Protein AF-A0A950DNA5-F1 (afdb_monomer)

Mean predicted aligned error: 12.54 Å

Radius of gyration: 26.72 Å; Cα contacts (8 Å, |Δi|>4): 784; chains: 1; bounding box: 105×65×78 Å

pLDDT: mean 75.2, std 22.22, range [20.36, 97.62]

Structure (mmCIF, N/CA/C/O backbone):
data_AF-A0A950DNA5-F1
#
_entry.id   AF-A0A950DNA5-F1
#
loop_
_atom_site.group_PDB
_atom_site.id
_atom_site.type_symbol
_atom_site.label_atom_id
_atom_site.label_alt_id
_atom_site.label_comp_id
_atom_site.label_asym_id
_atom_site.label_entity_id
_atom_site.label_seq_id
_atom_site.pdbx_PDB_ins_code
_atom_site.Cartn_x
_atom_site.Cartn_y
_atom_site.Cartn_z
_atom_site.occupancy
_atom_site.B_iso_or_equiv
_atom_site.auth_seq_id
_atom_site.auth_comp_id
_atom_site.auth_asym_id
_atom_site.auth_atom_id
_atom_site.pdbx_PDB_model_num
ATOM 1 N N . MET A 1 1 ? -5.640 42.296 13.142 1.00 26.36 1 MET A N 1
ATOM 2 C CA . MET A 1 1 ? -6.941 42.371 13.836 1.00 26.36 1 MET A CA 1
ATOM 3 C C . MET A 1 1 ? -7.347 40.931 14.078 1.00 26.36 1 MET A C 1
ATOM 5 O O . MET A 1 1 ? -7.706 40.236 13.141 1.00 26.36 1 MET A O 1
ATOM 9 N N . SER A 1 2 ? -7.050 40.455 15.284 1.00 27.67 2 SER A N 1
ATOM 10 C CA . SER A 1 2 ? -6.927 39.041 15.643 1.00 27.67 2 SER A CA 1
ATOM 11 C C . SER A 1 2 ? -7.955 38.700 16.716 1.00 27.67 2 SER A C 1
ATOM 13 O O . SER A 1 2 ? -8.048 39.431 17.695 1.00 27.67 2 SER A O 1
ATOM 15 N N . MET A 1 3 ? -8.668 37.587 16.561 1.00 20.88 3 MET A N 1
ATOM 16 C CA . MET A 1 3 ? -9.516 36.937 17.575 1.00 20.88 3 MET A CA 1
ATOM 17 C C . MET A 1 3 ? -9.639 35.473 17.117 1.00 20.88 3 MET A C 1
ATOM 19 O O . MET A 1 3 ? -10.084 35.244 16.002 1.00 20.88 3 MET A O 1
ATOM 23 N N . ARG A 1 4 ? -9.052 34.452 17.765 1.00 27.20 4 ARG A N 1
ATOM 24 C CA . ARG A 1 4 ? -9.346 33.884 19.101 1.00 27.20 4 ARG A CA 1
ATOM 25 C C . ARG A 1 4 ? -10.845 33.798 19.382 1.00 27.20 4 ARG A C 1
ATOM 27 O O . ARG A 1 4 ? -11.418 34.820 19.730 1.00 27.20 4 ARG A O 1
ATOM 34 N N . LEU A 1 5 ? -11.399 32.581 19.313 1.00 24.42 5 LEU A N 1
ATOM 35 C CA . LEU A 1 5 ? -12.353 31.963 20.256 1.00 24.42 5 LEU A CA 1
ATOM 36 C C . LEU A 1 5 ? -13.000 30.725 19.611 1.00 24.42 5 LEU A C 1
ATOM 38 O O . LEU A 1 5 ? -13.545 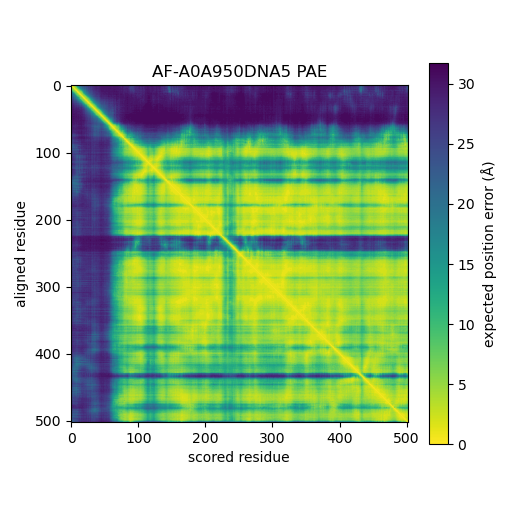30.842 18.522 1.00 24.42 5 LEU A O 1
ATOM 42 N N . VAL A 1 6 ? -12.945 29.572 20.291 1.00 25.03 6 VAL A N 1
ATOM 43 C CA . VAL A 1 6 ? -14.100 28.743 20.722 1.00 25.03 6 VAL A CA 1
ATOM 44 C C . VAL A 1 6 ? -13.580 27.507 21.507 1.00 25.03 6 VAL A C 1
ATOM 46 O O . VAL A 1 6 ? -12.448 27.085 21.270 1.00 25.03 6 VAL A O 1
ATOM 49 N N . PRO A 1 7 ? -14.316 27.014 22.532 1.00 31.70 7 PRO A N 1
ATOM 50 C CA . PRO A 1 7 ? -13.748 26.573 23.812 1.00 31.70 7 PRO A CA 1
ATOM 51 C C . PRO A 1 7 ? -14.106 25.133 24.265 1.00 31.70 7 PRO A C 1
ATOM 53 O O . PRO A 1 7 ? -14.952 24.467 23.685 1.00 31.70 7 PRO A O 1
ATOM 56 N N . ARG A 1 8 ? -13.449 24.716 25.366 1.00 24.64 8 ARG A N 1
ATOM 57 C CA . ARG A 1 8 ? -13.895 23.845 26.486 1.00 24.64 8 ARG A CA 1
ATOM 58 C C . ARG A 1 8 ? -15.251 23.140 26.318 1.00 24.64 8 ARG A C 1
ATOM 60 O O . ARG A 1 8 ? -16.223 23.865 26.293 1.00 24.64 8 ARG A O 1
ATOM 67 N N . TYR A 1 9 ? -15.315 21.803 26.426 1.00 23.88 9 TYR A N 1
ATOM 68 C CA . TYR A 1 9 ? -16.326 21.037 27.199 1.00 23.88 9 TYR A CA 1
ATOM 69 C C . TYR A 1 9 ? -15.983 19.530 27.208 1.00 23.88 9 TYR A C 1
ATOM 71 O O . TYR A 1 9 ? -16.256 18.834 26.241 1.00 23.88 9 TYR A O 1
ATOM 79 N N . LEU A 1 10 ? -15.386 19.033 28.302 1.00 23.20 10 LEU A N 1
ATOM 80 C CA . LEU A 1 10 ? -15.410 17.616 28.732 1.00 23.20 10 LEU A CA 1
ATOM 81 C C . LEU A 1 10 ? -14.848 17.487 30.163 1.00 23.20 10 LEU A C 1
ATOM 83 O O . LEU A 1 10 ? -13.958 16.699 30.462 1.00 23.20 10 LEU A O 1
ATOM 87 N N . LEU A 1 11 ? -15.338 18.336 31.068 1.00 25.09 11 LEU A N 1
ATOM 88 C CA . LEU A 1 11 ? -14.985 18.286 32.484 1.00 25.09 11 LEU A CA 1
ATOM 89 C C . LEU A 1 11 ? -16.252 18.555 33.287 1.00 25.09 11 LEU A C 1
ATOM 91 O O . LEU A 1 11 ? -16.557 19.712 33.543 1.00 25.09 11 LEU A O 1
ATOM 95 N N . LEU A 1 12 ? -17.023 17.502 33.570 1.00 23.22 12 LEU A N 1
ATOM 96 C CA . LEU A 1 12 ? -18.012 17.397 34.656 1.00 23.22 12 LEU A CA 1
ATOM 97 C C . LEU A 1 12 ? -18.848 16.128 34.454 1.00 23.22 12 LEU A C 1
ATOM 99 O O . LEU A 1 12 ? -19.915 16.177 33.858 1.00 23.22 12 LEU A O 1
ATOM 103 N N . CYS A 1 13 ? -18.343 14.996 34.948 1.00 20.36 13 CYS A N 1
ATOM 104 C CA . CYS A 1 13 ? -19.151 13.949 35.578 1.00 20.36 13 CYS A CA 1
ATOM 105 C C . CYS A 1 13 ? -18.229 12.905 36.234 1.00 20.36 13 CYS A C 1
ATOM 107 O O . CYS A 1 13 ? -17.343 12.366 35.583 1.00 20.36 13 CYS A O 1
ATOM 109 N N . ALA A 1 14 ? -18.498 12.628 37.515 1.00 21.12 14 ALA A N 1
ATOM 110 C CA . ALA A 1 14 ? -17.965 11.544 38.352 1.00 21.12 14 ALA A CA 1
ATOM 111 C C . ALA A 1 14 ? -16.607 11.751 39.062 1.00 21.12 14 ALA A C 1
ATOM 113 O O . ALA A 1 14 ? -15.662 10.984 38.907 1.00 21.12 14 ALA A O 1
ATOM 114 N N . LEU A 1 15 ? -16.580 12.725 39.978 1.00 22.02 15 LEU A N 1
ATOM 115 C CA . LEU A 1 15 ? -15.912 12.569 41.276 1.00 22.02 15 LEU A CA 1
ATOM 116 C C . LEU A 1 15 ? -16.943 12.019 42.275 1.00 22.02 15 LEU A C 1
ATOM 118 O O . LEU A 1 15 ? -17.826 12.768 42.679 1.00 22.02 15 LEU A O 1
ATOM 122 N N . ALA A 1 16 ? -16.838 10.742 42.661 1.00 21.36 16 ALA A N 1
ATOM 123 C CA . ALA A 1 16 ? -17.305 10.222 43.954 1.00 21.36 16 ALA A CA 1
ATOM 124 C C . ALA A 1 16 ? -16.876 8.754 44.156 1.00 21.36 16 ALA A C 1
ATOM 126 O O . ALA A 1 16 ? -17.432 7.853 43.540 1.00 21.36 16 ALA A O 1
ATOM 127 N N . GLY A 1 17 ? -15.939 8.539 45.086 1.00 20.61 17 GLY A N 1
ATOM 128 C CA . GLY A 1 17 ? -15.823 7.313 45.884 1.00 20.61 17 GLY A CA 1
ATOM 129 C C . GLY A 1 17 ? -15.076 6.127 45.265 1.00 20.61 17 GLY A C 1
ATOM 130 O O . GLY A 1 17 ? -15.681 5.286 44.621 1.00 20.61 17 GLY A O 1
ATOM 131 N N . GLN A 1 18 ? -13.799 5.951 45.606 1.00 23.84 18 GLN A N 1
ATOM 132 C CA . GLN A 1 18 ? -13.401 5.085 46.727 1.00 23.84 18 GLN A CA 1
ATOM 133 C C . GLN A 1 18 ? -11.873 5.087 46.894 1.00 23.84 18 GLN A C 1
ATOM 135 O O . GLN A 1 18 ? -11.102 4.893 45.961 1.00 23.84 18 GLN A O 1
ATOM 140 N N . VAL A 1 19 ? -11.477 5.362 48.133 1.00 21.73 19 VAL A N 1
ATOM 141 C CA . VAL A 1 19 ? -10.141 5.209 48.716 1.00 21.73 19 VAL A CA 1
ATOM 142 C C . VAL A 1 19 ? -9.771 3.727 48.697 1.00 21.73 19 VAL A C 1
ATOM 144 O O . VAL A 1 19 ? -10.653 2.939 49.016 1.00 21.73 19 VAL A O 1
ATOM 147 N N . LEU A 1 20 ? -8.514 3.364 48.398 1.00 23.20 20 LEU A N 1
ATOM 148 C CA . LEU A 1 20 ? -7.773 2.260 49.043 1.00 23.20 20 LEU A CA 1
ATOM 149 C C . LEU A 1 20 ? -6.298 2.203 48.563 1.00 23.20 20 LEU A C 1
ATOM 151 O O . LEU A 1 20 ? -6.009 2.077 47.380 1.00 23.20 20 LEU A O 1
ATOM 155 N N . PHE A 1 21 ? -5.421 2.348 49.561 1.00 22.95 21 PHE A N 1
ATOM 156 C CA . PHE A 1 21 ? -3.981 2.089 49.735 1.00 22.95 21 PHE A CA 1
ATOM 157 C C . PHE A 1 21 ? -2.972 2.171 48.572 1.00 22.95 21 PHE A C 1
ATOM 159 O O . PHE A 1 21 ? -2.900 1.321 47.690 1.00 22.95 21 PHE A O 1
ATOM 166 N N . ALA A 1 22 ? -2.075 3.151 48.724 1.00 21.88 22 ALA A N 1
ATOM 167 C CA . ALA A 1 22 ? -0.749 3.212 48.127 1.00 21.88 22 ALA A CA 1
ATOM 168 C C . ALA A 1 22 ? 0.160 2.082 48.648 1.00 21.88 22 ALA A C 1
ATOM 170 O O . ALA A 1 22 ? 0.147 1.771 49.840 1.00 21.88 22 ALA A O 1
ATOM 171 N N . GLN A 1 23 ? 0.985 1.527 47.762 1.00 23.64 23 GLN A N 1
ATOM 172 C CA . GLN A 1 23 ? 2.218 0.833 48.126 1.00 23.64 23 GLN A CA 1
ATOM 173 C C . GLN A 1 23 ? 3.384 1.494 47.392 1.00 23.64 23 GLN A C 1
ATOM 175 O O . GLN A 1 23 ? 3.277 1.845 46.218 1.00 23.64 23 GLN A O 1
ATOM 180 N N . ASP A 1 24 ? 4.456 1.705 48.148 1.00 24.45 24 ASP A N 1
ATOM 181 C CA . ASP A 1 24 ? 5.595 2.555 47.832 1.00 24.45 24 ASP A CA 1
ATOM 182 C C . ASP A 1 24 ? 6.411 2.095 46.613 1.00 24.45 24 ASP A C 1
ATOM 184 O O . ASP A 1 24 ? 6.723 0.916 46.435 1.00 24.45 24 ASP A O 1
ATOM 188 N N . SER A 1 25 ? 6.813 3.074 45.804 1.00 24.47 25 SER A N 1
ATOM 189 C CA . SER A 1 25 ? 7.797 2.946 44.727 1.00 24.47 25 SER A CA 1
ATOM 190 C C . SER A 1 25 ? 9.224 2.801 45.280 1.00 24.47 25 SER A C 1
ATOM 192 O O . SER A 1 25 ? 9.582 3.539 46.199 1.00 24.47 25 SER A O 1
ATOM 194 N N . PRO A 1 26 ? 10.111 1.995 44.665 1.00 27.00 26 PRO A N 1
ATOM 195 C CA . PRO A 1 26 ? 11.551 2.144 44.846 1.00 27.00 26 PRO A CA 1
ATOM 196 C C . PRO A 1 26 ? 12.128 3.167 43.851 1.00 27.00 26 PRO A C 1
ATOM 198 O O . PRO A 1 26 ? 11.905 3.090 42.643 1.00 27.00 26 PRO A O 1
ATOM 201 N N . THR A 1 27 ? 12.887 4.126 44.377 1.00 28.80 27 THR A N 1
ATOM 202 C CA . THR A 1 27 ? 13.676 5.153 43.671 1.00 28.80 27 THR A CA 1
ATOM 203 C C . THR A 1 27 ? 14.836 4.525 42.859 1.00 28.80 27 THR A C 1
ATOM 205 O O . THR A 1 27 ? 15.295 3.432 43.194 1.00 28.80 27 THR A O 1
ATOM 208 N N . PRO A 1 28 ? 15.336 5.188 41.794 1.00 31.47 28 PRO A N 1
ATOM 209 C CA . PRO A 1 28 ? 16.152 4.583 40.744 1.00 31.47 28 PRO A CA 1
ATOM 210 C C . PRO A 1 28 ? 17.655 4.613 41.054 1.00 31.47 28 PRO A C 1
ATOM 212 O O . PRO A 1 28 ? 18.175 5.598 41.579 1.00 31.47 28 PRO A O 1
ATOM 215 N N . GLY A 1 29 ? 18.380 3.564 40.654 1.00 25.73 29 GLY A N 1
ATOM 216 C CA . GLY A 1 29 ? 19.833 3.520 40.778 1.00 25.73 29 GLY A CA 1
ATOM 217 C C . GLY A 1 29 ? 20.499 2.460 39.900 1.00 25.73 29 GLY A C 1
ATOM 218 O O . GLY A 1 29 ? 20.301 1.271 40.115 1.00 25.73 29 GLY A O 1
ATOM 219 N N . ALA A 1 30 ? 21.351 2.955 38.995 1.00 25.67 30 ALA A N 1
ATOM 220 C CA . ALA A 1 30 ? 22.483 2.321 38.303 1.00 25.67 30 ALA A CA 1
ATOM 221 C C . ALA A 1 30 ? 22.304 2.023 36.789 1.00 25.67 30 ALA A C 1
ATOM 223 O O . ALA A 1 30 ? 21.397 1.290 36.398 1.00 25.67 30 ALA A O 1
ATOM 224 N N . PRO A 1 31 ? 23.185 2.580 35.927 1.00 28.33 31 PRO A N 1
ATOM 225 C CA . PRO A 1 31 ? 23.160 2.384 34.479 1.00 28.33 31 PRO A CA 1
ATOM 226 C C . PRO A 1 31 ? 23.704 1.006 34.078 1.00 28.33 31 PRO A C 1
ATOM 228 O O . PRO A 1 31 ? 24.750 0.571 34.563 1.00 28.33 31 PRO A O 1
ATOM 231 N N . TYR A 1 32 ? 23.025 0.353 33.134 1.00 25.45 32 TYR A N 1
ATOM 232 C CA . TYR A 1 32 ? 23.563 -0.803 32.416 1.00 25.45 32 TYR A CA 1
ATOM 233 C C . TYR A 1 32 ? 24.713 -0.360 31.490 1.00 25.45 32 TYR A C 1
ATOM 235 O O . TYR A 1 32 ? 24.597 0.677 30.830 1.00 25.45 32 TYR A O 1
ATOM 243 N N . PRO A 1 33 ? 25.829 -1.108 31.420 1.00 28.41 33 PRO A N 1
ATOM 244 C CA . PRO A 1 33 ? 26.982 -0.714 30.625 1.00 28.41 33 PRO A CA 1
ATOM 245 C C . PRO A 1 33 ? 26.691 -0.886 29.131 1.00 28.41 33 PRO A C 1
ATOM 247 O O . PRO A 1 33 ? 26.498 -1.996 28.637 1.00 28.41 33 PRO A O 1
ATOM 250 N N . GLY A 1 34 ? 26.677 0.241 28.418 1.00 27.20 34 GLY A N 1
ATOM 251 C CA . GLY A 1 34 ? 26.651 0.286 26.963 1.00 27.20 34 GLY A CA 1
ATOM 252 C C . GLY A 1 34 ? 27.907 -0.344 26.361 1.00 27.20 34 GLY A C 1
ATOM 253 O O . GLY A 1 34 ? 29.020 -0.174 26.869 1.00 27.20 34 GLY A O 1
ATOM 254 N N . ALA A 1 35 ? 27.708 -1.061 25.257 1.00 27.03 35 ALA A N 1
ATOM 255 C CA . ALA A 1 35 ? 28.754 -1.592 24.399 1.00 27.03 35 ALA A CA 1
ATOM 256 C C . ALA A 1 35 ? 29.525 -0.435 23.740 1.00 27.03 35 ALA A C 1
ATOM 258 O O . ALA A 1 35 ? 29.243 -0.019 22.620 1.00 27.03 35 ALA A O 1
ATOM 259 N N . ASN A 1 36 ? 30.491 0.119 24.472 1.00 28.55 36 ASN A N 1
ATOM 260 C CA . ASN A 1 36 ? 31.465 1.048 23.927 1.00 28.55 36 ASN A CA 1
ATOM 261 C C . ASN A 1 36 ? 32.464 0.288 23.056 1.00 28.55 36 ASN A C 1
ATOM 263 O O . ASN A 1 36 ? 33.089 -0.679 23.496 1.00 28.55 36 ASN A O 1
ATOM 267 N N . GLY A 1 37 ? 32.626 0.780 21.827 1.00 32.03 37 GLY A N 1
ATOM 268 C CA . GLY A 1 37 ? 33.622 0.328 20.871 1.00 32.03 37 GLY A CA 1
ATOM 269 C C . GLY A 1 37 ? 35.015 0.253 21.493 1.00 32.03 37 GLY A C 1
ATOM 270 O O . GLY A 1 37 ? 35.574 1.248 21.965 1.00 32.03 37 GLY A O 1
ATOM 271 N N . GLY A 1 38 ? 35.584 -0.949 21.464 1.00 23.83 38 GLY A N 1
ATOM 272 C CA . GLY A 1 38 ? 36.981 -1.175 21.789 1.00 23.83 38 GLY A CA 1
ATOM 273 C C . GLY A 1 38 ? 37.867 -0.544 20.722 1.00 23.83 38 GLY A C 1
ATOM 274 O O . GLY A 1 38 ? 38.024 -1.086 19.632 1.00 23.83 38 GLY A O 1
ATOM 275 N N . LYS A 1 39 ? 38.475 0.597 21.053 1.00 28.08 39 LYS A N 1
ATOM 276 C CA . LYS A 1 39 ? 39.663 1.107 20.364 1.00 28.08 39 LYS A CA 1
ATOM 277 C C . LYS A 1 39 ? 40.779 0.075 20.513 1.00 28.08 39 LYS A C 1
ATOM 279 O O . LYS A 1 39 ? 41.321 -0.080 21.604 1.00 28.08 39 LYS A O 1
ATOM 284 N N . THR A 1 40 ? 41.143 -0.613 19.436 1.00 26.30 40 THR A N 1
ATOM 285 C CA . THR A 1 40 ? 42.392 -1.379 19.397 1.00 26.30 40 THR A CA 1
ATOM 286 C C . THR A 1 40 ? 43.513 -0.442 18.967 1.00 26.30 40 THR A C 1
ATOM 288 O O . THR A 1 40 ? 43.542 0.077 17.853 1.00 26.30 40 THR A O 1
ATOM 291 N N . THR A 1 41 ? 44.416 -0.178 19.899 1.00 26.31 41 THR A N 1
ATOM 292 C CA . THR A 1 41 ? 45.671 0.543 19.707 1.00 26.31 41 THR A CA 1
ATOM 293 C C . THR A 1 41 ? 46.557 -0.238 18.735 1.00 26.31 41 THR A C 1
ATOM 295 O O . THR A 1 41 ? 46.964 -1.360 19.027 1.00 26.31 41 THR A O 1
ATOM 298 N N . VAL A 1 42 ? 46.878 0.354 17.584 1.00 29.78 42 VAL A N 1
ATOM 299 C CA . VAL A 1 42 ? 47.910 -0.161 16.674 1.00 29.78 42 VAL A CA 1
ATOM 300 C C . VAL A 1 42 ? 49.272 0.103 17.319 1.00 29.78 42 VAL A C 1
ATOM 302 O O . VAL A 1 42 ? 49.718 1.247 17.382 1.00 29.78 42 VAL A O 1
ATOM 305 N N . GLN A 1 43 ? 49.928 -0.945 17.820 1.00 26.28 43 GLN A N 1
ATOM 306 C CA . GLN A 1 43 ? 51.359 -0.903 18.116 1.00 26.28 43 GLN A CA 1
ATOM 307 C C . GLN A 1 43 ? 52.149 -1.185 16.834 1.00 26.28 43 GLN A C 1
ATOM 309 O O . GLN A 1 43 ? 52.033 -2.242 16.220 1.00 26.28 43 GLN A O 1
ATOM 314 N N . THR A 1 44 ? 52.959 -0.212 16.437 1.00 32.47 44 THR A N 1
ATOM 315 C CA . THR A 1 44 ? 53.962 -0.296 15.373 1.00 32.47 44 THR A CA 1
ATOM 316 C C . THR A 1 44 ? 55.238 -0.975 15.887 1.00 32.47 44 THR A C 1
ATOM 318 O O . THR A 1 44 ? 55.816 -0.476 16.853 1.00 32.47 44 THR A O 1
ATOM 321 N N . GLY A 1 45 ? 55.729 -2.037 15.223 1.00 26.02 45 GLY A N 1
ATOM 322 C CA . GLY A 1 45 ? 57.089 -2.553 15.472 1.00 26.02 45 GLY A CA 1
ATOM 323 C C . GLY A 1 45 ? 57.462 -3.962 14.958 1.00 26.02 45 GLY A C 1
ATOM 324 O O . GLY A 1 45 ? 57.696 -4.823 15.788 1.00 26.02 45 GLY A O 1
ATOM 325 N N . GLY A 1 46 ? 57.586 -4.146 13.627 1.00 22.97 46 GLY A N 1
ATOM 326 C CA . GLY A 1 46 ? 58.472 -5.085 12.869 1.00 22.97 46 GLY A CA 1
ATOM 327 C C . GLY A 1 46 ? 58.486 -6.619 13.122 1.00 22.97 46 GLY A C 1
ATOM 328 O O . GLY A 1 46 ? 57.922 -7.091 14.100 1.00 22.97 46 GLY A O 1
ATOM 329 N N . PRO A 1 47 ? 59.208 -7.432 12.305 1.00 29.58 47 PRO A N 1
ATOM 330 C CA . PRO A 1 47 ? 59.580 -7.298 10.892 1.00 29.58 47 PRO A CA 1
ATOM 331 C C . PRO A 1 47 ? 58.861 -8.320 9.971 1.00 29.58 47 PRO A C 1
ATOM 333 O O . PRO A 1 47 ? 58.277 -9.312 10.396 1.00 29.58 47 PRO A O 1
ATOM 336 N N . THR A 1 48 ? 58.942 -8.050 8.671 1.00 41.50 48 THR A N 1
ATOM 337 C CA . THR A 1 48 ? 58.414 -8.809 7.527 1.00 41.50 48 THR A CA 1
ATOM 338 C C . THR A 1 48 ? 58.726 -10.312 7.546 1.00 41.50 48 THR A C 1
ATOM 340 O O . THR A 1 48 ? 59.889 -10.706 7.459 1.00 41.50 48 THR A O 1
ATOM 343 N N . GLY A 1 49 ? 57.677 -11.139 7.540 1.00 26.83 49 GLY A N 1
ATOM 344 C CA . GLY A 1 49 ? 57.740 -12.573 7.265 1.00 26.83 49 GLY A CA 1
ATOM 345 C C . GLY A 1 49 ? 56.758 -12.944 6.155 1.00 26.83 49 GLY A C 1
ATOM 346 O O . GLY A 1 49 ? 55.548 -12.919 6.360 1.00 26.83 49 GLY A O 1
ATOM 347 N N . ASN A 1 50 ? 57.290 -13.271 4.976 1.00 33.84 50 ASN A N 1
ATOM 348 C CA . ASN A 1 50 ? 56.545 -13.874 3.874 1.00 33.84 50 ASN A CA 1
ATOM 349 C C . ASN A 1 50 ? 55.984 -15.231 4.317 1.00 33.84 50 ASN A C 1
ATOM 351 O O . ASN A 1 50 ? 56.751 -16.172 4.514 1.00 33.84 50 ASN A O 1
ATOM 355 N N . ILE A 1 51 ? 54.661 -15.353 4.397 1.00 29.14 51 ILE A N 1
ATOM 356 C CA . ILE A 1 51 ? 53.989 -16.652 4.355 1.00 29.14 51 ILE A CA 1
ATOM 357 C C . ILE A 1 51 ? 53.192 -16.697 3.057 1.00 29.14 51 ILE A C 1
ATOM 359 O O . ILE A 1 51 ? 52.092 -16.161 2.947 1.00 29.14 51 ILE A O 1
ATOM 363 N N . ALA A 1 52 ? 53.803 -17.324 2.054 1.00 35.25 52 ALA A N 1
ATOM 364 C CA . ALA A 1 52 ? 53.094 -17.848 0.903 1.00 35.25 52 ALA A CA 1
ATOM 365 C C . ALA A 1 52 ? 52.182 -18.983 1.394 1.00 35.25 52 ALA A C 1
ATOM 367 O O . ALA A 1 52 ? 52.663 -19.968 1.950 1.00 35.25 52 ALA A O 1
ATOM 368 N N . GLY A 1 53 ? 50.872 -18.819 1.217 1.00 28.81 53 GLY A N 1
ATOM 369 C CA . GLY A 1 53 ? 49.855 -19.793 1.600 1.00 28.81 53 GLY A CA 1
ATOM 370 C C . GLY A 1 53 ? 48.761 -19.871 0.542 1.00 28.81 53 GLY A C 1
ATOM 371 O O . GLY A 1 53 ? 47.823 -19.086 0.569 1.00 28.81 53 GLY A O 1
ATOM 372 N N . ASP A 1 54 ? 48.967 -20.788 -0.402 1.00 27.62 54 ASP A N 1
ATOM 373 C CA . ASP A 1 54 ? 47.985 -21.567 -1.171 1.00 27.62 54 ASP A CA 1
ATOM 374 C C . ASP A 1 54 ? 46.632 -20.905 -1.533 1.00 27.62 54 ASP A C 1
ATOM 376 O O . ASP A 1 54 ? 45.677 -20.856 -0.752 1.00 27.62 54 ASP A O 1
ATOM 380 N N . GLN A 1 55 ? 46.541 -20.451 -2.787 1.00 36.16 55 GLN A N 1
ATOM 381 C CA . GLN A 1 55 ? 45.324 -19.957 -3.429 1.00 36.16 55 GLN A CA 1
ATOM 382 C C . GLN A 1 55 ? 44.442 -21.094 -3.965 1.00 36.16 55 GLN A C 1
ATOM 384 O O . GLN A 1 55 ? 44.307 -21.253 -5.176 1.00 36.16 55 GLN A O 1
ATOM 389 N N . THR A 1 56 ? 43.800 -21.872 -3.091 1.00 35.22 56 THR A N 1
ATOM 390 C CA . THR A 1 56 ? 42.820 -22.891 -3.529 1.00 35.22 56 THR A CA 1
ATOM 391 C C . THR A 1 56 ? 41.610 -23.069 -2.597 1.00 35.22 56 THR A C 1
ATOM 393 O O . THR A 1 56 ? 41.048 -24.156 -2.475 1.00 35.22 56 THR A O 1
ATOM 396 N N . LYS A 1 57 ? 41.113 -21.988 -1.981 1.00 34.12 57 LYS A N 1
ATOM 397 C CA . LYS A 1 57 ? 39.757 -21.961 -1.395 1.00 34.12 57 LYS A CA 1
ATOM 398 C C . LYS A 1 57 ? 38.891 -20.951 -2.150 1.00 34.12 57 LYS A C 1
ATOM 400 O O . LYS A 1 57 ? 39.358 -19.827 -2.334 1.00 34.12 57 LYS A O 1
ATOM 405 N N . PRO A 1 58 ? 37.644 -21.278 -2.548 1.00 37.25 58 PRO A N 1
ATOM 406 C CA . PRO A 1 58 ? 36.709 -20.285 -3.061 1.00 37.25 58 PRO A CA 1
ATOM 407 C C . PRO A 1 58 ? 36.223 -19.443 -1.876 1.00 37.25 58 PRO A C 1
ATOM 409 O O . PRO A 1 58 ? 35.128 -19.625 -1.352 1.00 37.25 58 PRO A O 1
ATOM 412 N N . GLY A 1 59 ? 37.087 -18.558 -1.383 1.00 29.83 59 GLY A N 1
ATOM 413 C CA . GLY A 1 59 ? 36.656 -17.455 -0.545 1.00 29.83 59 GLY A CA 1
ATOM 414 C C . GLY A 1 59 ? 35.773 -16.565 -1.405 1.00 29.83 59 GLY A C 1
ATOM 415 O O . GLY A 1 59 ? 36.175 -16.203 -2.510 1.00 29.83 59 GLY A O 1
ATOM 416 N N . TYR A 1 60 ? 34.570 -16.253 -0.924 1.00 30.03 60 TYR A N 1
ATOM 417 C CA . TYR A 1 60 ? 33.725 -15.216 -1.504 1.00 30.03 60 TYR A CA 1
ATOM 418 C C . TYR A 1 60 ? 34.576 -13.955 -1.688 1.00 30.03 60 TYR A C 1
ATOM 420 O O . TYR A 1 60 ? 34.883 -13.256 -0.722 1.00 30.03 60 TYR A O 1
ATOM 428 N N . GLN A 1 61 ? 35.010 -13.682 -2.919 1.00 30.55 61 GLN A N 1
ATOM 429 C CA . GLN A 1 61 ? 35.598 -12.397 -3.249 1.00 30.55 61 GLN A CA 1
ATOM 430 C C . GLN A 1 61 ? 34.452 -11.394 -3.216 1.00 30.55 61 GLN A C 1
ATOM 432 O O . GLN A 1 61 ? 33.612 -11.363 -4.115 1.00 30.55 61 GLN A O 1
ATOM 437 N N . TYR A 1 62 ? 34.393 -10.608 -2.143 1.00 36.38 62 TYR A N 1
ATOM 438 C CA . TYR A 1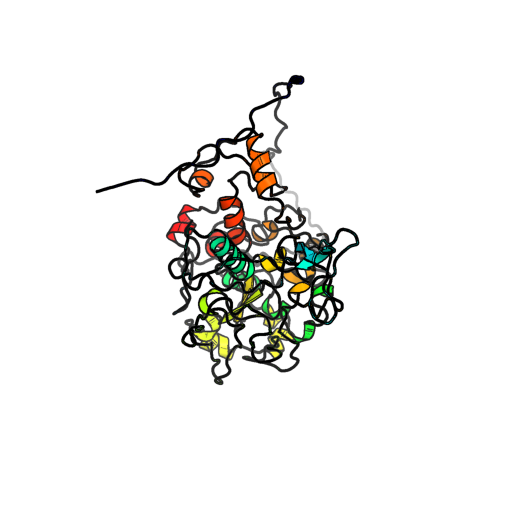 62 ? 33.565 -9.416 -2.103 1.00 36.38 62 TYR A CA 1
ATOM 439 C C . TYR A 1 62 ? 34.097 -8.460 -3.172 1.00 36.38 62 TYR A C 1
ATOM 441 O O . TYR A 1 62 ? 35.111 -7.789 -2.987 1.00 36.38 62 TYR A O 1
ATOM 449 N N . VAL A 1 63 ? 33.452 -8.464 -4.334 1.00 45.66 63 VAL A N 1
ATOM 450 C CA . VAL A 1 63 ? 33.632 -7.410 -5.325 1.00 45.66 63 VAL A CA 1
ATOM 451 C C . VAL A 1 63 ? 32.712 -6.287 -4.884 1.00 45.66 63 VAL A C 1
ATOM 453 O O . VAL A 1 63 ? 31.492 -6.441 -4.934 1.00 45.66 63 VAL A O 1
ATOM 456 N N . ASP A 1 64 ? 33.294 -5.179 -4.434 1.00 42.75 64 ASP A N 1
ATOM 457 C CA . ASP A 1 64 ? 32.545 -3.966 -4.132 1.00 42.75 64 ASP A CA 1
ATOM 458 C C . ASP A 1 64 ? 31.962 -3.394 -5.432 1.00 42.75 64 ASP A C 1
ATOM 460 O O . ASP A 1 64 ? 32.592 -2.621 -6.151 1.00 42.75 64 ASP A O 1
ATOM 464 N N . LYS A 1 65 ? 30.757 -3.854 -5.771 1.00 43.03 65 LYS A N 1
ATOM 465 C CA . LYS A 1 65 ? 29.957 -3.345 -6.887 1.00 43.03 65 LYS A CA 1
ATOM 466 C C . LYS A 1 65 ? 29.042 -2.198 -6.448 1.00 43.03 65 LYS A C 1
ATOM 468 O O . LYS A 1 65 ? 28.191 -1.798 -7.235 1.00 43.03 65 LYS A O 1
ATOM 473 N N . PHE A 1 66 ? 29.171 -1.715 -5.210 1.00 44.38 66 PHE A N 1
ATOM 474 C CA . PHE A 1 66 ? 28.202 -0.823 -4.567 1.00 44.38 66 PHE A CA 1
ATOM 475 C C . PHE A 1 66 ? 28.750 0.587 -4.316 1.00 44.38 66 PHE A C 1
ATOM 477 O O . PHE A 1 66 ? 27.969 1.511 -4.128 1.00 44.38 66 PHE A O 1
ATOM 484 N N . SER A 1 67 ? 30.071 0.782 -4.363 1.00 45.09 67 SER A N 1
ATOM 485 C CA . SER A 1 67 ? 30.726 2.085 -4.159 1.00 45.09 67 SER A CA 1
ATOM 486 C C . SER A 1 67 ? 30.917 2.939 -5.422 1.00 45.09 67 SER A C 1
ATOM 488 O O . SER A 1 67 ? 31.551 3.995 -5.364 1.00 45.09 67 SER A O 1
ATOM 490 N N . GLY A 1 68 ? 30.405 2.511 -6.580 1.00 51.56 68 GLY A N 1
ATOM 491 C CA . GLY A 1 68 ? 30.579 3.248 -7.835 1.00 51.56 68 GLY A CA 1
ATOM 492 C C . GLY A 1 68 ? 29.687 4.505 -7.970 1.00 51.56 68 GLY A C 1
ATOM 493 O O . GLY A 1 68 ? 28.854 4.792 -7.113 1.00 51.56 68 GLY A O 1
ATOM 494 N N . PRO A 1 69 ? 29.773 5.235 -9.102 1.00 48.22 69 PRO A N 1
ATOM 495 C CA . PRO A 1 69 ? 28.968 6.440 -9.370 1.00 48.22 69 PRO A CA 1
ATOM 496 C C . PRO A 1 69 ? 27.510 6.206 -9.826 1.00 48.22 69 PRO A C 1
ATOM 498 O O . PRO A 1 69 ? 26.674 7.071 -9.610 1.00 48.22 69 PRO A O 1
ATOM 501 N N . ALA A 1 70 ? 27.148 5.053 -10.403 1.00 46.97 70 ALA A N 1
ATOM 502 C CA . ALA A 1 70 ? 25.755 4.686 -10.747 1.00 46.97 70 ALA A CA 1
ATOM 503 C C . ALA A 1 70 ? 24.794 4.475 -9.542 1.00 46.97 70 ALA A C 1
ATOM 505 O O . ALA A 1 70 ? 23.621 4.140 -9.741 1.00 46.97 70 ALA A O 1
ATOM 506 N N . TRP A 1 71 ? 25.306 4.651 -8.320 1.00 48.94 71 TRP A N 1
ATOM 507 C CA . TRP A 1 71 ? 24.670 4.436 -7.016 1.00 48.94 71 TRP A CA 1
ATOM 508 C C . TRP A 1 71 ? 24.749 5.710 -6.160 1.00 48.94 71 TRP A C 1
ATOM 510 O O . TRP A 1 71 ? 24.150 5.774 -5.092 1.00 48.94 71 TRP A O 1
ATOM 520 N N . ALA A 1 72 ? 25.482 6.732 -6.621 1.00 52.16 72 ALA A N 1
ATOM 521 C CA . ALA A 1 72 ? 25.467 8.042 -6.000 1.00 52.16 72 ALA A CA 1
ATOM 522 C C . ALA A 1 72 ? 24.116 8.700 -6.306 1.00 52.16 72 ALA A C 1
ATOM 524 O O . ALA A 1 72 ? 23.774 8.907 -7.471 1.00 52.16 72 ALA A O 1
ATOM 525 N N . VAL A 1 73 ? 23.351 9.023 -5.263 1.00 51.41 73 VAL A N 1
ATOM 526 C CA . VAL A 1 73 ? 22.188 9.903 -5.400 1.00 51.41 73 VAL A CA 1
ATOM 527 C C . VAL A 1 73 ? 22.715 11.262 -5.838 1.00 51.41 73 VAL A C 1
ATOM 529 O O . VAL A 1 73 ? 23.547 11.848 -5.142 1.00 51.41 73 VAL A O 1
ATOM 532 N N . ASP A 1 74 ? 22.273 11.751 -6.997 1.00 55.38 74 ASP A N 1
ATOM 533 C CA . ASP A 1 74 ? 22.628 13.098 -7.430 1.00 55.38 74 ASP A CA 1
ATOM 534 C C . ASP A 1 74 ? 22.055 14.090 -6.401 1.00 55.38 74 ASP A C 1
ATOM 536 O O . ASP A 1 74 ? 20.832 14.185 -6.258 1.00 55.38 74 ASP A O 1
ATOM 540 N N . PRO A 1 75 ? 22.892 14.852 -5.671 1.00 54.62 75 PRO A N 1
ATOM 541 C CA . PRO A 1 75 ? 22.401 15.847 -4.721 1.00 54.62 75 PRO A CA 1
ATOM 542 C C . PRO A 1 75 ? 21.592 16.963 -5.404 1.00 54.62 75 PRO A C 1
ATOM 544 O O . PRO A 1 75 ? 20.937 17.747 -4.719 1.00 54.62 75 PRO A O 1
ATOM 547 N N . LYS A 1 76 ? 21.631 17.050 -6.741 1.00 52.78 76 LYS A N 1
ATOM 548 C CA . LYS A 1 76 ? 20.821 17.954 -7.563 1.00 52.78 76 LYS A CA 1
ATOM 549 C C . LYS A 1 76 ? 19.558 17.303 -8.130 1.00 52.78 76 LYS A C 1
ATOM 551 O O . LYS A 1 76 ? 18.796 18.010 -8.789 1.00 52.78 76 LYS A O 1
ATOM 556 N N . HIS A 1 77 ? 19.316 16.009 -7.893 1.00 54.38 77 HIS A N 1
ATOM 557 C CA . HIS A 1 77 ? 18.045 15.390 -8.263 1.00 54.38 77 HIS A CA 1
ATOM 558 C C . HIS A 1 77 ? 16.918 16.150 -7.541 1.00 54.38 77 HIS A C 1
ATOM 560 O O . HIS A 1 77 ? 17.029 16.349 -6.322 1.00 54.38 77 HIS A O 1
ATOM 566 N N . PRO A 1 78 ? 15.883 16.645 -8.255 1.00 56.53 78 PRO A N 1
ATOM 567 C CA . PRO A 1 78 ? 14.682 17.162 -7.603 1.00 56.53 78 PRO A CA 1
ATOM 568 C C . PRO A 1 78 ? 14.181 16.146 -6.577 1.00 56.53 78 PRO A C 1
ATOM 570 O O . PRO A 1 78 ? 14.072 14.974 -6.905 1.00 56.53 78 PRO A O 1
ATOM 573 N N . VAL A 1 79 ? 13.946 16.616 -5.349 1.00 58.91 79 VAL A N 1
ATOM 574 C CA . VAL A 1 79 ? 13.651 15.776 -4.168 1.00 58.91 79 VAL A CA 1
ATOM 575 C C . VAL A 1 79 ? 12.211 15.255 -4.152 1.00 58.91 79 VAL A C 1
ATOM 577 O O . VAL A 1 79 ? 11.851 14.501 -3.267 1.00 58.91 79 VAL A O 1
ATOM 580 N N . ASP A 1 80 ? 11.395 15.737 -5.087 1.00 65.94 80 ASP A N 1
ATOM 581 C CA . ASP A 1 80 ? 10.105 15.182 -5.473 1.00 65.94 80 ASP A CA 1
ATOM 582 C C . ASP A 1 80 ? 9.852 15.637 -6.922 1.00 65.94 80 ASP A C 1
ATOM 584 O O . ASP A 1 80 ? 10.059 16.810 -7.271 1.00 65.94 80 ASP A O 1
ATOM 588 N N . PHE A 1 81 ? 9.431 14.720 -7.793 1.00 63.81 81 PHE A N 1
ATOM 589 C CA . PHE A 1 81 ? 9.037 15.051 -9.161 1.00 63.81 81 PHE A CA 1
ATOM 590 C C . PHE A 1 81 ? 7.541 15.384 -9.217 1.00 63.81 81 PHE A C 1
ATOM 592 O O . PHE A 1 81 ? 6.686 14.568 -8.875 1.00 63.81 81 PHE A O 1
ATOM 599 N N . GLU A 1 82 ? 7.201 16.577 -9.707 1.00 63.91 82 GLU A N 1
ATOM 600 C CA . GLU A 1 82 ? 5.807 16.959 -9.927 1.00 63.91 82 GLU A CA 1
ATOM 601 C C . GLU A 1 82 ? 5.325 16.434 -11.287 1.00 63.91 82 GLU A C 1
ATOM 603 O O . GLU A 1 82 ? 5.633 16.990 -12.345 1.00 63.91 82 GLU A O 1
ATOM 608 N N . TRP A 1 83 ? 4.545 15.351 -11.274 1.00 67.06 83 TRP A N 1
ATOM 609 C CA . TRP A 1 83 ? 3.810 14.929 -12.464 1.00 67.06 83 TRP A CA 1
ATOM 610 C C . TRP A 1 83 ? 2.676 15.933 -12.742 1.00 67.06 83 TRP A C 1
ATOM 612 O O . TRP A 1 83 ? 1.835 16.151 -11.863 1.00 67.06 83 TRP A O 1
ATOM 622 N N . PRO A 1 84 ? 2.587 16.520 -13.952 1.00 64.56 84 PRO A N 1
ATOM 623 C CA . PRO A 1 84 ? 1.556 17.498 -14.275 1.00 64.56 84 PRO A CA 1
ATOM 624 C C . PRO A 1 84 ? 0.143 16.985 -13.973 1.00 64.56 84 PRO A C 1
ATOM 626 O O . PRO A 1 84 ? -0.296 15.965 -14.504 1.00 64.56 84 PRO A O 1
ATOM 629 N N . GLY A 1 85 ? -0.579 17.715 -13.122 1.00 61.50 85 GLY A N 1
ATOM 630 C CA . GLY A 1 85 ? -1.946 17.378 -12.719 1.00 61.50 85 GLY A CA 1
ATOM 631 C C . GLY A 1 85 ? -2.056 16.401 -11.546 1.00 61.50 85 GLY A C 1
ATOM 632 O O . GLY A 1 85 ? -3.173 16.104 -11.130 1.00 61.50 85 GLY A O 1
ATOM 633 N N . ARG A 1 86 ? -0.944 15.914 -10.981 1.00 69.38 86 ARG A N 1
ATOM 634 C CA . ARG A 1 86 ? -0.974 15.167 -9.720 1.00 69.38 86 ARG A CA 1
ATOM 635 C C . ARG A 1 86 ? -1.159 16.131 -8.549 1.00 69.38 86 ARG A C 1
ATOM 637 O O . ARG A 1 86 ? -0.550 17.195 -8.516 1.00 69.38 86 ARG A O 1
ATOM 644 N N . SER A 1 87 ? -2.008 15.770 -7.592 1.00 63.19 87 SER A N 1
ATOM 645 C CA . SER A 1 87 ? -2.260 16.625 -6.431 1.00 63.19 87 SER A CA 1
ATOM 646 C C . SER A 1 87 ? -1.086 16.578 -5.454 1.00 63.19 87 SER A C 1
ATOM 648 O O . SER A 1 87 ? -0.751 15.511 -4.941 1.00 63.19 87 SER A O 1
ATOM 650 N N . SER A 1 88 ? -0.514 17.744 -5.144 1.00 72.94 88 SER A N 1
ATOM 651 C CA . SER A 1 88 ? 0.320 17.924 -3.952 1.00 72.94 88 SER A CA 1
ATOM 652 C C . SER A 1 88 ? -0.532 17.804 -2.682 1.00 72.94 88 SER A C 1
ATOM 654 O O . SER A 1 88 ? -1.764 17.838 -2.748 1.00 72.94 88 SER A O 1
ATOM 656 N N . ILE A 1 89 ? 0.086 17.761 -1.499 1.00 72.44 89 ILE A N 1
ATOM 657 C CA . ILE A 1 89 ? -0.658 17.802 -0.229 1.00 72.44 89 ILE A CA 1
ATOM 658 C C . ILE A 1 89 ? -1.536 19.062 -0.087 1.00 72.44 89 ILE A C 1
ATOM 660 O O . ILE A 1 89 ? -2.545 19.038 0.611 1.00 72.44 89 ILE A O 1
ATOM 664 N N . ASN A 1 90 ? -1.207 20.160 -0.781 1.00 70.12 90 ASN A N 1
ATOM 665 C CA . ASN A 1 90 ? -2.005 21.398 -0.760 1.00 70.12 90 ASN A CA 1
ATOM 666 C C . ASN A 1 90 ? -3.279 21.302 -1.599 1.00 70.12 90 ASN A C 1
ATOM 668 O O . ASN A 1 90 ? -4.300 21.927 -1.296 1.00 70.12 90 ASN A O 1
ATOM 672 N N . ASP A 1 91 ? -3.209 20.494 -2.648 1.00 69.69 91 ASP A N 1
ATOM 673 C CA . ASP A 1 91 ? -4.303 20.238 -3.574 1.00 69.69 91 ASP A CA 1
ATOM 674 C C . ASP A 1 91 ? -5.006 18.925 -3.244 1.00 69.69 91 ASP A C 1
ATOM 676 O O . ASP A 1 91 ? -5.943 18.536 -3.941 1.00 69.69 91 ASP A O 1
ATOM 680 N N . PHE A 1 92 ? -4.578 18.252 -2.171 1.00 77.00 92 PHE A N 1
ATOM 681 C CA . PHE A 1 92 ? -5.193 17.035 -1.687 1.00 77.00 92 PHE A CA 1
ATOM 682 C C . PHE A 1 92 ? -6.660 17.318 -1.372 1.00 77.00 92 PHE A C 1
ATOM 684 O O . PHE A 1 92 ? -7.020 18.230 -0.616 1.00 77.00 92 PHE A O 1
ATOM 691 N N . ARG A 1 93 ? -7.528 16.545 -2.016 1.00 75.62 93 ARG A N 1
ATOM 692 C CA . ARG A 1 93 ? -8.963 16.544 -1.771 1.00 75.62 93 ARG A CA 1
ATOM 693 C C . ARG A 1 93 ? -9.310 15.146 -1.281 1.00 75.62 93 ARG A C 1
ATOM 695 O O . ARG A 1 93 ? -9.258 14.222 -2.095 1.00 75.62 93 ARG A O 1
ATOM 702 N N . PRO A 1 94 ? -9.596 14.975 0.023 1.00 76.00 94 PRO A N 1
ATOM 703 C CA . PRO A 1 94 ? -9.982 13.674 0.530 1.00 76.00 94 PRO A CA 1
ATOM 704 C C . PRO A 1 94 ? -11.256 13.211 -0.174 1.00 76.00 94 PRO A C 1
ATOM 706 O O . PRO A 1 94 ? -12.138 14.018 -0.467 1.00 76.00 94 PRO A O 1
ATOM 709 N N . GLU A 1 95 ? -11.346 11.915 -0.444 1.00 81.62 95 GLU A N 1
ATOM 710 C CA . GLU A 1 95 ? -12.553 11.283 -0.959 1.00 81.62 95 GLU A CA 1
ATOM 711 C C . GLU A 1 95 ? -13.690 11.455 0.061 1.00 81.62 95 GLU A C 1
ATOM 713 O O . GLU A 1 95 ? -13.557 10.956 1.184 1.00 81.62 95 GLU A O 1
ATOM 718 N N . PRO A 1 96 ? -14.789 12.151 -0.291 1.00 77.69 96 PRO A N 1
ATOM 719 C CA . PRO A 1 96 ? -15.825 12.458 0.682 1.00 77.69 96 PRO A CA 1
ATOM 720 C C . PRO A 1 96 ? -16.772 11.291 0.985 1.00 77.69 96 PRO A C 1
ATOM 722 O O . PRO A 1 96 ? -17.350 11.246 2.068 1.00 77.69 96 PRO A O 1
ATOM 725 N N . ARG A 1 97 ? -16.954 10.345 0.055 1.00 81.19 97 ARG A N 1
ATOM 726 C CA . ARG A 1 97 ? -17.893 9.223 0.226 1.00 81.19 97 ARG A CA 1
ATOM 727 C C . ARG A 1 97 ? -17.354 8.200 1.215 1.00 81.19 97 ARG A C 1
ATOM 729 O O . ARG A 1 97 ? -16.162 7.927 1.210 1.00 81.19 97 ARG A O 1
ATOM 736 N N . ASP A 1 98 ? -18.215 7.532 1.981 1.00 81.94 98 ASP A N 1
ATOM 737 C CA . ASP A 1 98 ? -17.792 6.332 2.717 1.00 81.94 98 ASP A CA 1
ATOM 738 C C . ASP A 1 98 ? -17.644 5.151 1.759 1.00 81.94 98 ASP A C 1
ATOM 740 O O . ASP A 1 98 ? -18.543 4.328 1.554 1.00 81.94 98 ASP A O 1
ATOM 744 N N . VAL A 1 99 ? -16.489 5.098 1.108 1.00 81.38 99 VAL A N 1
ATOM 745 C CA . VAL A 1 99 ? -16.204 4.073 0.121 1.00 81.38 99 VAL A CA 1
ATOM 746 C C . VAL A 1 99 ? -16.210 2.704 0.844 1.00 81.38 99 VAL A C 1
ATOM 748 O O . VAL A 1 99 ? -16.946 1.795 0.456 1.00 81.38 99 VAL A O 1
ATOM 751 N N . PHE A 1 100 ? -15.596 2.586 2.019 1.00 86.88 100 PHE A N 1
ATOM 752 C CA . PHE A 1 100 ? -15.479 1.323 2.760 1.00 86.88 100 PHE A CA 1
ATOM 753 C C . PHE A 1 100 ? -16.663 0.982 3.688 1.00 86.88 100 PHE A C 1
ATOM 755 O O . PHE A 1 100 ? -16.503 0.169 4.596 1.00 86.88 100 PHE A O 1
ATOM 762 N N . HIS A 1 101 ? -17.856 1.544 3.480 1.00 85.25 101 HIS A N 1
ATOM 763 C CA . HIS A 1 101 ? -19.030 1.362 4.356 1.00 85.25 101 HIS A CA 1
ATOM 764 C C . HIS A 1 101 ? -19.362 -0.091 4.739 1.00 85.25 101 HIS A C 1
ATOM 766 O O . HIS A 1 101 ? -19.816 -0.346 5.849 1.00 85.25 101 HIS A O 1
ATOM 772 N N . MET A 1 102 ? -19.121 -1.067 3.858 1.00 87.06 102 MET A N 1
ATOM 773 C CA . MET A 1 102 ? -19.399 -2.478 4.158 1.00 87.06 102 MET A CA 1
ATOM 774 C C . MET A 1 102 ? -18.321 -3.165 5.005 1.00 87.06 102 MET A C 1
ATOM 776 O O . MET A 1 102 ? -18.610 -4.223 5.557 1.00 87.06 102 MET A O 1
ATOM 780 N N . MET A 1 103 ? -17.116 -2.598 5.111 1.00 90.38 103 MET A N 1
ATOM 781 C CA . MET A 1 103 ? -16.038 -3.103 5.970 1.00 90.38 103 MET A CA 1
ATOM 782 C C . MET A 1 103 ? -16.251 -2.708 7.436 1.00 90.38 103 MET A C 1
ATOM 784 O O . MET A 1 103 ? -16.969 -1.752 7.725 1.00 90.38 103 MET A O 1
ATOM 788 N N . ASP A 1 104 ? -15.540 -3.381 8.347 1.00 90.94 104 ASP A N 1
ATOM 789 C CA . ASP A 1 104 ? -15.532 -3.073 9.790 1.00 90.94 104 ASP A CA 1
ATOM 790 C C . ASP A 1 104 ? -16.922 -3.184 10.437 1.00 90.94 104 ASP A C 1
ATOM 792 O O . ASP A 1 104 ? -17.327 -2.359 11.255 1.00 90.94 104 ASP A O 1
ATOM 796 N N . GLN A 1 105 ? -17.678 -4.215 10.048 1.00 90.31 105 GLN A N 1
ATOM 797 C CA . GLN A 1 105 ? -18.998 -4.471 10.614 1.00 90.31 105 GLN A CA 1
ATOM 798 C C . GLN A 1 105 ? -18.912 -4.736 12.118 1.00 90.31 105 GLN A C 1
ATOM 800 O O . GLN A 1 105 ? -18.075 -5.495 12.599 1.00 90.31 105 GLN A O 1
ATOM 805 N N . VAL A 1 106 ? -19.840 -4.155 12.867 1.00 88.88 106 VAL A N 1
ATOM 806 C CA . VAL A 1 106 ? -19.934 -4.327 14.317 1.00 88.88 106 VAL A CA 1
ATOM 807 C C . VAL A 1 106 ? -21.162 -5.147 14.674 1.00 88.88 106 VAL A C 1
ATOM 809 O O . VAL A 1 106 ? -22.149 -5.177 13.941 1.00 88.88 106 VAL A O 1
ATOM 812 N N . VAL A 1 107 ? -21.101 -5.852 15.803 1.00 90.25 107 VAL A N 1
ATOM 813 C CA . VAL A 1 107 ? -22.261 -6.589 16.309 1.00 90.25 107 VAL A CA 1
ATOM 814 C C . VAL A 1 107 ? -23.230 -5.601 16.948 1.00 90.25 107 VAL A C 1
ATOM 816 O O . VAL A 1 107 ? -22.933 -5.035 17.999 1.00 90.25 107 VAL A O 1
ATOM 819 N N . THR A 1 108 ? -24.409 -5.463 16.355 1.00 88.69 108 THR A N 1
ATOM 820 C CA . THR A 1 108 ? -25.476 -4.571 16.812 1.00 88.69 108 THR A CA 1
ATOM 821 C C . THR A 1 108 ? -26.724 -5.375 17.158 1.00 88.69 108 THR A C 1
ATOM 823 O O . THR A 1 108 ? -27.029 -6.389 16.526 1.00 88.69 108 THR A O 1
ATOM 826 N N . GLU A 1 109 ? -27.445 -4.941 18.191 1.00 90.62 109 GLU A N 1
ATOM 827 C CA . GLU A 1 109 ? -28.768 -5.478 18.507 1.00 90.62 109 GLU A CA 1
ATOM 828 C C . GLU A 1 109 ? -29.818 -4.826 17.608 1.00 90.62 109 GLU A C 1
ATOM 830 O O . GLU A 1 109 ? -30.027 -3.615 17.645 1.00 90.62 109 GLU A O 1
ATOM 835 N N . VAL A 1 110 ? -30.485 -5.641 16.798 1.00 89.44 110 VAL A N 1
ATOM 836 C CA . VAL A 1 110 ? -31.548 -5.222 15.882 1.00 89.44 110 VAL A CA 1
ATOM 837 C C . VAL A 1 110 ? -32.838 -5.966 16.205 1.00 89.44 110 VAL A C 1
ATOM 839 O O . VAL A 1 110 ? -32.811 -7.071 16.745 1.00 89.44 110 VAL A O 1
ATOM 842 N N . ALA A 1 111 ? -33.987 -5.362 15.906 1.00 90.62 111 ALA A N 1
ATOM 843 C CA . ALA A 1 111 ? -35.266 -6.036 16.093 1.00 90.62 111 ALA A CA 1
ATOM 844 C C . ALA A 1 111 ? -35.391 -7.207 15.106 1.00 90.62 111 ALA A C 1
ATOM 846 O O . ALA A 1 111 ? -35.173 -7.039 13.906 1.00 90.62 111 ALA A O 1
ATOM 847 N N . LYS A 1 112 ? -35.799 -8.377 15.602 1.00 91.81 112 LYS A N 1
ATOM 848 C CA . LYS A 1 112 ? -36.205 -9.502 14.762 1.00 91.81 112 LYS A CA 1
ATOM 849 C C . LYS A 1 112 ? -37.426 -9.097 13.959 1.00 91.81 112 LYS A C 1
ATOM 851 O O . LYS A 1 112 ? -38.387 -8.566 14.517 1.00 91.81 112 LYS A O 1
ATOM 856 N N . VAL A 1 113 ? -37.412 -9.400 12.670 1.00 91.44 113 VAL A N 1
ATOM 857 C CA . VAL A 1 113 ? -38.522 -9.098 11.765 1.00 91.44 113 VAL A CA 1
ATOM 858 C C . VAL A 1 113 ? -39.122 -10.370 11.175 1.00 91.44 113 VAL A C 1
ATOM 860 O O . VAL A 1 113 ? -38.439 -11.377 10.999 1.00 91.44 113 VAL A O 1
ATOM 863 N N . SER A 1 114 ? -40.424 -10.337 10.894 1.00 87.38 114 SER A N 1
ATOM 864 C CA . SER A 1 114 ? -41.118 -11.383 10.146 1.00 87.38 114 SER A CA 1
ATOM 865 C C . SER A 1 114 ? -40.744 -11.342 8.659 1.00 87.38 114 SER A C 1
ATOM 867 O O . SER A 1 114 ? -40.096 -10.409 8.186 1.00 87.38 114 SER A O 1
ATOM 869 N N . THR A 1 115 ? -41.234 -12.311 7.882 1.00 87.19 115 THR A N 1
ATOM 870 C CA . THR A 1 115 ? -41.128 -12.315 6.411 1.00 87.19 115 THR A CA 1
ATOM 871 C C . THR A 1 115 ? -41.773 -11.094 5.741 1.00 87.19 115 THR A C 1
ATOM 873 O O . THR A 1 115 ? -41.469 -10.800 4.592 1.00 87.19 115 THR A O 1
ATOM 876 N N . GLU A 1 116 ? -42.638 -10.364 6.451 1.00 89.56 116 GLU A N 1
ATOM 877 C CA . GLU A 1 116 ? -43.257 -9.105 6.004 1.00 89.56 116 GLU A CA 1
ATOM 878 C C . GLU A 1 116 ? -42.500 -7.860 6.501 1.00 89.56 116 GLU A C 1
ATOM 880 O O . GLU A 1 116 ? -43.024 -6.749 6.438 1.00 89.56 116 GLU A O 1
ATOM 885 N N . ASN A 1 117 ? -41.289 -8.033 7.040 1.00 85.31 117 ASN A N 1
ATOM 886 C CA . ASN A 1 117 ? -40.453 -6.965 7.588 1.00 85.31 117 ASN A CA 1
ATOM 887 C C . ASN A 1 117 ? -41.074 -6.227 8.798 1.00 85.31 117 ASN A C 1
ATOM 889 O O . ASN A 1 117 ? -40.748 -5.071 9.071 1.00 85.31 117 ASN A O 1
ATOM 893 N N . LYS A 1 118 ? -41.979 -6.885 9.538 1.00 88.88 118 LYS A N 1
ATOM 894 C CA . LYS A 1 118 ? -42.599 -6.344 10.763 1.00 88.88 118 LYS A CA 1
ATOM 895 C C . LYS A 1 118 ? -41.877 -6.849 12.014 1.00 88.88 118 LYS A C 1
ATOM 897 O O . LYS A 1 118 ? -41.555 -8.036 12.043 1.00 88.88 118 LYS A O 1
ATOM 902 N N . PRO A 1 119 ? -41.679 -6.025 13.062 1.00 89.81 119 PRO A N 1
ATOM 903 C CA . PRO A 1 119 ? -41.055 -6.474 14.304 1.00 89.81 119 PRO A CA 1
ATOM 904 C C . PRO A 1 119 ? -41.810 -7.649 14.937 1.00 89.81 119 PRO A C 1
ATOM 906 O O . PRO A 1 119 ? -43.023 -7.581 15.139 1.00 89.81 119 PRO A O 1
ATOM 909 N N . LEU A 1 120 ? -41.092 -8.718 15.269 1.00 92.44 120 LEU A N 1
ATOM 910 C CA . LEU A 1 120 ? -41.619 -9.826 16.059 1.00 92.44 120 LEU A CA 1
ATOM 911 C C . LEU A 1 120 ? -41.646 -9.410 17.527 1.00 92.44 120 LEU A C 1
ATOM 913 O O . LEU A 1 120 ? -40.635 -8.951 18.056 1.00 92.44 120 LEU A O 1
ATOM 917 N N . LEU A 1 121 ? -42.795 -9.565 18.182 1.00 93.38 121 LEU A N 1
ATOM 918 C CA . LEU A 1 121 ? -42.979 -9.177 19.578 1.00 93.38 121 LEU A CA 1
ATOM 919 C C . LEU A 1 121 ? -42.869 -10.394 20.503 1.00 93.38 121 LEU A C 1
ATOM 921 O O . LEU A 1 121 ? -43.370 -11.473 20.186 1.00 93.38 121 LEU A O 1
ATOM 925 N N . GLY A 1 122 ? -42.213 -10.210 21.646 1.00 90.00 122 GLY A N 1
ATOM 926 C CA . GLY A 1 122 ? -42.150 -11.187 22.723 1.00 90.00 122 GLY A CA 1
ATOM 927 C C . GLY A 1 122 ? -43.456 -11.261 23.515 1.00 90.00 122 GLY A C 1
ATOM 928 O O . GLY A 1 122 ? -44.395 -10.496 23.294 1.00 90.00 122 GLY A O 1
ATOM 929 N N . ALA A 1 123 ? -43.504 -12.172 24.489 1.00 90.88 123 ALA A N 1
ATOM 930 C CA . ALA A 1 123 ? -44.656 -12.325 25.384 1.00 90.88 123 ALA A CA 1
ATOM 931 C C . ALA A 1 123 ? -44.948 -11.066 26.228 1.00 90.88 123 ALA A C 1
ATOM 933 O O . ALA A 1 123 ? -46.061 -10.890 26.711 1.00 90.88 123 ALA A O 1
ATOM 934 N N . ASP A 1 124 ? -43.960 -10.184 26.386 1.00 92.62 124 ASP A N 1
ATOM 935 C CA . ASP A 1 124 ? -44.063 -8.883 27.050 1.00 92.62 124 ASP A CA 1
ATOM 936 C C . ASP A 1 124 ? -44.507 -7.747 26.106 1.00 92.62 124 ASP A C 1
ATOM 938 O O . ASP A 1 124 ? -44.547 -6.583 26.508 1.00 92.62 124 ASP A O 1
ATOM 942 N N . GLY A 1 125 ? -44.823 -8.068 24.847 1.00 91.00 125 GLY A N 1
ATOM 943 C CA . GLY A 1 125 ? -45.223 -7.111 23.820 1.00 91.00 125 GLY A CA 1
ATOM 944 C C . GLY A 1 125 ? -44.082 -6.251 23.271 1.00 91.00 125 GLY A C 1
ATOM 945 O O . GLY A 1 125 ? -44.345 -5.363 22.460 1.00 91.00 125 GLY A O 1
ATOM 946 N N . LYS A 1 126 ? -42.825 -6.482 23.676 1.00 91.19 126 LYS A N 1
ATOM 947 C CA . LYS A 1 126 ? -41.663 -5.734 23.173 1.00 91.19 126 LYS A CA 1
ATOM 948 C C . LYS A 1 126 ? -41.043 -6.415 21.953 1.00 91.19 126 LYS A C 1
ATOM 950 O O . LYS A 1 126 ? -41.138 -7.636 21.838 1.00 91.19 126 LYS A O 1
ATOM 955 N N . PRO A 1 127 ? -40.375 -5.668 21.054 1.00 92.06 127 PRO A N 1
ATOM 956 C CA . PRO A 1 127 ? -39.618 -6.266 19.963 1.00 92.06 127 PRO A CA 1
ATOM 957 C C . PRO A 1 127 ? -38.589 -7.263 20.490 1.00 92.06 127 PRO A C 1
ATOM 959 O O . PRO A 1 127 ? -37.773 -6.944 21.355 1.00 92.06 127 PRO A O 1
ATOM 962 N N . MET A 1 128 ? -38.626 -8.476 19.956 1.00 93.44 128 MET A N 1
ATOM 963 C CA . MET A 1 128 ? -37.573 -9.450 20.179 1.00 93.44 128 MET A CA 1
ATOM 964 C C . MET A 1 128 ? -36.315 -8.955 19.475 1.00 93.44 128 MET A C 1
ATOM 966 O O . MET A 1 128 ? -36.365 -8.640 18.290 1.00 93.44 128 MET A O 1
ATOM 970 N N . MET A 1 129 ? -35.191 -8.916 20.183 1.00 93.12 129 MET A N 1
ATOM 971 C CA . MET A 1 129 ? -33.917 -8.465 19.623 1.00 93.12 129 MET A CA 1
ATOM 972 C C . MET A 1 129 ? -33.073 -9.653 19.144 1.00 93.12 129 MET A C 1
ATOM 974 O O . MET A 1 129 ? -33.182 -10.773 19.655 1.00 93.12 129 MET A O 1
ATOM 978 N N . GLU A 1 130 ? -32.215 -9.413 18.161 1.00 93.19 130 GLU A N 1
ATOM 979 C CA . GLU A 1 130 ? -31.148 -10.314 17.741 1.00 93.19 130 GLU A CA 1
ATOM 980 C C . GLU A 1 130 ? -29.841 -9.560 17.530 1.00 93.19 130 GLU A C 1
ATOM 982 O O . GLU A 1 130 ? -29.833 -8.382 17.186 1.00 93.19 130 GLU A O 1
ATOM 987 N N . ARG A 1 131 ? -28.721 -10.253 17.738 1.00 92.44 131 ARG A N 1
ATOM 988 C CA . ARG A 1 131 ? -27.387 -9.711 17.488 1.00 92.44 131 ARG A CA 1
ATOM 989 C C . ARG A 1 131 ? -26.994 -10.022 16.052 1.00 92.44 131 ARG A C 1
ATOM 991 O O . ARG A 1 131 ? -26.922 -11.193 15.684 1.00 92.44 131 ARG A O 1
ATOM 998 N N . LYS A 1 132 ? -26.717 -8.989 15.263 1.00 90.94 132 LYS A N 1
ATOM 999 C CA . LYS A 1 132 ? -26.338 -9.107 13.853 1.00 90.94 132 LYS A CA 1
ATOM 1000 C C . LYS A 1 132 ? -25.106 -8.258 13.570 1.00 90.94 132 LYS A C 1
ATOM 1002 O O . LYS A 1 132 ? -24.936 -7.204 14.172 1.00 90.94 132 LYS A O 1
ATOM 1007 N N . LEU A 1 133 ? -24.249 -8.714 12.661 1.00 90.62 133 LEU A N 1
ATOM 1008 C CA . LEU A 1 133 ? -23.197 -7.863 12.112 1.00 90.62 133 LEU A CA 1
ATOM 1009 C C . LEU A 1 133 ? -23.818 -6.827 11.181 1.00 90.62 133 LEU A C 1
ATOM 1011 O O . LEU A 1 133 ? -24.545 -7.175 10.247 1.00 90.62 133 LEU A O 1
ATOM 1015 N N . THR A 1 134 ? -23.540 -5.560 11.452 1.00 89.50 134 THR A N 1
ATOM 1016 C CA . THR A 1 134 ? -24.035 -4.437 10.663 1.00 89.50 134 THR A CA 1
ATOM 1017 C C . THR A 1 134 ? -22.901 -3.464 10.349 1.00 89.50 134 THR A C 1
ATOM 1019 O O . THR A 1 134 ? -22.032 -3.261 11.200 1.00 89.50 134 THR A O 1
ATOM 1022 N N . PRO A 1 135 ? -22.904 -2.845 9.156 1.00 86.38 135 PRO A N 1
ATOM 1023 C CA . PRO A 1 135 ? -22.031 -1.719 8.832 1.00 86.38 135 PRO A CA 1
ATOM 1024 C C . PRO A 1 135 ? -22.020 -0.630 9.908 1.00 86.38 135 PRO A C 1
ATOM 1026 O O . PRO A 1 135 ? -23.060 -0.346 10.510 1.00 86.38 135 PRO A O 1
ATOM 1029 N N . LEU A 1 136 ? -20.868 0.016 10.096 1.00 84.06 136 LEU A N 1
ATOM 1030 C CA . LEU A 1 136 ? -20.813 1.290 10.810 1.00 84.06 136 LEU A CA 1
ATOM 1031 C C . LEU A 1 136 ? -21.630 2.327 10.033 1.00 84.06 136 LEU A C 1
ATOM 1033 O O . LEU A 1 136 ? -21.503 2.444 8.815 1.00 84.06 136 LEU A O 1
ATOM 1037 N N . GLN A 1 137 ? -22.493 3.055 10.736 1.00 81.75 137 GLN A N 1
ATOM 1038 C CA . GLN A 1 137 ? -23.305 4.107 10.138 1.00 81.75 137 GLN A CA 1
ATOM 1039 C C . GLN A 1 137 ? -22.693 5.463 10.463 1.00 81.75 137 GLN A C 1
ATOM 1041 O O . GLN A 1 137 ? -22.556 5.811 11.632 1.00 81.75 137 GLN A O 1
ATOM 1046 N N . PHE A 1 138 ? -22.364 6.217 9.419 1.00 83.56 138 PHE A N 1
ATOM 1047 C CA . PHE A 1 138 ? -21.872 7.584 9.522 1.00 83.56 138 PHE A CA 1
ATOM 1048 C C . PHE A 1 138 ? -22.947 8.551 9.038 1.00 83.56 138 PHE A C 1
ATOM 1050 O O . PHE A 1 138 ? -23.513 8.376 7.957 1.00 83.56 138 PHE A O 1
ATOM 1057 N N . ASN A 1 139 ? -23.220 9.587 9.825 1.00 82.75 139 ASN A N 1
ATOM 1058 C CA . ASN A 1 139 ? -24.116 10.663 9.439 1.00 82.75 139 ASN A CA 1
ATOM 1059 C C . ASN A 1 139 ? -23.360 11.703 8.602 1.00 82.75 139 ASN A C 1
ATOM 1061 O O . ASN A 1 139 ? -22.869 12.721 9.101 1.00 82.75 139 ASN A O 1
ATOM 1065 N N . ILE A 1 140 ? -23.240 11.413 7.310 1.00 76.88 140 ILE A N 1
ATOM 1066 C CA . ILE A 1 140 ? -22.570 12.271 6.333 1.00 76.88 140 ILE A CA 1
ATOM 1067 C C . ILE A 1 140 ? -23.589 13.075 5.522 1.00 76.88 140 ILE A C 1
ATOM 1069 O O . ILE A 1 140 ? -24.640 12.572 5.135 1.00 76.88 140 ILE A O 1
ATOM 1073 N N . THR A 1 141 ? -23.280 14.351 5.293 1.00 68.44 141 THR A N 1
ATOM 1074 C CA . THR A 1 141 ? -24.058 15.277 4.454 1.00 68.44 141 THR A CA 1
ATOM 1075 C C . THR A 1 141 ? -23.305 15.577 3.161 1.00 68.44 141 THR A C 1
ATOM 1077 O O . THR A 1 141 ? -22.091 15.412 3.133 1.00 68.44 141 THR A O 1
ATOM 1080 N N . ASP A 1 142 ? -23.986 16.085 2.127 1.00 61.41 142 ASP A N 1
ATOM 1081 C CA . ASP A 1 142 ? -23.379 16.382 0.814 1.00 61.41 142 ASP A CA 1
ATOM 1082 C C . ASP A 1 142 ? -22.308 17.497 0.831 1.00 61.41 142 ASP A C 1
ATOM 1084 O O . ASP A 1 142 ? -21.551 17.661 -0.129 1.00 61.41 142 ASP A O 1
ATOM 1088 N N . THR A 1 143 ? -22.219 18.268 1.916 1.00 65.38 143 THR A N 1
ATOM 1089 C CA . THR A 1 143 ? -21.255 19.362 2.090 1.00 65.38 143 THR A CA 1
ATOM 1090 C C . THR A 1 143 ? -20.208 18.973 3.125 1.00 65.38 143 THR A C 1
ATOM 1092 O O . THR A 1 143 ? -20.557 18.520 4.212 1.00 65.38 143 THR A O 1
ATOM 1095 N N . TYR A 1 144 ? -18.925 19.198 2.826 1.00 70.06 144 TYR A N 1
ATOM 1096 C CA . TYR A 1 144 ? -17.877 19.000 3.826 1.00 70.06 144 TYR A CA 1
ATOM 1097 C C . TYR A 1 144 ? -18.052 19.968 5.002 1.00 70.06 144 TYR A C 1
ATOM 1099 O O . TYR A 1 144 ? -17.980 21.186 4.834 1.00 70.06 144 TYR A O 1
ATOM 1107 N N . ASP A 1 145 ? -18.237 19.400 6.186 1.00 75.00 145 ASP A N 1
ATOM 1108 C CA . ASP A 1 145 ? -18.268 20.064 7.476 1.00 75.00 145 ASP A CA 1
ATOM 1109 C C . ASP A 1 145 ? -17.098 19.538 8.330 1.00 75.00 145 ASP A C 1
ATOM 1111 O O . ASP A 1 145 ? -17.180 18.455 8.916 1.00 75.00 145 ASP A O 1
ATOM 1115 N N . PRO A 1 146 ? -15.997 20.302 8.455 1.00 73.62 146 PRO A N 1
ATOM 1116 C CA . PRO A 1 146 ? -14.856 19.910 9.274 1.00 73.62 146 PRO A CA 1
ATOM 1117 C C . PRO A 1 146 ? -15.180 19.838 10.771 1.00 73.62 146 PRO A C 1
ATOM 1119 O O . PRO A 1 146 ? -14.305 19.452 11.535 1.00 73.62 146 PRO A O 1
ATOM 1122 N N . SER A 1 147 ? -16.373 20.230 11.226 1.00 82.81 147 SER A N 1
ATOM 1123 C CA . SER A 1 147 ? -16.815 20.041 12.611 1.00 82.81 147 SER A CA 1
ATOM 1124 C C . SER A 1 147 ? -17.580 18.732 12.831 1.00 82.81 147 SER A C 1
ATOM 1126 O O . SER A 1 147 ? -17.738 18.316 13.980 1.00 82.81 147 SER A O 1
ATOM 1128 N N . ASN A 1 148 ? -18.006 18.054 11.758 1.00 86.00 148 ASN A N 1
ATOM 1129 C CA . ASN A 1 148 ? -18.721 16.787 11.838 1.00 86.00 148 ASN A CA 1
ATOM 1130 C C . ASN A 1 148 ? -17.731 15.619 12.057 1.00 86.00 148 ASN A C 1
ATOM 1132 O O . ASN A 1 148 ? -16.944 15.304 11.156 1.00 86.00 148 ASN A O 1
ATOM 1136 N N . PRO A 1 149 ? -17.768 14.937 13.219 1.00 86.12 149 PRO A N 1
ATOM 1137 C CA . PRO A 1 149 ? -16.848 13.842 13.518 1.00 86.12 149 PRO A CA 1
ATOM 1138 C C . PRO A 1 149 ? -17.028 12.627 12.596 1.00 86.12 149 PRO A C 1
ATOM 1140 O O . PRO A 1 149 ? -16.045 11.950 12.302 1.00 86.12 149 PRO A O 1
ATOM 1143 N N . ASP A 1 150 ? -18.237 12.372 12.091 1.00 86.94 150 ASP A N 1
ATOM 1144 C CA . ASP A 1 150 ? -18.501 11.249 11.186 1.00 86.94 150 ASP A CA 1
ATOM 1145 C C . ASP A 1 150 ? -17.860 11.489 9.814 1.00 86.94 150 ASP A C 1
ATOM 1147 O O . ASP A 1 150 ? -17.244 10.590 9.242 1.00 86.94 150 ASP A O 1
ATOM 1151 N N . GLN A 1 151 ? -17.914 12.726 9.311 1.00 84.75 151 GLN A N 1
ATOM 1152 C CA . GLN A 1 151 ? -17.206 13.095 8.082 1.00 84.75 151 GLN A CA 1
ATOM 1153 C C . GLN A 1 151 ? -15.686 13.064 8.272 1.00 84.75 151 GLN A C 1
ATOM 1155 O O . GLN A 1 151 ? -14.982 12.539 7.411 1.00 84.75 151 GLN A O 1
ATOM 1160 N N . GLN A 1 152 ? -15.162 13.547 9.406 1.00 85.88 152 GLN A N 1
ATOM 1161 C CA . GLN A 1 152 ? -13.732 13.414 9.717 1.00 85.88 152 GLN A CA 1
ATOM 1162 C C . GLN A 1 152 ? -13.291 11.944 9.749 1.00 85.88 152 GLN A C 1
ATOM 1164 O O . GLN A 1 152 ? -12.230 11.611 9.216 1.00 85.88 152 GLN A O 1
ATOM 1169 N N . ALA A 1 153 ? -14.103 11.063 10.343 1.00 86.50 153 ALA A N 1
ATOM 1170 C CA . ALA A 1 153 ? -13.825 9.633 10.406 1.00 86.50 153 ALA A CA 1
ATOM 1171 C C . ALA A 1 153 ? -13.778 9.005 9.007 1.00 86.50 153 ALA A C 1
ATOM 1173 O O . ALA A 1 153 ? -12.816 8.306 8.691 1.00 86.50 153 ALA A O 1
ATOM 1174 N N . VAL A 1 154 ? -14.756 9.306 8.145 1.00 86.19 154 VAL A N 1
ATOM 1175 C CA . VAL A 1 154 ? -14.774 8.835 6.750 1.00 86.19 154 VAL A CA 1
ATOM 1176 C C . VAL A 1 154 ? -13.550 9.338 5.980 1.00 86.19 154 VAL A C 1
ATOM 1178 O O . VAL A 1 154 ? -12.871 8.558 5.315 1.00 86.19 154 VAL A O 1
ATOM 1181 N N . PHE A 1 155 ? -13.202 10.617 6.111 1.00 86.19 155 PHE A N 1
ATOM 1182 C CA . PHE A 1 155 ? -12.091 11.215 5.366 1.00 86.19 155 PHE A CA 1
ATOM 1183 C C . PHE A 1 155 ? -10.748 10.643 5.818 1.00 86.19 155 PHE A C 1
ATOM 1185 O O . PHE A 1 155 ? -9.892 10.308 4.992 1.00 86.19 155 PHE A O 1
ATOM 1192 N N . GLY A 1 156 ? -10.577 10.495 7.134 1.00 86.75 156 GLY A N 1
ATOM 1193 C CA . GLY A 1 156 ? -9.415 9.854 7.732 1.00 86.75 156 GLY A CA 1
ATOM 1194 C C . GLY A 1 156 ? -9.288 8.398 7.293 1.00 86.75 156 GLY A C 1
ATOM 1195 O O . GLY A 1 156 ? -8.214 7.997 6.849 1.00 86.75 156 GLY A O 1
ATOM 1196 N N . ARG A 1 157 ? -10.385 7.628 7.327 1.00 89.00 157 ARG A N 1
ATOM 1197 C CA . ARG A 1 157 ? -10.423 6.226 6.880 1.00 89.00 157 ARG A CA 1
ATOM 1198 C C . ARG A 1 157 ? -10.066 6.097 5.405 1.00 89.00 157 ARG A C 1
ATOM 1200 O O . ARG A 1 157 ? -9.216 5.285 5.062 1.00 89.00 157 ARG A O 1
ATOM 1207 N N . ASN A 1 158 ? -10.656 6.910 4.535 1.00 89.44 158 ASN A N 1
ATOM 1208 C CA . ASN A 1 158 ? -10.358 6.872 3.105 1.00 89.44 158 ASN A CA 1
ATOM 1209 C C . ASN A 1 158 ? -8.898 7.213 2.823 1.00 89.44 158 ASN A C 1
ATOM 1211 O O . ASN A 1 158 ? -8.248 6.528 2.039 1.00 89.44 158 ASN A O 1
ATOM 1215 N N . THR A 1 159 ? -8.369 8.236 3.496 1.00 88.75 159 THR A N 1
ATOM 1216 C CA . THR A 1 159 ? -6.957 8.614 3.382 1.00 88.75 159 THR A CA 1
ATOM 1217 C C . THR A 1 159 ? -6.058 7.469 3.838 1.00 88.75 159 THR A C 1
ATOM 1219 O O . THR A 1 159 ? -5.217 7.026 3.067 1.00 88.75 159 THR A O 1
ATOM 1222 N N . TRP A 1 160 ? -6.304 6.911 5.025 1.00 90.06 160 TRP A N 1
ATOM 1223 C CA . TRP A 1 160 ? -5.562 5.770 5.569 1.00 90.06 160 TRP A CA 1
ATOM 1224 C C . TRP A 1 160 ? -5.567 4.550 4.640 1.00 90.06 160 TRP A C 1
ATOM 1226 O O . TRP A 1 160 ? -4.568 3.848 4.497 1.00 90.06 160 TRP A O 1
ATOM 1236 N N . MET A 1 161 ? -6.700 4.295 3.989 1.00 92.00 161 ME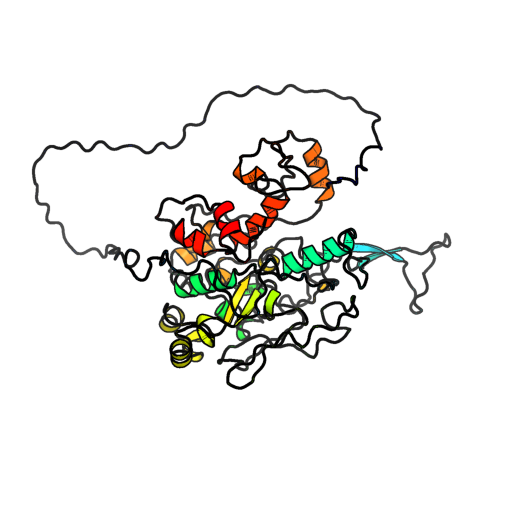T A N 1
ATOM 1237 C CA . MET A 1 161 ? -6.902 3.083 3.206 1.00 92.00 161 MET A CA 1
ATOM 1238 C C . MET A 1 161 ? -6.455 3.201 1.747 1.00 92.00 161 MET A C 1
ATOM 1240 O O . MET A 1 161 ? -6.161 2.181 1.124 1.00 92.00 161 MET A O 1
ATOM 1244 N N . LEU A 1 162 ? -6.408 4.408 1.178 1.00 92.06 162 LEU A N 1
ATOM 1245 C CA . LEU A 1 162 ? -6.164 4.611 -0.256 1.00 92.06 162 LEU A CA 1
ATOM 1246 C C . LEU A 1 162 ? -4.932 5.455 -0.567 1.00 92.06 162 LEU A C 1
ATOM 1248 O O . LEU A 1 162 ? -4.387 5.322 -1.659 1.00 92.06 162 LEU A O 1
ATOM 1252 N N . TRP A 1 163 ? -4.531 6.367 0.318 1.00 92.50 163 TRP A N 1
ATOM 1253 C CA . TRP A 1 163 ? -3.467 7.312 -0.001 1.00 92.50 163 TRP A CA 1
ATOM 1254 C C . TRP A 1 163 ? -2.094 6.664 0.172 1.00 92.50 163 TRP A C 1
ATOM 1256 O O . TRP A 1 163 ? -1.787 6.113 1.225 1.00 92.50 163 TRP A O 1
ATOM 1266 N N . CYS A 1 164 ? -1.279 6.756 -0.877 1.00 92.25 164 CYS A N 1
ATOM 1267 C CA . CYS A 1 164 ? 0.076 6.203 -0.928 1.00 92.25 164 CYS A CA 1
ATOM 1268 C C . CYS A 1 164 ? 1.156 7.236 -0.564 1.00 92.25 164 CYS A C 1
ATOM 1270 O O . CYS A 1 164 ? 2.316 6.897 -0.394 1.00 92.25 164 CYS A O 1
ATOM 1272 N N . GLY A 1 165 ? 0.807 8.523 -0.449 1.00 88.38 165 GLY A N 1
ATOM 1273 C CA . GLY A 1 165 ? 1.770 9.541 -0.014 1.00 88.38 165 GLY A CA 1
ATOM 1274 C C . GLY A 1 165 ? 2.983 9.736 -0.931 1.00 88.38 165 GLY A C 1
ATOM 1275 O O . GLY A 1 165 ? 4.001 10.227 -0.457 1.00 88.38 165 GLY A O 1
ATOM 1276 N N . GLY A 1 166 ? 2.888 9.362 -2.211 1.00 88.12 166 GLY A N 1
ATOM 1277 C CA . GLY A 1 166 ? 4.010 9.436 -3.151 1.00 88.12 166 GLY A CA 1
ATOM 1278 C C . GLY A 1 166 ? 5.009 8.280 -3.030 1.00 88.12 166 GLY A C 1
ATOM 1279 O O . GLY A 1 166 ? 6.069 8.320 -3.646 1.00 88.12 166 GLY A O 1
ATOM 1280 N N . ASP A 1 167 ? 4.716 7.258 -2.221 1.00 91.94 167 ASP A N 1
ATOM 1281 C CA . ASP A 1 167 ? 5.648 6.158 -1.971 1.00 91.94 167 ASP A CA 1
ATOM 1282 C C . ASP A 1 167 ? 5.822 5.207 -3.170 1.00 91.94 167 ASP A C 1
ATOM 1284 O O . ASP A 1 167 ? 6.743 4.396 -3.189 1.00 91.94 167 ASP A O 1
ATOM 1288 N N . GLU A 1 168 ? 4.995 5.306 -4.212 1.00 92.62 168 GLU A N 1
ATOM 1289 C CA . GLU A 1 168 ? 5.177 4.514 -5.431 1.00 92.62 168 GLU A CA 1
ATOM 1290 C C . GLU A 1 168 ? 6.524 4.778 -6.118 1.00 92.62 168 GLU A C 1
ATOM 1292 O O . GLU A 1 168 ? 7.067 3.868 -6.748 1.00 92.62 168 GLU A O 1
ATOM 1297 N N . ASP A 1 169 ? 7.078 5.984 -5.961 1.00 88.62 169 ASP A N 1
ATOM 1298 C CA . ASP A 1 169 ? 8.413 6.329 -6.453 1.00 88.62 169 ASP A CA 1
ATOM 1299 C C . ASP A 1 169 ? 9.497 5.603 -5.637 1.00 88.62 169 ASP A C 1
ATOM 1301 O O . ASP A 1 169 ? 10.456 5.075 -6.206 1.00 88.62 169 ASP A O 1
ATOM 1305 N N . PHE A 1 170 ? 9.296 5.445 -4.323 1.00 89.31 170 PHE A N 1
ATOM 1306 C CA . PHE A 1 170 ? 10.181 4.650 -3.466 1.00 89.31 170 PHE A CA 1
ATOM 1307 C C . PHE A 1 170 ? 10.177 3.178 -3.863 1.00 89.31 170 PHE A C 1
ATOM 1309 O O . PHE A 1 170 ? 11.235 2.555 -3.993 1.00 89.31 170 PHE A O 1
ATOM 1316 N N . TRP A 1 171 ? 8.990 2.607 -4.066 1.00 91.44 171 TRP A N 1
ATOM 1317 C CA . TRP A 1 171 ? 8.856 1.203 -4.431 1.00 91.44 171 TRP A CA 1
ATOM 1318 C C . TRP A 1 171 ? 9.380 0.916 -5.846 1.00 91.44 171 TRP A C 1
ATOM 1320 O O . TRP A 1 171 ? 9.985 -0.138 -6.055 1.00 91.44 171 TRP A O 1
ATOM 1330 N N . ASP A 1 172 ? 9.234 1.846 -6.800 1.00 90.94 172 ASP A N 1
ATOM 1331 C CA . ASP A 1 172 ? 9.880 1.757 -8.122 1.00 90.94 172 ASP A CA 1
ATOM 1332 C C . ASP A 1 172 ? 11.406 1.891 -8.013 1.00 90.94 172 ASP A C 1
ATOM 1334 O O . ASP A 1 172 ? 12.146 1.109 -8.618 1.00 90.94 172 ASP A O 1
ATOM 1338 N N . TRP A 1 173 ? 11.897 2.814 -7.178 1.00 88.06 173 TRP A N 1
ATOM 1339 C CA . TRP A 1 173 ? 13.324 2.946 -6.894 1.00 88.06 173 TRP A CA 1
ATOM 1340 C C . TRP A 1 173 ? 13.896 1.651 -6.306 1.00 88.06 173 TRP A C 1
ATOM 1342 O O . TRP A 1 173 ? 14.921 1.166 -6.788 1.00 88.06 173 TRP A O 1
ATOM 1352 N N . LEU A 1 174 ? 13.217 1.023 -5.340 1.00 86.62 174 LEU A N 1
ATOM 1353 C CA . LEU A 1 174 ? 13.609 -0.283 -4.801 1.00 86.62 174 LEU A CA 1
ATOM 1354 C C . LEU A 1 174 ? 13.588 -1.377 -5.877 1.00 86.62 174 LEU A C 1
ATOM 1356 O O . LEU A 1 174 ? 14.528 -2.165 -5.963 1.00 86.62 174 LEU A O 1
ATOM 1360 N N . ALA A 1 175 ? 12.595 -1.386 -6.764 1.00 88.38 175 ALA A N 1
ATOM 1361 C CA . ALA A 1 175 ? 12.537 -2.359 -7.853 1.00 88.38 175 ALA A CA 1
ATOM 1362 C C . ALA A 1 175 ? 13.687 -2.202 -8.873 1.00 88.38 175 ALA A C 1
ATOM 1364 O O . ALA A 1 175 ? 14.054 -3.161 -9.563 1.00 88.38 175 ALA A O 1
ATOM 1365 N N . GLN A 1 176 ? 14.265 -1.003 -8.990 1.00 85.44 176 GLN A N 1
ATOM 1366 C CA . GLN A 1 176 ? 15.384 -0.698 -9.890 1.00 85.44 176 GLN A CA 1
ATOM 1367 C C . GLN A 1 176 ? 16.758 -0.788 -9.213 1.00 85.44 176 GLN A C 1
ATOM 1369 O O . GLN A 1 176 ? 17.746 -1.113 -9.872 1.00 85.44 176 GLN A O 1
ATOM 1374 N N . LYS A 1 177 ? 16.847 -0.451 -7.924 1.00 82.62 177 LYS A N 1
ATOM 1375 C CA . LYS A 1 177 ? 18.107 -0.219 -7.195 1.00 82.62 177 LYS A CA 1
ATOM 1376 C C . LYS A 1 177 ? 18.239 -1.048 -5.917 1.00 82.62 177 LYS A C 1
ATOM 1378 O O . LYS A 1 177 ? 19.350 -1.218 -5.428 1.00 82.62 177 LYS A O 1
ATOM 1383 N N . GLY A 1 178 ? 17.155 -1.637 -5.425 1.00 76.31 178 GLY A N 1
ATOM 1384 C CA . GLY A 1 178 ? 17.091 -2.493 -4.238 1.00 76.31 178 GLY A CA 1
ATOM 1385 C C . GLY A 1 178 ? 17.532 -3.933 -4.498 1.00 76.31 178 GLY A C 1
ATOM 1386 O O . GLY A 1 178 ? 16.889 -4.869 -4.039 1.00 76.31 178 GLY A O 1
ATOM 1387 N N . TYR A 1 179 ? 18.619 -4.132 -5.249 1.00 76.44 179 TYR A N 1
ATOM 1388 C CA . TYR A 1 179 ? 19.291 -5.435 -5.400 1.00 76.44 179 TYR A CA 1
ATOM 1389 C C . TYR A 1 179 ? 18.421 -6.564 -5.982 1.00 76.44 179 TYR A C 1
ATOM 1391 O O . TYR A 1 179 ? 18.696 -7.741 -5.753 1.00 76.44 179 TYR A O 1
ATOM 1399 N N . GLY A 1 180 ? 17.371 -6.214 -6.732 1.00 78.81 180 GLY A N 1
ATOM 1400 C CA . GLY A 1 180 ? 16.436 -7.185 -7.301 1.00 78.81 180 GLY A CA 1
ATOM 1401 C C . GLY A 1 180 ? 15.598 -7.918 -6.251 1.00 78.81 180 GLY A C 1
ATOM 1402 O O . GLY A 1 180 ? 15.150 -9.028 -6.519 1.00 78.81 180 GLY A O 1
ATOM 1403 N N . VAL A 1 181 ? 15.417 -7.323 -5.065 1.00 81.62 181 VAL A N 1
ATOM 1404 C CA . VAL A 1 181 ? 14.688 -7.911 -3.930 1.00 81.62 181 VAL A CA 1
ATOM 1405 C C . VAL A 1 181 ? 13.182 -7.974 -4.194 1.00 81.62 181 VAL A C 1
ATOM 1407 O O . VAL A 1 181 ? 12.565 -9.023 -3.996 1.00 81.62 181 VAL A O 1
ATOM 1410 N N . ASN A 1 182 ? 12.608 -6.883 -4.705 1.00 88.38 182 ASN A N 1
ATOM 1411 C CA . ASN A 1 182 ? 11.176 -6.737 -4.944 1.00 88.38 182 ASN A CA 1
ATOM 1412 C C . ASN A 1 182 ? 10.863 -6.156 -6.327 1.00 88.38 182 ASN A C 1
ATOM 1414 O O . ASN A 1 182 ? 11.688 -5.513 -6.968 1.00 88.38 182 ASN A O 1
ATOM 1418 N N . ASP A 1 183 ? 9.634 -6.382 -6.783 1.00 93.12 183 ASP A N 1
ATOM 1419 C CA . ASP A 1 183 ? 8.974 -5.552 -7.790 1.00 93.12 183 ASP A CA 1
ATOM 1420 C C . ASP A 1 183 ? 7.464 -5.671 -7.585 1.00 93.12 183 ASP A C 1
ATOM 1422 O O . ASP A 1 183 ? 6.856 -6.697 -7.900 1.00 93.12 183 ASP A O 1
ATOM 1426 N N . LEU A 1 184 ? 6.853 -4.629 -7.021 1.00 95.12 184 LEU A N 1
ATOM 1427 C CA . LEU A 1 184 ? 5.431 -4.659 -6.691 1.00 95.12 184 LEU A CA 1
ATOM 1428 C C . LEU A 1 184 ? 4.542 -4.792 -7.938 1.00 95.12 184 LEU A C 1
ATOM 1430 O O . LEU A 1 184 ? 3.451 -5.348 -7.837 1.00 95.12 184 LEU A O 1
ATOM 1434 N N . LEU A 1 185 ? 5.008 -4.376 -9.124 1.00 95.94 185 LEU A N 1
ATOM 1435 C CA . LEU A 1 185 ? 4.262 -4.555 -10.373 1.00 95.94 185 LEU A CA 1
ATOM 1436 C C . LEU A 1 185 ? 4.195 -6.035 -10.789 1.00 95.94 185 LEU A C 1
ATOM 1438 O O . LEU A 1 185 ? 3.215 -6.458 -11.400 1.00 95.94 185 LEU A O 1
ATOM 1442 N N . GLN A 1 186 ? 5.202 -6.840 -10.432 1.00 94.25 186 GLN A N 1
ATOM 1443 C CA . GLN A 1 186 ? 5.143 -8.300 -10.581 1.00 94.25 186 GLN A CA 1
ATOM 1444 C C . GLN A 1 186 ? 4.283 -8.958 -9.495 1.00 94.25 186 GLN A C 1
ATOM 1446 O O . GLN A 1 186 ? 3.608 -9.948 -9.769 1.00 94.25 186 GLN A O 1
ATOM 1451 N N . VAL A 1 187 ? 4.282 -8.420 -8.270 1.00 94.50 187 VAL A N 1
ATOM 1452 C CA . VAL A 1 187 ? 3.457 -8.940 -7.161 1.00 94.50 187 VAL A CA 1
ATOM 1453 C C . VAL A 1 187 ? 1.965 -8.860 -7.495 1.00 94.50 187 VAL A C 1
ATOM 1455 O O . VAL A 1 187 ? 1.221 -9.810 -7.248 1.00 94.50 187 VAL A O 1
ATOM 1458 N N . ILE A 1 188 ? 1.530 -7.765 -8.123 1.00 95.88 188 ILE A N 1
ATOM 1459 C CA . ILE A 1 188 ? 0.134 -7.574 -8.545 1.00 95.88 188 ILE A CA 1
ATOM 1460 C C . ILE A 1 188 ? -0.215 -8.273 -9.868 1.00 95.88 188 ILE A C 1
ATOM 1462 O O . ILE A 1 188 ? -1.289 -8.029 -10.414 1.00 95.88 188 ILE A O 1
ATOM 1466 N N . ASP A 1 189 ? 0.636 -9.162 -10.393 1.00 95.88 189 ASP A N 1
ATOM 1467 C CA . ASP A 1 189 ? 0.324 -9.949 -11.590 1.00 95.88 189 ASP A CA 1
ATOM 1468 C C . ASP A 1 189 ? -1.014 -10.680 -11.419 1.00 95.88 189 ASP A C 1
ATOM 1470 O O . ASP A 1 189 ? -1.211 -11.484 -10.502 1.00 95.88 189 ASP A O 1
ATOM 1474 N N . SER A 1 190 ? -1.958 -10.375 -12.306 1.00 96.94 190 SER A N 1
ATOM 1475 C CA . SER A 1 190 ? -3.321 -10.897 -12.252 1.00 96.94 190 SER A CA 1
ATOM 1476 C C . SER A 1 190 ? -3.395 -12.414 -12.374 1.00 96.94 190 SER A C 1
ATOM 1478 O O . SER A 1 190 ? -4.287 -13.045 -11.811 1.00 96.94 190 SER A O 1
ATOM 1480 N N . ARG A 1 191 ? -2.417 -13.042 -13.029 1.00 96.25 191 ARG A N 1
ATOM 1481 C CA . ARG A 1 191 ? -2.362 -14.503 -13.179 1.00 96.25 191 ARG A CA 1
ATOM 1482 C C . ARG A 1 191 ? -2.114 -15.219 -11.851 1.00 96.25 191 ARG A C 1
ATOM 1484 O O . ARG A 1 191 ? -2.399 -16.408 -11.744 1.00 96.25 191 ARG A O 1
ATOM 1491 N N . ARG A 1 192 ? -1.598 -14.500 -10.845 1.00 94.62 192 ARG A N 1
ATOM 1492 C CA . ARG A 1 192 ? -1.373 -14.992 -9.478 1.00 94.62 192 ARG A CA 1
ATOM 1493 C C . ARG A 1 192 ? -2.517 -14.667 -8.523 1.00 94.62 192 ARG A C 1
ATOM 1495 O O . ARG A 1 192 ? -2.427 -15.025 -7.356 1.00 94.62 192 ARG A O 1
ATOM 1502 N N . ARG A 1 193 ? -3.574 -13.993 -8.997 1.00 96.12 193 ARG A N 1
ATOM 1503 C CA . ARG A 1 193 ? -4.689 -13.528 -8.160 1.00 96.12 193 ARG A CA 1
ATOM 1504 C C . ARG A 1 193 ? -5.258 -14.637 -7.271 1.00 96.12 193 ARG A C 1
ATOM 1506 O O . ARG A 1 193 ? -5.493 -14.392 -6.099 1.00 96.12 193 ARG A O 1
ATOM 1513 N N . ASP A 1 194 ? -5.414 -15.840 -7.814 1.00 96.06 194 ASP A N 1
ATOM 1514 C CA . ASP A 1 194 ? -6.063 -16.973 -7.137 1.00 96.06 194 ASP A CA 1
ATOM 1515 C C . ASP A 1 194 ? -5.182 -17.656 -6.070 1.00 96.06 194 ASP A C 1
ATOM 1517 O O . ASP A 1 194 ? -5.567 -18.689 -5.527 1.00 96.06 194 ASP A O 1
ATOM 1521 N N . SER A 1 195 ? -3.987 -17.126 -5.797 1.00 95.12 195 SER A N 1
ATOM 1522 C CA . SER A 1 195 ? -3.095 -17.609 -4.739 1.00 95.12 195 SER A CA 1
ATOM 1523 C C . SER A 1 195 ? -2.439 -16.478 -3.946 1.00 95.12 195 SER A C 1
ATOM 1525 O O . SER A 1 195 ? -1.470 -16.729 -3.227 1.00 95.12 195 SER A O 1
ATOM 1527 N N . ARG A 1 196 ? -2.901 -15.223 -4.077 1.00 94.12 196 ARG A N 1
ATOM 1528 C CA . ARG A 1 196 ? -2.201 -14.073 -3.481 1.00 94.12 196 ARG A CA 1
ATOM 1529 C C . ARG A 1 196 ? -2.232 -14.100 -1.961 1.00 94.12 196 ARG A C 1
ATOM 1531 O O . ARG A 1 196 ? -1.219 -13.767 -1.340 1.00 94.12 196 ARG A O 1
ATOM 1538 N N . LEU A 1 197 ? -3.341 -14.513 -1.355 1.00 94.31 197 LEU A N 1
ATOM 1539 C CA . LEU A 1 197 ? -3.395 -14.632 0.096 1.00 94.31 197 LEU A CA 1
ATOM 1540 C C . LEU A 1 197 ? -2.453 -15.736 0.573 1.00 94.31 197 LEU A C 1
ATOM 1542 O O . LEU A 1 197 ? -1.697 -15.527 1.517 1.00 94.31 197 LEU A O 1
ATOM 1546 N N . HIS A 1 198 ? -2.462 -16.886 -0.099 1.00 92.31 198 HIS A N 1
ATOM 1547 C CA . HIS A 1 198 ? -1.596 -18.008 0.258 1.00 92.31 198 HIS A CA 1
ATOM 1548 C C . HIS A 1 198 ? -0.099 -17.692 0.077 1.00 92.31 198 HIS A C 1
ATOM 1550 O O . HIS A 1 198 ? 0.700 -17.947 0.975 1.00 92.31 198 HIS A O 1
ATOM 1556 N N . ASP A 1 199 ? 0.289 -17.146 -1.077 1.00 90.94 199 ASP A N 1
ATOM 1557 C CA . ASP A 1 199 ? 1.696 -16.975 -1.457 1.00 90.94 199 ASP A CA 1
ATOM 1558 C C . ASP A 1 199 ? 2.328 -15.712 -0.863 1.00 90.94 199 ASP A C 1
ATOM 1560 O O . ASP A 1 199 ? 3.545 -15.654 -0.669 1.00 90.94 199 ASP A O 1
ATOM 1564 N N . PHE A 1 200 ? 1.518 -14.680 -0.623 1.00 92.75 200 PHE A N 1
ATOM 1565 C CA . PHE A 1 200 ? 1.999 -13.343 -0.282 1.00 92.75 200 PHE A CA 1
ATOM 1566 C C . PHE A 1 200 ? 1.348 -12.745 0.966 1.00 92.75 200 PHE A C 1
ATOM 1568 O O . PHE A 1 200 ? 1.828 -11.730 1.477 1.00 92.75 200 PHE A O 1
ATOM 1575 N N . GLY A 1 201 ? 0.267 -13.344 1.468 1.00 93.75 201 GLY A N 1
ATOM 1576 C CA . GLY A 1 201 ? -0.519 -12.747 2.542 1.00 93.75 201 GLY A CA 1
ATOM 1577 C C . GLY A 1 201 ? -1.305 -11.511 2.105 1.00 93.75 201 GLY A C 1
ATOM 1578 O O . GLY A 1 201 ? -1.636 -10.672 2.940 1.00 93.75 201 GLY A O 1
ATOM 1579 N N . LEU A 1 202 ? -1.551 -11.363 0.799 1.00 95.88 202 LEU A N 1
ATOM 1580 C CA . LEU A 1 202 ? -2.196 -10.195 0.204 1.00 95.88 202 LEU A CA 1
ATOM 1581 C C . LEU A 1 202 ? -3.689 -10.435 -0.008 1.00 95.88 202 LEU A C 1
ATOM 1583 O O . LEU A 1 202 ? -4.105 -11.515 -0.415 1.00 95.88 202 LEU A O 1
ATOM 1587 N N . ILE A 1 203 ? -4.494 -9.400 0.220 1.00 96.50 203 ILE A N 1
ATOM 1588 C CA . ILE A 1 203 ? -5.948 -9.464 0.059 1.00 96.50 203 ILE A CA 1
ATOM 1589 C C . ILE A 1 203 ? -6.337 -8.901 -1.309 1.00 96.50 203 ILE A C 1
ATOM 1591 O O . ILE A 1 203 ? -6.047 -7.742 -1.617 1.00 96.50 203 ILE A O 1
ATOM 1595 N N . ASN A 1 204 ? -7.033 -9.702 -2.118 1.00 96.19 204 ASN A N 1
ATOM 1596 C CA . ASN A 1 204 ? -7.605 -9.236 -3.380 1.00 96.19 204 ASN A CA 1
ATOM 1597 C C . ASN A 1 204 ? -8.682 -8.173 -3.127 1.00 96.19 204 ASN A C 1
ATOM 1599 O O . ASN A 1 204 ? -9.507 -8.307 -2.223 1.00 96.19 204 ASN A O 1
ATOM 1603 N N . GLN A 1 205 ? -8.688 -7.115 -3.934 1.00 93.06 205 GLN A N 1
ATOM 1604 C CA . GLN A 1 205 ? -9.665 -6.035 -3.836 1.00 93.06 205 GLN A CA 1
ATOM 1605 C C . GLN A 1 205 ? -11.043 -6.506 -4.346 1.00 93.06 205 GLN A C 1
ATOM 1607 O O . GLN A 1 205 ? -11.163 -6.866 -5.523 1.00 93.06 205 GLN A O 1
ATOM 1612 N N . PRO A 1 206 ? -12.103 -6.457 -3.514 1.00 90.94 206 PRO A N 1
ATOM 1613 C CA . PRO A 1 206 ? -13.452 -6.806 -3.943 1.00 90.94 206 PRO A CA 1
ATOM 1614 C C . PRO A 1 206 ? -13.927 -5.963 -5.138 1.00 90.94 206 PRO A C 1
ATOM 1616 O O . PRO A 1 206 ? -13.771 -4.741 -5.167 1.00 90.94 206 PRO A O 1
ATOM 1619 N N . GLY A 1 207 ? -14.575 -6.604 -6.117 1.00 83.50 207 GLY A N 1
ATOM 1620 C CA . GLY A 1 207 ? -15.080 -5.963 -7.347 1.00 83.50 207 GLY A CA 1
ATOM 1621 C C . GLY A 1 207 ? -14.109 -5.983 -8.532 1.00 83.50 207 GLY A C 1
ATOM 1622 O O . GLY A 1 207 ? -14.457 -5.532 -9.632 1.00 83.50 207 GLY A O 1
ATOM 1623 N N . LEU A 1 208 ? -12.910 -6.532 -8.330 1.00 88.25 208 LEU A N 1
ATOM 1624 C CA . LEU A 1 208 ? -11.964 -6.865 -9.385 1.00 88.25 208 LEU A CA 1
ATOM 1625 C C . LEU A 1 208 ? -11.841 -8.380 -9.544 1.00 88.25 208 LEU A C 1
ATOM 1627 O O . LEU A 1 208 ? -11.940 -9.132 -8.578 1.00 88.25 208 LEU A O 1
ATOM 1631 N N . LYS A 1 209 ? -11.571 -8.811 -10.775 1.00 89.94 209 LYS A N 1
ATOM 1632 C CA . LYS A 1 209 ? -11.382 -10.211 -11.153 1.00 89.94 209 LYS A CA 1
ATOM 1633 C C . LYS A 1 209 ? -10.057 -10.424 -11.868 1.00 89.94 209 LYS A C 1
ATOM 1635 O O . LYS A 1 209 ? -9.522 -9.511 -12.508 1.00 89.94 209 LYS A O 1
ATOM 1640 N N . ARG A 1 210 ? -9.599 -11.673 -11.829 1.00 94.31 210 ARG A N 1
ATOM 1641 C CA . ARG A 1 210 ? -8.447 -12.162 -12.586 1.00 94.31 210 ARG A CA 1
ATOM 1642 C C . ARG A 1 210 ? -8.576 -11.846 -14.082 1.00 94.31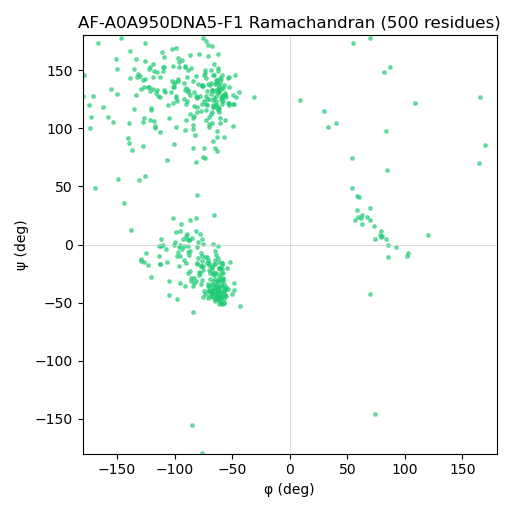 210 ARG A C 1
ATOM 1644 O O . ARG A 1 210 ? -9.665 -11.899 -14.659 1.00 94.31 210 ARG A O 1
ATOM 1651 N N . SER A 1 211 ? -7.445 -11.545 -14.711 1.00 91.88 211 SER A N 1
ATOM 1652 C CA . SER A 1 211 ? -7.291 -11.384 -16.152 1.00 91.88 211 SER A CA 1
ATOM 1653 C C . SER A 1 211 ? -6.034 -12.095 -16.640 1.00 91.88 211 SER A C 1
ATOM 1655 O O . SER A 1 211 ? -4.916 -11.681 -16.350 1.00 91.88 211 SER A O 1
ATOM 1657 N N . ASP A 1 212 ? -6.220 -13.109 -17.482 1.00 93.06 212 ASP A N 1
ATOM 1658 C CA . ASP A 1 212 ? -5.128 -13.743 -18.231 1.00 93.06 212 ASP A CA 1
ATOM 1659 C C . ASP A 1 212 ? -4.887 -13.063 -19.590 1.00 93.06 212 ASP A C 1
ATOM 1661 O O . ASP A 1 212 ? -4.155 -13.571 -20.435 1.00 93.06 212 ASP A O 1
ATOM 1665 N N . THR A 1 213 ? -5.531 -11.919 -19.839 1.00 90.56 213 THR A N 1
ATOM 1666 C CA . THR A 1 213 ? -5.316 -11.124 -21.052 1.00 90.56 213 THR A CA 1
ATOM 1667 C C . THR A 1 213 ? -4.354 -9.975 -20.751 1.00 90.56 213 THR A C 1
ATOM 1669 O O . THR A 1 213 ? -4.628 -9.205 -19.823 1.00 90.56 213 THR A O 1
ATOM 1672 N N . PRO A 1 214 ? -3.273 -9.808 -21.539 1.00 90.56 214 PRO A N 1
ATOM 1673 C CA . PRO A 1 214 ? -2.380 -8.668 -21.400 1.00 90.56 214 PRO A CA 1
ATOM 1674 C C . PRO A 1 214 ? -3.129 -7.346 -21.612 1.00 90.56 214 PRO A C 1
ATOM 1676 O O . PRO A 1 214 ? -3.761 -7.114 -22.645 1.00 90.56 214 PRO A O 1
ATOM 1679 N N . GLY A 1 215 ? -3.044 -6.469 -20.622 1.00 87.12 215 GLY A N 1
ATOM 1680 C CA . GLY A 1 215 ? -3.578 -5.117 -20.638 1.00 87.12 215 GLY A CA 1
ATOM 1681 C C . GLY A 1 215 ? -2.622 -4.102 -21.278 1.00 87.12 215 GLY A C 1
ATOM 1682 O O . GLY A 1 215 ? -1.791 -4.451 -22.133 1.00 87.12 215 GLY A O 1
ATOM 1683 N N . PRO A 1 216 ? -2.745 -2.813 -20.904 1.00 88.56 216 PRO A N 1
ATOM 1684 C CA . PRO A 1 216 ? -1.797 -1.767 -21.271 1.00 88.56 216 PRO A CA 1
ATOM 1685 C C . PRO A 1 216 ? -0.348 -2.221 -21.106 1.00 88.56 216 PRO A C 1
ATOM 1687 O O . PRO A 1 216 ? 0.016 -2.810 -20.091 1.00 88.56 216 PRO A O 1
ATOM 1690 N N . TRP A 1 217 ? 0.462 -1.982 -22.137 1.00 92.75 217 TRP A N 1
ATOM 1691 C CA . TRP A 1 217 ? 1.882 -2.351 -22.163 1.00 92.75 217 TRP A CA 1
ATOM 1692 C C . TRP A 1 217 ? 2.194 -3.839 -21.934 1.00 92.75 217 TRP A C 1
ATOM 1694 O O . TRP A 1 217 ? 3.321 -4.176 -21.599 1.00 92.75 217 TRP A O 1
ATOM 1704 N N . GLY A 1 218 ? 1.236 -4.745 -22.151 1.00 93.50 218 GLY A N 1
ATOM 1705 C CA . GLY A 1 218 ? 1.458 -6.188 -22.006 1.00 93.50 218 GLY A CA 1
ATOM 1706 C C . GLY A 1 218 ? 1.433 -6.687 -20.557 1.00 93.50 218 GLY A C 1
ATOM 1707 O O . GLY A 1 218 ? 1.818 -7.824 -20.305 1.00 93.50 218 GLY A O 1
ATOM 1708 N N . LEU A 1 219 ? 0.984 -5.852 -19.617 1.00 94.56 219 LEU A N 1
ATOM 1709 C CA . LEU A 1 219 ? 0.886 -6.184 -18.195 1.00 94.56 219 LEU A CA 1
ATOM 1710 C C . LEU A 1 219 ? -0.410 -6.934 -17.880 1.00 94.56 219 LEU A C 1
ATOM 1712 O O . LEU A 1 219 ? -1.474 -6.578 -18.383 1.00 94.56 219 LEU A O 1
ATOM 1716 N N . TYR A 1 220 ? -0.344 -7.931 -17.006 1.00 95.50 220 TYR A N 1
ATOM 1717 C CA . TYR A 1 220 ? -1.516 -8.662 -16.522 1.00 95.50 220 TYR A CA 1
ATOM 1718 C C . TYR A 1 220 ? -2.050 -7.986 -15.262 1.00 95.50 220 TYR A C 1
ATOM 1720 O O . TYR A 1 220 ? -1.522 -8.192 -14.172 1.00 95.50 220 TYR A O 1
ATOM 1728 N N . LEU A 1 221 ? -3.085 -7.164 -15.421 1.00 93.19 221 LEU A N 1
ATOM 1729 C CA . LEU A 1 221 ? -3.717 -6.410 -14.337 1.00 93.19 221 LEU A CA 1
ATOM 1730 C C . LEU A 1 221 ? -5.134 -6.923 -14.098 1.00 93.19 221 LEU A C 1
ATOM 1732 O O . LEU A 1 221 ? -5.837 -7.263 -15.056 1.00 93.19 221 LEU A O 1
ATOM 1736 N N . ASP A 1 222 ? -5.564 -6.941 -12.838 1.00 92.94 222 ASP A N 1
ATOM 1737 C CA . ASP A 1 222 ? -6.938 -7.299 -12.502 1.00 92.94 222 ASP A CA 1
ATOM 1738 C C . ASP A 1 222 ? -7.918 -6.346 -13.203 1.00 92.94 222 ASP A C 1
ATOM 1740 O O . ASP A 1 222 ? -7.657 -5.157 -13.409 1.00 92.94 222 ASP A O 1
ATOM 1744 N N . THR A 1 223 ? -9.076 -6.867 -13.599 1.00 85.56 223 THR A N 1
ATOM 1745 C CA . THR A 1 223 ? -10.076 -6.090 -14.338 1.00 85.56 223 THR A CA 1
ATOM 1746 C C . THR A 1 223 ? -11.350 -5.933 -13.531 1.00 85.56 223 THR A C 1
ATOM 1748 O O . THR A 1 223 ? -11.738 -6.827 -12.791 1.00 85.56 223 THR A O 1
ATOM 1751 N N . LEU A 1 224 ? -12.055 -4.813 -13.712 1.00 78.31 224 LEU A N 1
ATOM 1752 C CA . LEU A 1 224 ? -13.386 -4.655 -13.119 1.00 78.31 224 LEU A CA 1
ATOM 1753 C C . LEU A 1 224 ? -14.346 -5.738 -13.627 1.00 78.31 224 LEU A C 1
ATOM 1755 O O . LEU A 1 224 ? -14.440 -5.968 -14.842 1.00 78.31 224 LEU A O 1
ATOM 1759 N N . GLU A 1 225 ? -15.092 -6.339 -12.703 1.00 66.12 225 GLU A N 1
ATOM 1760 C CA . GLU A 1 225 ? -16.038 -7.423 -12.974 1.00 66.12 225 GLU A CA 1
ATOM 1761 C C . GLU A 1 225 ? -17.298 -6.942 -13.731 1.00 66.12 225 GLU A C 1
ATOM 1763 O O . GLU A 1 225 ? -17.771 -7.630 -14.642 1.00 66.12 225 GLU A O 1
ATOM 1768 N N . ARG A 1 226 ? -17.775 -5.711 -13.473 1.00 52.97 226 ARG A N 1
ATOM 1769 C CA . ARG A 1 226 ? -18.765 -4.949 -14.273 1.00 52.97 226 ARG A CA 1
ATOM 1770 C C . ARG A 1 226 ? -18.795 -3.479 -13.825 1.00 52.97 226 ARG A C 1
ATOM 1772 O O . ARG A 1 226 ? -18.105 -3.133 -12.875 1.00 52.97 226 ARG A O 1
ATOM 1779 N N . LYS A 1 227 ? -19.543 -2.605 -14.530 1.00 47.12 227 LYS A N 1
ATOM 1780 C CA . LYS A 1 227 ? -19.721 -1.184 -14.149 1.00 47.12 227 LYS A CA 1
ATOM 1781 C C . LYS A 1 227 ? -20.036 -1.102 -12.655 1.00 47.12 227 LYS A C 1
ATOM 1783 O O . LYS A 1 227 ? -20.976 -1.758 -12.221 1.00 47.12 227 LYS A O 1
ATOM 1788 N N . ILE A 1 228 ? -19.266 -0.291 -11.936 1.00 46.88 228 ILE A N 1
ATOM 1789 C CA . ILE A 1 228 ? -19.500 0.104 -10.545 1.00 46.88 228 ILE A CA 1
ATOM 1790 C C . ILE A 1 228 ? -20.887 0.750 -10.515 1.00 46.88 228 ILE A C 1
ATOM 1792 O O . ILE A 1 228 ? -21.069 1.896 -10.920 1.00 46.88 228 ILE A O 1
ATOM 1796 N N . GLY A 1 229 ? -21.893 -0.070 -10.235 1.00 39.38 229 GLY A N 1
ATOM 1797 C CA . GLY A 1 229 ? -23.287 0.318 -10.099 1.00 39.38 229 GLY A CA 1
ATOM 1798 C C . GLY A 1 229 ? -23.621 0.471 -8.625 1.00 39.38 229 GLY A C 1
ATOM 1799 O O . GLY A 1 229 ? -22.853 0.050 -7.770 1.00 39.38 229 GLY A O 1
ATOM 1800 N N . VAL A 1 230 ? -24.789 1.045 -8.351 1.00 39.62 230 VAL A N 1
ATOM 1801 C CA . VAL A 1 230 ? -25.308 1.444 -7.027 1.00 39.62 230 VAL A CA 1
ATOM 1802 C C . VAL A 1 230 ? -25.270 0.331 -5.957 1.00 39.62 230 VAL A C 1
ATOM 1804 O O . VAL A 1 230 ? -25.366 0.618 -4.772 1.00 39.62 230 VAL A O 1
ATOM 1807 N N . GLU A 1 231 ? -25.077 -0.928 -6.354 1.00 37.38 231 GLU A N 1
ATOM 1808 C CA . GLU A 1 231 ? -25.017 -2.102 -5.471 1.00 37.38 231 GLU A CA 1
ATOM 1809 C C . GLU A 1 231 ? -23.618 -2.751 -5.389 1.00 37.38 231 GLU A C 1
ATOM 1811 O O . GLU A 1 231 ? -23.427 -3.720 -4.663 1.00 37.38 231 GLU A O 1
ATOM 1816 N N . GLY A 1 232 ? -22.624 -2.225 -6.112 1.00 39.44 232 GLY A N 1
ATOM 1817 C CA . GLY A 1 232 ? -21.285 -2.798 -6.235 1.00 39.44 232 GLY A CA 1
ATOM 1818 C C . GLY A 1 232 ? -20.180 -1.798 -5.910 1.00 39.44 232 GLY A C 1
ATOM 1819 O O . GLY A 1 232 ? -19.566 -1.235 -6.812 1.00 39.44 232 GLY A O 1
ATOM 1820 N N . ASN A 1 233 ? -19.885 -1.691 -4.615 1.00 48.09 233 ASN A N 1
ATOM 1821 C CA . ASN A 1 233 ? -18.539 -1.574 -4.041 1.00 48.09 233 ASN A CA 1
ATOM 1822 C C . ASN A 1 233 ? -17.961 -0.251 -3.543 1.00 48.09 233 ASN A C 1
ATOM 1824 O O . ASN A 1 233 ? -16.970 -0.360 -2.839 1.00 48.09 233 ASN A O 1
ATOM 1828 N N . TYR A 1 234 ? -18.574 0.919 -3.718 1.00 56.59 234 TYR A N 1
ATOM 1829 C CA . TYR A 1 234 ? -18.238 2.119 -2.929 1.00 56.59 234 TYR A CA 1
ATOM 1830 C C . TYR A 1 234 ? -19.506 2.989 -2.793 1.00 56.59 234 TYR A C 1
ATOM 1832 O O . TYR A 1 234 ? -20.202 3.198 -3.785 1.00 56.59 234 TYR A O 1
ATOM 1840 N N . SER A 1 235 ? -19.874 3.408 -1.573 1.00 44.69 235 SER A N 1
ATOM 1841 C CA . SER A 1 235 ? -21.207 3.975 -1.275 1.00 44.69 235 SER A CA 1
ATOM 1842 C C . SER A 1 235 ? -21.531 5.241 -2.091 1.00 44.69 235 SER A C 1
ATOM 1844 O O . SER A 1 235 ? -20.661 6.103 -2.244 1.00 44.69 235 SER A O 1
ATOM 1846 N N . PRO A 1 236 ? -22.790 5.430 -2.535 1.00 41.75 236 PRO A N 1
ATOM 1847 C CA . PRO A 1 236 ? -23.274 6.665 -3.150 1.00 41.75 236 PRO A CA 1
ATOM 1848 C C . PRO A 1 236 ? -23.652 7.739 -2.118 1.00 41.75 236 PRO A C 1
ATOM 1850 O O . PRO A 1 236 ? -24.456 8.612 -2.425 1.00 41.75 236 PRO A O 1
ATOM 1853 N N . ALA A 1 237 ? -23.114 7.698 -0.893 1.00 41.19 237 ALA A N 1
ATOM 1854 C CA . ALA A 1 237 ? -23.535 8.594 0.189 1.00 41.19 237 ALA A CA 1
ATOM 1855 C C . ALA A 1 237 ? -23.293 10.097 -0.069 1.00 41.19 237 ALA A C 1
ATOM 1857 O O . ALA A 1 237 ? -23.677 10.923 0.747 1.00 41.19 237 ALA A O 1
ATOM 1858 N N . PHE A 1 238 ? -22.707 10.440 -1.215 1.00 40.69 238 PHE A N 1
ATOM 1859 C CA . PHE A 1 238 ? -22.781 11.768 -1.795 1.00 40.69 238 PHE A CA 1
ATOM 1860 C C . PHE A 1 238 ? -23.375 11.653 -3.194 1.00 40.69 238 PHE A C 1
ATOM 1862 O O . PHE A 1 238 ? -22.897 10.859 -4.010 1.00 40.69 238 PHE A O 1
ATOM 1869 N N . GLY A 1 239 ? -24.312 12.543 -3.524 1.00 40.12 239 GLY A N 1
ATOM 1870 C CA . GLY A 1 239 ? -24.687 12.849 -4.911 1.00 40.12 239 GLY A CA 1
ATOM 1871 C C . GLY A 1 239 ? -23.555 13.522 -5.704 1.00 40.12 239 GLY A C 1
ATOM 1872 O O . GLY A 1 239 ? -23.821 14.275 -6.640 1.00 40.12 239 GLY A O 1
ATOM 1873 N N . SER A 1 240 ? -22.292 13.302 -5.316 1.00 38.62 240 SER A N 1
ATOM 1874 C CA . SER A 1 240 ? -21.134 13.860 -5.982 1.00 38.62 240 SER A CA 1
ATOM 1875 C C . SER A 1 240 ? -21.037 13.249 -7.371 1.00 38.62 240 SER A C 1
ATOM 1877 O O . SER A 1 240 ? -20.861 12.045 -7.570 1.00 38.62 240 SER A O 1
ATOM 1879 N N . THR A 1 241 ? -21.129 14.106 -8.378 1.00 40.34 241 THR A N 1
ATOM 1880 C CA . THR A 1 241 ? -20.518 13.795 -9.656 1.00 40.34 241 THR A CA 1
ATOM 1881 C C . THR A 1 241 ? -19.030 13.632 -9.370 1.00 40.34 241 THR A C 1
ATOM 1883 O O . THR A 1 241 ? -18.338 14.624 -9.138 1.00 40.34 241 THR A O 1
ATOM 1886 N N . TYR A 1 242 ? -18.550 12.381 -9.356 1.00 46.16 242 TYR A N 1
ATOM 1887 C CA . TYR A 1 242 ? -17.185 12.056 -9.781 1.00 46.16 242 TYR A CA 1
ATOM 1888 C C . TYR A 1 242 ? -16.805 13.068 -10.855 1.00 46.16 242 TYR A C 1
ATOM 1890 O O . TYR A 1 242 ? -17.605 13.235 -11.768 1.00 46.16 242 TYR A O 1
ATOM 1898 N N . ASP A 1 243 ? -15.685 13.779 -10.735 1.00 44.09 243 ASP A N 1
ATOM 1899 C CA . ASP A 1 243 ? -15.229 14.629 -11.829 1.00 44.09 243 ASP A CA 1
ATOM 1900 C C . ASP A 1 243 ? -14.763 13.700 -12.962 1.00 44.09 243 ASP A C 1
ATOM 1902 O O . ASP A 1 243 ? -13.655 13.158 -12.878 1.00 44.09 243 ASP A O 1
ATOM 1906 N N . PRO A 1 244 ? -15.564 13.473 -14.028 1.00 39.56 244 PRO A N 1
ATOM 1907 C CA . PRO A 1 244 ? -15.089 12.710 -15.176 1.00 39.56 244 PRO A CA 1
ATOM 1908 C C . PRO A 1 244 ? -13.931 13.417 -15.896 1.00 39.56 244 PRO A C 1
ATOM 1910 O O . PRO A 1 244 ? -13.329 12.832 -16.795 1.00 39.56 244 PRO A O 1
ATOM 1913 N N . GLY A 1 245 ? -13.637 14.669 -15.526 1.00 40.25 245 GLY A N 1
ATOM 1914 C CA . GLY A 1 245 ? -12.504 15.467 -15.961 1.00 40.25 245 GLY A CA 1
ATOM 1915 C C . GLY A 1 245 ? -11.173 15.099 -15.306 1.00 40.25 245 GLY A C 1
ATOM 1916 O O . GLY A 1 245 ? -10.144 15.534 -15.827 1.00 40.25 245 GLY A O 1
ATOM 1917 N N . ALA A 1 246 ? -11.143 14.251 -14.264 1.00 51.31 246 ALA A N 1
ATOM 1918 C CA . ALA A 1 246 ? -9.913 13.563 -13.875 1.00 51.31 246 ALA A CA 1
ATOM 1919 C C . ALA A 1 246 ? -9.516 12.661 -15.048 1.00 51.31 246 ALA A C 1
ATOM 1921 O O . ALA A 1 246 ? -10.036 11.554 -15.198 1.00 51.31 246 ALA A O 1
ATOM 1922 N N . GLN A 1 247 ? -8.675 13.189 -15.944 1.00 54.75 247 GLN A N 1
ATOM 1923 C CA . GLN A 1 247 ? -8.368 12.555 -17.217 1.00 54.75 247 GLN A CA 1
ATOM 1924 C C . GLN A 1 247 ? -7.852 11.149 -16.946 1.00 54.75 247 GLN A C 1
ATOM 1926 O O . GLN A 1 247 ? -6.743 10.957 -16.447 1.00 54.75 247 GLN A O 1
ATOM 1931 N N . ALA A 1 248 ? -8.688 10.161 -17.256 1.00 64.25 248 ALA A N 1
ATOM 1932 C CA . ALA A 1 248 ? -8.283 8.782 -17.149 1.00 64.25 248 ALA A CA 1
ATOM 1933 C C . ALA A 1 248 ? -7.054 8.602 -18.044 1.00 64.25 248 ALA A C 1
ATOM 1935 O O . ALA A 1 248 ? -7.063 9.004 -19.213 1.00 64.25 248 ALA A O 1
ATOM 1936 N N . TYR A 1 249 ? -5.990 8.036 -17.482 1.00 73.62 249 TYR A N 1
ATOM 1937 C CA . TYR A 1 249 ? -4.762 7.782 -18.207 1.00 73.62 249 TYR A CA 1
ATOM 1938 C C . TYR A 1 249 ? -5.109 6.930 -19.428 1.00 73.62 249 TYR A C 1
ATOM 1940 O O . TYR A 1 249 ? -5.788 5.901 -19.317 1.00 73.62 249 TYR A O 1
ATOM 1948 N N . LYS A 1 250 ? -4.653 7.389 -20.591 1.00 75.38 250 LYS A N 1
ATOM 1949 C CA . LYS A 1 250 ? -4.744 6.677 -21.859 1.00 75.38 250 LYS A CA 1
ATOM 1950 C C . LYS A 1 250 ? -3.340 6.310 -22.283 1.00 75.38 250 LYS A C 1
ATOM 1952 O O . LYS A 1 250 ? -2.476 7.179 -22.357 1.00 75.38 250 LYS A O 1
ATOM 1957 N N . ASP A 1 251 ? -3.123 5.036 -22.569 1.00 72.00 251 ASP A N 1
ATOM 1958 C CA . ASP A 1 251 ? -1.867 4.618 -23.172 1.00 72.00 251 ASP A CA 1
ATOM 1959 C C . ASP A 1 251 ? -1.756 5.092 -24.635 1.00 72.00 251 ASP A C 1
ATOM 1961 O O . ASP A 1 251 ? -2.735 5.595 -25.199 1.00 72.00 251 ASP A O 1
ATOM 1965 N N . PRO A 1 252 ? -0.587 4.944 -25.287 1.00 71.31 252 PRO A N 1
ATOM 1966 C CA . PRO A 1 252 ? -0.411 5.372 -26.676 1.00 71.31 252 PRO A CA 1
ATOM 1967 C C . PRO A 1 252 ? -1.318 4.659 -27.688 1.00 71.31 252 PRO A C 1
ATOM 1969 O O . PRO A 1 252 ? -1.452 5.126 -28.815 1.00 71.31 252 PRO A O 1
ATOM 1972 N N . GLN A 1 253 ? -1.945 3.541 -27.311 1.00 69.88 253 GLN A N 1
ATOM 1973 C CA . GLN A 1 253 ? -2.939 2.829 -28.119 1.00 69.88 253 GLN A CA 1
ATOM 1974 C C . GLN A 1 253 ? -4.378 3.281 -27.805 1.00 69.88 253 GLN A C 1
ATOM 1976 O O . GLN A 1 253 ? -5.335 2.722 -28.338 1.00 69.88 253 GLN A O 1
ATOM 1981 N N . GLY A 1 254 ? -4.548 4.290 -26.947 1.00 73.00 254 GLY A N 1
ATOM 1982 C CA . GLY A 1 254 ? -5.837 4.841 -26.543 1.00 73.00 254 GLY A CA 1
ATOM 1983 C C . GLY A 1 254 ? -6.579 4.009 -25.495 1.00 73.00 254 GLY A C 1
ATOM 1984 O O . GLY A 1 254 ? -7.740 4.311 -25.209 1.00 73.00 254 GLY A O 1
ATOM 1985 N N . ARG A 1 255 ? -5.952 2.978 -24.910 1.00 74.56 255 ARG A N 1
ATOM 1986 C CA . ARG A 1 255 ? -6.563 2.156 -23.855 1.00 74.56 255 ARG A CA 1
ATOM 1987 C C . ARG A 1 255 ? -6.544 2.913 -22.539 1.00 74.56 255 ARG A C 1
ATOM 1989 O O . ARG A 1 255 ? -5.529 3.490 -22.162 1.00 74.56 255 ARG A O 1
ATOM 1996 N N . THR A 1 256 ? -7.657 2.869 -21.820 1.00 74.25 256 THR A N 1
ATOM 1997 C CA . THR A 1 256 ? -7.821 3.568 -20.545 1.00 74.25 256 THR A CA 1
ATOM 1998 C C . THR A 1 256 ? -7.665 2.614 -19.369 1.00 74.25 256 THR A C 1
ATOM 2000 O O . THR A 1 256 ? -8.245 1.525 -19.380 1.00 74.25 256 THR A O 1
ATOM 2003 N N . LEU A 1 257 ? -6.921 3.027 -18.339 1.00 79.62 257 LEU A N 1
ATOM 2004 C CA . LEU A 1 257 ? -6.942 2.316 -17.062 1.00 79.62 257 LEU A CA 1
ATOM 2005 C C . LEU A 1 257 ? -8.309 2.468 -16.396 1.00 79.62 257 LEU A C 1
ATOM 2007 O O . LEU A 1 257 ? -8.865 3.563 -16.309 1.00 79.62 257 LEU A O 1
ATOM 2011 N N . LYS A 1 258 ? -8.861 1.350 -15.924 1.00 78.38 258 LYS A N 1
ATOM 2012 C CA . LYS A 1 258 ? -10.153 1.352 -15.241 1.00 78.38 258 LYS A CA 1
ATOM 2013 C C . LYS A 1 258 ? -9.999 1.993 -13.860 1.00 78.38 258 LYS A C 1
ATOM 2015 O O . LYS A 1 258 ? -9.087 1.634 -13.125 1.00 78.38 258 LYS A O 1
ATOM 2020 N N . ASN A 1 259 ? -10.891 2.920 -13.520 1.00 77.44 259 ASN A N 1
ATOM 2021 C CA . ASN A 1 259 ? -10.967 3.509 -12.185 1.00 77.44 259 ASN A CA 1
ATOM 2022 C C . ASN A 1 259 ? -11.973 2.746 -11.317 1.00 77.44 259 ASN A C 1
ATOM 2024 O O . ASN A 1 259 ? -12.871 2.080 -11.830 1.00 77.44 259 ASN A O 1
ATOM 2028 N N . ASP A 1 260 ? -11.831 2.870 -10.005 1.00 78.12 260 ASP A N 1
ATOM 2029 C CA . ASP A 1 260 ? -12.788 2.370 -9.024 1.00 78.12 260 ASP A CA 1
ATOM 2030 C C . ASP A 1 260 ? -13.690 3.479 -8.455 1.00 78.12 260 ASP A C 1
ATOM 2032 O O . ASP A 1 260 ? -14.273 3.357 -7.386 1.00 78.12 260 ASP A O 1
ATOM 2036 N N . GLY A 1 261 ? -13.830 4.576 -9.200 1.00 76.88 261 GLY A N 1
ATOM 2037 C CA . GLY A 1 261 ? -14.688 5.700 -8.847 1.00 76.88 261 GLY A CA 1
ATOM 2038 C C . GLY A 1 261 ? -14.058 6.746 -7.928 1.00 76.88 261 GLY A C 1
ATOM 2039 O O . GLY A 1 261 ? -14.659 7.810 -7.807 1.00 76.88 261 GLY A O 1
ATOM 2040 N N . VAL A 1 262 ? -12.888 6.517 -7.318 1.00 80.38 262 VAL A N 1
ATOM 2041 C CA . VAL A 1 262 ? -12.123 7.571 -6.612 1.00 80.38 262 VAL A CA 1
ATOM 2042 C C . VAL A 1 262 ? -11.203 8.326 -7.579 1.00 80.38 262 VAL A C 1
ATOM 2044 O O . VAL A 1 262 ? -10.943 7.856 -8.688 1.00 80.38 262 VAL A O 1
ATOM 2047 N N . ASN A 1 263 ? -10.712 9.508 -7.187 1.00 80.31 263 ASN A N 1
ATOM 2048 C CA . ASN A 1 263 ? -9.824 10.306 -8.038 1.00 80.31 263 ASN A CA 1
ATOM 2049 C C . ASN A 1 263 ? -8.448 9.620 -8.212 1.00 80.31 263 ASN A C 1
ATOM 2051 O O . ASN A 1 263 ? -7.667 9.585 -7.255 1.00 80.31 263 ASN A O 1
ATOM 2055 N N . PRO A 1 264 ? -8.095 9.134 -9.419 1.00 81.12 264 PRO A N 1
ATOM 2056 C CA . PRO A 1 264 ? -6.843 8.416 -9.630 1.00 81.12 264 PRO A CA 1
ATOM 2057 C C . PRO A 1 264 ? -5.602 9.319 -9.581 1.00 81.12 264 PRO A C 1
ATOM 2059 O O . PRO A 1 264 ? -4.498 8.814 -9.424 1.00 81.12 264 PRO A O 1
ATOM 2062 N N . LEU A 1 265 ? -5.753 10.643 -9.686 1.00 78.44 265 LEU A N 1
ATOM 2063 C CA . LEU A 1 265 ? -4.635 11.584 -9.536 1.00 78.44 265 LEU A CA 1
ATOM 2064 C C . LEU A 1 265 ? -4.214 11.758 -8.071 1.00 78.44 265 LEU A C 1
ATOM 2066 O O . LEU A 1 265 ? -3.085 12.156 -7.800 1.00 78.44 265 LEU A O 1
ATOM 2070 N N . VAL A 1 266 ? -5.115 11.447 -7.136 1.00 79.94 266 VAL A N 1
ATOM 2071 C CA . VAL A 1 266 ? -4.857 11.489 -5.690 1.00 79.94 266 VAL A CA 1
ATOM 2072 C C . VAL A 1 266 ? -4.522 10.094 -5.166 1.00 79.94 266 VAL A C 1
ATOM 2074 O O . VAL A 1 266 ? -3.552 9.918 -4.435 1.00 79.94 266 VAL A O 1
ATOM 2077 N N . TYR A 1 267 ? -5.323 9.100 -5.554 1.00 87.44 267 TYR A N 1
ATOM 2078 C CA . TYR A 1 267 ? -5.304 7.760 -4.965 1.00 87.44 267 TYR A CA 1
ATOM 2079 C C . TYR A 1 267 ? -4.760 6.675 -5.897 1.00 87.44 267 TYR A C 1
ATOM 2081 O O . TYR A 1 267 ? -4.738 5.511 -5.517 1.00 87.44 267 TYR A O 1
ATOM 2089 N N . GLY A 1 268 ? -4.370 7.002 -7.128 1.00 88.44 268 GLY A N 1
ATOM 2090 C CA . GLY A 1 268 ? -3.972 6.005 -8.125 1.00 88.44 268 GLY A CA 1
ATOM 2091 C C . GLY A 1 268 ? -5.144 5.155 -8.622 1.00 88.44 268 GLY A C 1
ATOM 2092 O O . GLY A 1 268 ? -6.287 5.291 -8.178 1.00 88.44 268 GLY A O 1
ATOM 2093 N N . TYR A 1 269 ? -4.867 4.264 -9.567 1.00 90.56 269 TYR A N 1
ATOM 2094 C CA . TYR A 1 269 ? -5.820 3.282 -10.086 1.00 90.56 269 TYR A CA 1
ATOM 2095 C C . TYR A 1 269 ? -5.822 2.016 -9.213 1.00 90.56 269 TYR A C 1
ATOM 2097 O O . TYR A 1 269 ? -4.795 1.686 -8.618 1.00 90.56 269 TYR A O 1
ATOM 2105 N N . PRO A 1 270 ? -6.939 1.274 -9.128 1.00 91.00 270 PRO A N 1
ATOM 2106 C CA . PRO A 1 270 ? -6.960 -0.007 -8.427 1.00 91.00 270 PRO A CA 1
ATOM 2107 C C . PRO A 1 270 ? -5.985 -0.998 -9.080 1.00 91.00 270 PRO A C 1
ATOM 2109 O O . PRO A 1 270 ? -5.998 -1.176 -10.299 1.00 91.00 270 PRO A O 1
ATOM 2112 N N . SER A 1 271 ? -5.152 -1.653 -8.269 1.00 94.38 271 SER A N 1
ATOM 2113 C CA . SER A 1 271 ? -4.214 -2.687 -8.737 1.00 94.38 271 SER A CA 1
ATOM 2114 C C . SER A 1 271 ? -4.832 -4.089 -8.788 1.00 94.38 271 SER A C 1
ATOM 2116 O O . SER A 1 271 ? -4.343 -4.951 -9.515 1.00 94.38 271 SER A O 1
ATOM 2118 N N . GLY A 1 272 ? -5.899 -4.318 -8.013 1.00 93.75 272 GLY A N 1
ATOM 2119 C CA . GLY A 1 272 ? -6.419 -5.654 -7.709 1.00 93.75 272 GLY A CA 1
ATOM 2120 C C . GLY A 1 272 ? -6.030 -6.176 -6.326 1.00 93.75 272 GLY A C 1
ATOM 2121 O O . GLY A 1 272 ? -6.616 -7.151 -5.866 1.00 93.75 272 GLY A O 1
ATOM 2122 N N . VAL A 1 273 ? -5.115 -5.502 -5.626 1.00 96.25 273 VAL A N 1
ATOM 2123 C CA . VAL A 1 273 ? -4.716 -5.813 -4.248 1.00 96.25 273 VAL A CA 1
ATOM 2124 C C . VAL A 1 273 ? -5.086 -4.646 -3.336 1.00 96.25 273 VAL A C 1
ATOM 2126 O O . VAL A 1 273 ? -4.779 -3.489 -3.632 1.00 96.25 273 VAL A O 1
ATOM 2129 N N . ILE A 1 274 ? -5.751 -4.935 -2.215 1.00 94.19 274 ILE A N 1
ATOM 2130 C CA . ILE A 1 274 ? -6.063 -3.912 -1.213 1.00 94.19 274 ILE A CA 1
ATOM 2131 C C . ILE A 1 274 ? -4.762 -3.340 -0.659 1.00 94.19 274 ILE A C 1
ATOM 2133 O O . ILE A 1 274 ? -3.867 -4.070 -0.244 1.00 94.19 274 ILE A O 1
ATOM 2137 N N . GLY A 1 275 ? -4.685 -2.014 -0.635 1.00 94.81 275 GLY A N 1
ATOM 2138 C CA . GLY A 1 275 ? -3.507 -1.304 -0.162 1.00 94.81 275 GLY A CA 1
ATOM 2139 C C . GLY A 1 275 ? -2.402 -1.134 -1.192 1.00 94.81 275 GLY A C 1
ATOM 2140 O O . GLY A 1 275 ? -1.369 -0.582 -0.845 1.00 94.81 275 GLY A O 1
ATOM 2141 N N . MET A 1 276 ? -2.614 -1.546 -2.446 1.00 97.06 276 MET A N 1
ATOM 2142 C CA . MET A 1 276 ? -1.709 -1.243 -3.554 1.00 97.06 276 MET A CA 1
ATOM 2143 C C . MET A 1 276 ? -2.437 -0.481 -4.660 1.00 97.06 276 MET A C 1
ATOM 2145 O O . MET A 1 276 ? -3.517 -0.889 -5.105 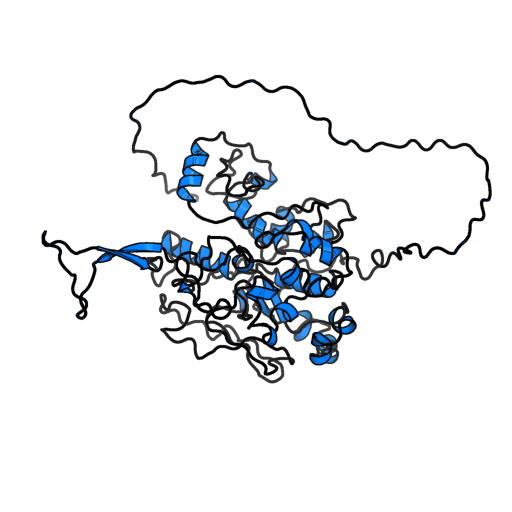1.00 97.06 276 MET A O 1
ATOM 2149 N N . ARG A 1 277 ? -1.844 0.612 -5.142 1.00 95.19 277 ARG A N 1
ATOM 2150 C CA . ARG A 1 277 ? -2.436 1.485 -6.169 1.00 95.19 277 ARG A CA 1
ATOM 2151 C C . ARG A 1 277 ? -1.464 1.701 -7.322 1.00 95.19 277 ARG A C 1
ATOM 2153 O O . ARG A 1 277 ? -0.265 1.821 -7.117 1.00 95.19 277 ARG A O 1
ATOM 2160 N N . LEU A 1 278 ? -1.988 1.738 -8.541 1.00 94.38 278 LEU A N 1
ATOM 2161 C CA . LEU A 1 278 ? -1.224 1.922 -9.773 1.00 94.38 278 LEU A CA 1
ATOM 2162 C C . LEU A 1 278 ? -1.125 3.402 -10.142 1.00 94.38 278 LEU A C 1
ATOM 2164 O O . LEU A 1 278 ? -2.147 4.086 -10.231 1.00 94.38 278 LEU A O 1
ATOM 2168 N N . PHE A 1 279 ? 0.074 3.861 -10.483 1.00 91.94 279 PHE A N 1
ATOM 2169 C CA . PHE A 1 279 ? 0.311 5.209 -10.996 1.00 91.94 279 PHE A CA 1
ATOM 2170 C C . PHE A 1 279 ? 1.077 5.142 -12.325 1.00 91.94 279 PHE A C 1
ATOM 2172 O O . PHE A 1 279 ? 2.008 4.347 -12.454 1.00 91.94 279 PHE A O 1
ATOM 2179 N N . PRO A 1 280 ? 0.698 5.922 -13.358 1.00 90.75 280 PRO A N 1
ATOM 2180 C CA . PRO A 1 280 ? 1.505 6.046 -14.573 1.00 90.75 280 PRO A CA 1
ATOM 2181 C C . PRO A 1 280 ? 2.915 6.542 -14.243 1.00 90.75 280 PRO A C 1
ATOM 2183 O O . PRO A 1 280 ? 3.054 7.562 -13.575 1.00 90.75 280 PRO A O 1
ATOM 2186 N N . ASN A 1 281 ? 3.952 5.848 -14.722 1.00 91.25 281 ASN A N 1
ATOM 2187 C CA . ASN A 1 281 ? 5.329 6.202 -14.385 1.00 91.25 281 ASN A CA 1
ATOM 2188 C C . ASN A 1 281 ? 5.799 7.449 -15.180 1.00 91.25 281 ASN A C 1
ATOM 2190 O O . ASN A 1 281 ? 5.856 7.394 -16.419 1.00 91.25 281 ASN A O 1
ATOM 2194 N N . PRO A 1 282 ? 6.204 8.547 -14.504 1.00 86.69 282 PRO A N 1
ATOM 2195 C CA . PRO A 1 282 ? 6.851 9.720 -15.103 1.00 86.69 282 PRO A CA 1
ATOM 2196 C C . PRO A 1 282 ? 7.923 9.399 -16.125 1.00 86.69 282 PRO A C 1
ATOM 2198 O O . PRO A 1 282 ? 7.866 9.851 -17.273 1.00 86.69 282 PRO A O 1
ATOM 2201 N N . ASN A 1 283 ? 8.865 8.562 -15.712 1.00 88.31 283 ASN A N 1
ATOM 2202 C CA . ASN A 1 283 ? 10.068 8.234 -16.457 1.00 88.31 283 ASN A CA 1
ATOM 2203 C C . ASN A 1 283 ? 9.768 7.382 -17.690 1.00 88.31 283 ASN A C 1
ATOM 2205 O O . ASN A 1 283 ? 10.582 7.310 -18.608 1.00 88.31 283 ASN A O 1
ATOM 2209 N N . PHE A 1 284 ? 8.586 6.767 -17.738 1.00 92.00 284 PHE A N 1
ATOM 2210 C CA . PHE A 1 284 ? 8.136 5.984 -18.874 1.00 92.00 284 PHE A CA 1
ATOM 2211 C C . PHE A 1 284 ? 7.345 6.812 -19.892 1.00 92.00 284 PHE A C 1
ATOM 2213 O O . PHE A 1 284 ? 7.444 6.567 -21.093 1.00 92.00 284 PHE A O 1
ATOM 2220 N N . PHE A 1 285 ? 6.548 7.788 -19.445 1.00 87.19 285 PHE A N 1
ATOM 2221 C CA . PHE A 1 285 ? 5.599 8.485 -20.322 1.00 87.19 285 PHE A CA 1
ATOM 2222 C C . PHE A 1 285 ? 6.010 9.889 -20.743 1.00 87.19 285 PHE A C 1
ATOM 2224 O O . PHE A 1 285 ? 5.822 10.231 -21.910 1.00 87.19 285 PHE A O 1
ATOM 2231 N N . ILE A 1 286 ? 6.526 10.703 -19.820 1.00 83.50 286 ILE A N 1
ATOM 2232 C CA . ILE A 1 286 ? 6.748 12.139 -20.067 1.00 83.50 286 ILE A CA 1
ATOM 2233 C C . ILE A 1 286 ? 8.156 12.618 -19.710 1.00 83.50 286 ILE A C 1
ATOM 2235 O O . ILE A 1 286 ? 8.533 13.721 -20.095 1.00 83.50 286 ILE A O 1
ATOM 2239 N N . GLY A 1 287 ? 8.925 11.813 -18.976 1.00 83.56 287 GLY A N 1
ATOM 2240 C CA . GLY A 1 287 ? 10.295 12.128 -18.597 1.00 83.56 287 GLY A CA 1
ATOM 2241 C C . GLY A 1 287 ? 11.225 12.279 -19.809 1.00 83.56 287 GLY A C 1
ATOM 2242 O O . GLY A 1 287 ? 10.902 11.827 -20.913 1.00 83.56 287 GLY A O 1
ATOM 2243 N N . PRO A 1 288 ? 12.409 12.886 -19.622 1.00 85.69 288 PRO A N 1
ATOM 2244 C CA . PRO A 1 288 ? 13.340 13.183 -20.715 1.00 85.69 288 PRO A CA 1
ATOM 2245 C C . PRO A 1 288 ? 13.758 11.936 -21.513 1.00 85.69 288 PRO A C 1
ATOM 2247 O O . PRO A 1 288 ? 13.892 12.009 -22.734 1.00 85.69 288 PRO A O 1
ATOM 2250 N N . ASP A 1 289 ? 13.871 10.782 -20.848 1.00 87.25 289 ASP A N 1
ATOM 2251 C CA . ASP A 1 289 ? 14.246 9.499 -21.456 1.00 87.25 289 ASP A CA 1
ATOM 2252 C C . ASP A 1 289 ? 13.051 8.580 -21.779 1.00 87.25 289 ASP A C 1
ATOM 2254 O O . ASP A 1 289 ? 13.245 7.425 -22.168 1.00 87.25 289 ASP A O 1
ATOM 2258 N N . ALA A 1 290 ? 11.811 9.079 -21.700 1.00 89.56 290 ALA A N 1
ATOM 2259 C CA . ALA A 1 290 ? 10.591 8.286 -21.890 1.00 89.56 290 ALA A CA 1
ATOM 2260 C C . ALA A 1 290 ? 10.566 7.504 -23.215 1.00 89.56 290 ALA A C 1
ATOM 2262 O O . ALA A 1 290 ? 10.152 6.348 -23.259 1.00 89.56 290 ALA A O 1
ATOM 2263 N N . LYS A 1 291 ? 11.070 8.091 -24.310 1.00 92.62 291 LYS A N 1
ATOM 2264 C CA . LYS A 1 291 ? 11.149 7.394 -25.607 1.00 92.62 291 LYS A CA 1
ATOM 2265 C C . LYS A 1 291 ? 12.062 6.169 -25.555 1.00 92.62 291 LYS A C 1
ATOM 2267 O O . LYS A 1 291 ? 11.724 5.136 -26.126 1.00 92.62 291 LYS A O 1
ATOM 2272 N N . ASN A 1 292 ? 13.198 6.278 -24.870 1.00 94.94 292 ASN A N 1
ATOM 2273 C CA . ASN A 1 292 ? 14.136 5.170 -24.707 1.00 94.94 292 ASN A CA 1
ATOM 2274 C C . ASN A 1 292 ? 13.562 4.110 -23.761 1.00 94.94 292 ASN A C 1
ATOM 2276 O O . ASN A 1 292 ? 13.672 2.920 -24.051 1.00 94.94 292 ASN A O 1
ATOM 2280 N N . ALA A 1 293 ? 12.894 4.532 -22.683 1.00 94.69 293 ALA A N 1
ATOM 2281 C CA . ALA A 1 293 ? 12.170 3.643 -21.776 1.00 94.69 293 ALA A CA 1
ATOM 2282 C C . ALA A 1 293 ? 11.109 2.813 -22.520 1.00 94.69 293 ALA A C 1
ATOM 2284 O O . ALA A 1 293 ? 11.123 1.584 -22.451 1.00 94.69 293 ALA A O 1
ATOM 2285 N N . GLN A 1 294 ? 10.256 3.469 -23.314 1.00 95.00 294 GLN A N 1
ATOM 2286 C CA . GLN A 1 294 ? 9.230 2.811 -24.128 1.00 95.00 294 GLN A CA 1
ATOM 2287 C C . GLN A 1 294 ? 9.830 1.878 -25.182 1.00 95.00 294 GLN A C 1
ATOM 2289 O O . GLN A 1 294 ? 9.337 0.769 -25.362 1.00 95.00 294 GLN A O 1
ATOM 2294 N N . ALA A 1 295 ? 10.902 2.297 -25.863 1.00 95.75 295 ALA A N 1
ATOM 2295 C CA . ALA A 1 295 ? 11.569 1.476 -26.873 1.00 95.75 295 ALA A CA 1
ATOM 2296 C C . ALA A 1 295 ? 12.253 0.235 -26.276 1.00 95.75 295 ALA A C 1
ATOM 2298 O O . ALA A 1 295 ? 12.343 -0.801 -26.932 1.00 95.75 295 ALA A O 1
ATOM 2299 N N . ARG A 1 296 ? 12.741 0.332 -25.035 1.00 96.31 296 ARG A N 1
ATOM 2300 C CA . ARG A 1 296 ? 13.362 -0.779 -24.311 1.00 96.31 296 ARG A CA 1
ATOM 2301 C C . ARG A 1 296 ? 12.335 -1.755 -23.729 1.00 96.31 296 ARG A C 1
ATOM 2303 O O . ARG A 1 296 ? 12.690 -2.908 -23.462 1.00 96.31 296 ARG A O 1
ATOM 2310 N N . TRP A 1 297 ? 11.109 -1.301 -23.482 1.00 97.31 297 TRP A N 1
ATOM 2311 C CA . TRP A 1 297 ? 10.092 -2.082 -22.790 1.00 97.31 297 TRP A CA 1
ATOM 2312 C C . TRP A 1 297 ? 9.755 -3.387 -23.516 1.00 97.31 297 TRP A C 1
ATOM 2314 O O . TRP A 1 297 ? 9.387 -3.403 -24.689 1.00 97.31 297 TRP A O 1
ATOM 2324 N N . ASN A 1 298 ? 9.842 -4.491 -22.780 1.00 97.62 298 ASN A N 1
ATOM 2325 C CA . ASN A 1 298 ? 9.482 -5.823 -23.225 1.00 97.62 298 ASN A CA 1
ATOM 2326 C C . ASN A 1 298 ? 8.759 -6.531 -22.074 1.00 97.62 298 ASN A C 1
ATOM 2328 O O . ASN A 1 298 ? 9.385 -6.967 -21.110 1.00 97.62 298 ASN A O 1
ATOM 2332 N N . ALA A 1 299 ? 7.436 -6.643 -22.188 1.00 96.56 299 ALA A N 1
ATOM 2333 C CA . ALA A 1 299 ? 6.599 -7.255 -21.161 1.00 96.56 299 ALA A CA 1
ATOM 2334 C C . ALA A 1 299 ? 6.885 -8.751 -20.970 1.00 96.56 299 ALA A C 1
ATOM 2336 O O . ALA A 1 299 ? 6.846 -9.251 -19.851 1.00 96.56 299 ALA A O 1
ATOM 2337 N N . GLU A 1 300 ? 7.198 -9.475 -22.045 1.00 96.88 300 GLU A N 1
ATOM 2338 C CA . GLU A 1 300 ? 7.520 -10.900 -21.955 1.00 96.88 300 GLU A CA 1
ATOM 2339 C C . GLU A 1 300 ? 8.811 -11.115 -21.159 1.00 96.88 300 GLU A C 1
ATOM 2341 O O . GLU A 1 300 ? 8.832 -11.914 -20.224 1.00 96.88 300 GLU A O 1
ATOM 2346 N N . ALA A 1 301 ? 9.858 -10.344 -21.464 1.00 97.25 301 ALA A N 1
ATOM 2347 C CA . ALA A 1 301 ? 11.105 -10.368 -20.706 1.00 97.25 301 ALA A CA 1
ATOM 2348 C C . ALA A 1 301 ? 10.906 -9.864 -19.268 1.00 97.25 301 ALA A C 1
ATOM 2350 O O . ALA A 1 301 ? 11.485 -10.418 -18.341 1.00 97.25 301 ALA A O 1
ATOM 2351 N N . PHE A 1 302 ? 10.040 -8.870 -19.047 1.00 95.81 302 PHE A N 1
ATOM 2352 C CA . PHE A 1 302 ? 9.706 -8.402 -17.702 1.00 95.81 302 PHE A CA 1
ATOM 2353 C C . PHE A 1 302 ? 9.168 -9.523 -16.803 1.00 95.81 302 PHE A C 1
ATOM 2355 O O . PHE A 1 302 ? 9.529 -9.577 -15.632 1.00 95.81 302 PHE A O 1
ATOM 2362 N N . TYR A 1 303 ? 8.338 -10.428 -17.326 1.00 94.38 303 TYR A N 1
ATOM 2363 C CA . TYR A 1 303 ? 7.807 -11.542 -16.534 1.00 94.38 303 TYR A CA 1
ATOM 2364 C C . TYR A 1 303 ? 8.723 -12.769 -16.493 1.00 94.38 303 TYR A C 1
ATOM 2366 O O . TYR A 1 303 ? 8.711 -13.487 -15.496 1.00 94.38 303 TYR A O 1
ATOM 2374 N N . ASN A 1 304 ? 9.490 -13.026 -17.555 1.00 94.06 304 ASN A N 1
ATOM 2375 C CA . ASN A 1 304 ? 10.164 -14.315 -17.748 1.00 94.06 304 ASN A CA 1
ATOM 2376 C C . ASN A 1 304 ? 11.700 -14.251 -17.686 1.00 94.06 304 ASN A C 1
ATOM 2378 O O . ASN A 1 304 ? 12.343 -15.296 -17.642 1.00 94.06 304 ASN A O 1
ATOM 2382 N N . ASP A 1 305 ? 12.300 -13.059 -17.678 1.00 93.00 305 ASP A N 1
ATOM 2383 C CA . ASP A 1 305 ? 13.750 -12.860 -17.624 1.00 93.00 305 ASP A CA 1
ATOM 2384 C C . ASP A 1 305 ? 14.130 -12.031 -16.388 1.00 93.00 305 ASP A C 1
ATOM 2386 O O . ASP A 1 305 ? 13.931 -10.813 -16.315 1.00 93.00 305 ASP A O 1
ATOM 2390 N N . HIS A 1 306 ? 14.722 -12.708 -15.399 1.00 86.69 306 HIS A N 1
ATOM 2391 C CA . HIS A 1 306 ? 15.161 -12.079 -14.157 1.00 86.69 306 HIS A CA 1
ATOM 2392 C C . HIS A 1 306 ? 16.203 -10.979 -14.394 1.00 86.69 306 HIS A C 1
ATOM 2394 O O . HIS A 1 306 ? 16.120 -9.931 -13.752 1.00 86.69 306 HIS A O 1
ATOM 2400 N N . ALA A 1 307 ? 17.156 -11.177 -15.311 1.00 89.44 307 ALA A N 1
ATOM 2401 C CA . ALA A 1 307 ? 18.199 -10.196 -15.603 1.00 89.44 307 ALA A CA 1
ATOM 2402 C C . ALA A 1 307 ? 17.611 -8.946 -16.266 1.00 89.44 307 ALA A C 1
ATOM 2404 O O . ALA A 1 307 ? 17.952 -7.829 -15.883 1.00 89.44 307 ALA A O 1
ATOM 2405 N N . TYR A 1 308 ? 16.678 -9.115 -17.207 1.00 92.94 308 TYR A N 1
ATOM 2406 C CA . TYR A 1 308 ? 15.960 -7.987 -17.801 1.00 92.94 308 TYR A CA 1
ATOM 2407 C C . TYR A 1 308 ? 15.169 -7.211 -16.747 1.00 92.94 308 TYR A C 1
ATOM 2409 O O . TYR A 1 308 ? 15.253 -5.984 -16.670 1.00 92.94 308 TYR A O 1
ATOM 2417 N N . ALA A 1 309 ? 14.397 -7.923 -15.929 1.00 89.44 309 ALA A N 1
ATOM 2418 C CA . ALA A 1 309 ? 13.479 -7.304 -14.992 1.00 89.44 309 ALA A CA 1
ATOM 2419 C C . ALA A 1 309 ? 14.187 -6.694 -13.765 1.00 89.44 309 ALA A C 1
ATOM 2421 O O . ALA A 1 309 ? 13.567 -5.896 -13.073 1.00 89.44 309 ALA A O 1
ATOM 2422 N N . THR A 1 310 ? 15.431 -7.084 -13.461 1.00 86.94 310 THR A N 1
ATOM 2423 C CA . THR A 1 310 ? 16.259 -6.480 -12.392 1.00 86.94 310 THR A CA 1
ATOM 2424 C C . THR A 1 310 ? 17.231 -5.424 -12.915 1.00 86.94 310 THR A C 1
ATOM 2426 O O . THR A 1 310 ? 17.887 -4.755 -12.120 1.00 86.94 310 THR A O 1
ATOM 2429 N N . ASP A 1 311 ? 17.340 -5.247 -14.236 1.00 89.62 311 ASP A N 1
ATOM 2430 C CA . ASP A 1 311 ? 18.198 -4.218 -14.816 1.00 89.62 311 ASP A CA 1
ATOM 2431 C C . ASP A 1 311 ? 17.683 -2.825 -14.400 1.00 89.62 311 ASP A C 1
ATOM 2433 O O . ASP A 1 311 ? 16.533 -2.489 -14.707 1.00 89.62 311 ASP A O 1
ATOM 2437 N N . PRO A 1 312 ? 18.514 -1.976 -13.764 1.00 87.81 312 PRO A N 1
ATOM 2438 C CA . PRO A 1 312 ? 18.111 -0.631 -13.354 1.00 87.81 312 PRO A CA 1
ATOM 2439 C C . PRO A 1 312 ? 17.654 0.270 -14.510 1.00 87.81 312 PRO A C 1
ATOM 2441 O O . PRO A 1 312 ? 17.064 1.316 -14.276 1.00 87.81 312 PRO A O 1
ATOM 2444 N N . ARG A 1 313 ? 17.953 -0.097 -15.763 1.00 89.81 313 ARG A N 1
ATOM 2445 C CA . ARG A 1 313 ? 17.523 0.623 -16.974 1.00 89.81 313 ARG A CA 1
ATOM 2446 C C . ARG A 1 313 ? 16.139 0.194 -17.460 1.00 89.81 313 ARG A C 1
ATOM 2448 O O . ARG A 1 313 ? 15.647 0.724 -18.454 1.00 89.81 313 ARG A O 1
ATOM 2455 N N . THR A 1 314 ? 15.537 -0.820 -16.847 1.00 92.62 314 THR A N 1
ATOM 2456 C CA . THR A 1 314 ? 14.177 -1.264 -17.160 1.00 92.62 314 THR A CA 1
ATOM 2457 C C . THR A 1 314 ? 13.186 -0.379 -16.412 1.00 92.62 314 THR A C 1
ATOM 2459 O O . THR A 1 314 ? 12.863 -0.625 -15.254 1.00 92.62 314 THR A O 1
ATOM 2462 N N . VAL A 1 315 ? 12.702 0.668 -17.075 1.00 94.31 315 VAL A N 1
ATOM 2463 C CA . VAL A 1 315 ? 11.669 1.556 -16.526 1.00 94.31 315 VAL A CA 1
ATOM 2464 C C . VAL A 1 315 ? 10.300 0.905 -16.722 1.00 94.31 315 VAL A C 1
ATOM 2466 O O . VAL A 1 315 ? 9.967 0.485 -17.833 1.00 94.31 315 VAL A O 1
ATOM 2469 N N . ARG A 1 316 ? 9.512 0.798 -15.649 1.00 95.25 316 ARG A N 1
ATOM 2470 C CA . ARG A 1 316 ? 8.180 0.180 -15.684 1.00 95.25 316 ARG A CA 1
ATOM 2471 C C . ARG A 1 316 ? 7.146 1.183 -16.216 1.00 95.25 316 ARG A C 1
ATOM 2473 O O . ARG A 1 316 ? 7.240 2.357 -15.875 1.00 95.25 316 ARG A O 1
ATOM 2480 N N . PRO A 1 317 ? 6.123 0.755 -16.981 1.00 94.56 317 PRO A N 1
ATOM 2481 C CA . PRO A 1 317 ? 5.039 1.640 -17.405 1.00 94.56 317 PRO A CA 1
ATOM 2482 C C . PRO A 1 317 ? 4.234 2.204 -16.235 1.00 94.56 317 PRO A C 1
ATOM 2484 O O . PRO A 1 317 ? 3.740 3.321 -16.311 1.00 94.56 317 PRO A O 1
ATOM 2487 N N . PHE A 1 318 ? 4.108 1.454 -15.143 1.00 94.94 318 PHE A N 1
ATOM 2488 C CA . PHE A 1 318 ? 3.404 1.893 -13.945 1.00 94.94 318 PHE A CA 1
ATOM 2489 C C . PHE A 1 318 ? 4.268 1.668 -12.713 1.00 94.94 318 PHE A C 1
ATOM 2491 O O . PHE A 1 318 ? 4.998 0.680 -12.644 1.00 94.94 318 PHE A O 1
ATOM 2498 N N . THR A 1 319 ? 4.152 2.574 -11.753 1.00 94.31 319 THR A N 1
ATOM 2499 C CA . THR A 1 319 ? 4.645 2.397 -10.389 1.00 94.31 319 THR A CA 1
ATOM 2500 C C . THR A 1 319 ? 3.498 1.911 -9.501 1.00 94.31 319 THR A C 1
ATOM 2502 O O . THR A 1 319 ? 2.316 2.058 -9.845 1.00 94.31 319 THR A O 1
ATOM 2505 N N . VAL A 1 320 ? 3.838 1.266 -8.385 1.00 96.88 320 VAL A N 1
ATOM 2506 C CA . VAL A 1 320 ? 2.859 0.731 -7.431 1.00 96.88 320 VAL A CA 1
ATOM 2507 C C . VAL A 1 320 ? 3.099 1.382 -6.080 1.00 96.88 320 VAL A C 1
ATOM 2509 O O . VAL A 1 320 ? 4.160 1.188 -5.496 1.00 96.88 320 VAL A O 1
ATOM 2512 N N . GLY A 1 321 ? 2.119 2.143 -5.605 1.00 95.56 321 GLY A N 1
ATOM 2513 C CA . GLY A 1 321 ? 2.141 2.759 -4.281 1.00 95.56 321 GLY A CA 1
ATOM 2514 C C . GLY A 1 321 ? 1.494 1.861 -3.245 1.00 95.56 321 GLY A C 1
ATOM 2515 O O . GLY A 1 321 ? 0.614 1.061 -3.583 1.00 95.56 321 GLY A O 1
ATOM 2516 N N . VAL A 1 322 ? 1.902 2.016 -1.991 1.00 95.38 322 VAL A N 1
ATOM 2517 C CA . VAL A 1 322 ? 1.408 1.248 -0.853 1.00 95.38 322 VAL A CA 1
ATOM 2518 C C . VAL A 1 322 ? 0.668 2.178 0.104 1.00 95.38 322 VAL A C 1
ATOM 2520 O O . VAL A 1 322 ? 1.155 3.222 0.512 1.00 95.38 322 VAL A O 1
ATOM 2523 N N . SER A 1 323 ? -0.558 1.815 0.470 1.00 94.81 323 SER A N 1
ATOM 2524 C CA . SER A 1 323 ? -1.288 2.490 1.545 1.00 94.81 323 SER A CA 1
ATOM 2525 C C . SER A 1 323 ? -1.246 1.658 2.822 1.00 94.81 323 SER A C 1
ATOM 2527 O O . SER A 1 323 ? -0.916 0.467 2.821 1.00 94.81 323 SER A O 1
ATOM 2529 N N . CYS A 1 324 ? -1.659 2.257 3.939 1.00 93.12 324 CYS A N 1
ATOM 2530 C CA . CYS A 1 324 ? -1.687 1.571 5.226 1.00 93.12 324 CYS A CA 1
ATOM 2531 C C . CYS A 1 324 ? -2.627 0.352 5.225 1.00 93.12 324 CYS A C 1
ATOM 2533 O O . CYS A 1 324 ? -2.455 -0.562 6.035 1.00 93.12 324 CYS A O 1
ATOM 2535 N N . ALA A 1 325 ? -3.581 0.286 4.288 1.00 94.44 325 ALA A N 1
ATOM 2536 C CA . ALA A 1 325 ? -4.464 -0.864 4.136 1.00 94.44 325 ALA A CA 1
ATOM 2537 C C . ALA A 1 325 ? -3.708 -2.177 3.882 1.00 94.44 325 ALA A C 1
ATOM 2539 O O . ALA A 1 325 ? -4.177 -3.215 4.340 1.00 94.44 325 ALA A O 1
ATOM 2540 N N . LEU A 1 326 ? -2.538 -2.139 3.231 1.00 94.00 326 LEU A N 1
ATOM 2541 C CA . LEU A 1 326 ? -1.737 -3.337 2.959 1.00 94.00 326 LEU A CA 1
ATOM 2542 C C . LEU A 1 326 ? -1.387 -4.093 4.251 1.00 94.00 326 LEU A C 1
ATOM 2544 O O . LEU A 1 326 ? -1.430 -5.319 4.303 1.00 94.00 326 LEU A O 1
ATOM 2548 N N . CYS A 1 327 ? -1.067 -3.337 5.302 1.00 91.31 327 CYS A N 1
ATOM 2549 C CA . CYS A 1 327 ? -0.618 -3.849 6.593 1.00 91.31 327 CYS A CA 1
ATOM 2550 C C . CYS A 1 327 ? -1.750 -3.974 7.624 1.00 91.31 327 CYS A C 1
ATOM 2552 O O . CYS A 1 327 ? -1.597 -4.667 8.630 1.00 91.31 327 CYS A O 1
ATOM 2554 N N . HIS A 1 328 ? -2.879 -3.294 7.412 1.00 92.50 328 HIS A N 1
ATOM 2555 C CA . HIS A 1 328 ? -3.944 -3.182 8.414 1.00 92.50 328 HIS A CA 1
ATOM 2556 C C . HIS A 1 328 ? -5.250 -3.896 8.050 1.00 92.50 328 HIS A C 1
ATOM 2558 O O . HIS A 1 328 ? -6.048 -4.174 8.949 1.00 92.50 328 HIS A O 1
ATOM 2564 N N . VAL A 1 329 ? -5.458 -4.250 6.777 1.00 94.50 329 VAL A N 1
ATOM 2565 C CA . VAL A 1 329 ? -6.644 -4.995 6.342 1.00 94.50 329 VAL A CA 1
ATOM 2566 C C . VAL A 1 329 ? -6.426 -6.496 6.446 1.00 94.50 329 VAL A C 1
ATOM 2568 O O . VAL A 1 329 ? -5.428 -7.033 5.977 1.00 94.50 329 VAL A O 1
ATOM 2571 N N . SER A 1 330 ? -7.406 -7.187 7.020 1.00 94.31 330 SER A N 1
ATOM 2572 C CA . SER A 1 330 ? -7.472 -8.648 7.035 1.00 94.31 330 SER A CA 1
ATOM 2573 C C . SER A 1 330 ? -8.917 -9.135 6.982 1.00 94.31 330 SER A C 1
ATOM 2575 O O . SER A 1 330 ? -9.868 -8.346 6.990 1.00 94.31 330 SER A O 1
ATOM 2577 N N . THR A 1 331 ? -9.090 -10.454 6.944 1.00 94.50 331 THR A N 1
ATOM 2578 C CA . THR A 1 331 ? -10.396 -11.104 7.031 1.00 94.50 331 THR A CA 1
ATOM 2579 C C . THR A 1 331 ? -11.066 -10.789 8.365 1.00 94.50 331 THR A C 1
ATOM 2581 O O . THR A 1 331 ? -10.462 -10.924 9.430 1.00 94.50 331 THR A O 1
ATOM 2584 N N . HIS A 1 332 ? -12.336 -10.411 8.317 1.00 94.31 332 HIS A N 1
ATOM 2585 C CA . HIS A 1 332 ? -13.147 -10.133 9.487 1.00 94.31 332 HIS A CA 1
ATOM 2586 C C . HIS A 1 332 ? -13.366 -11.427 10.292 1.00 94.31 332 HIS A C 1
ATOM 2588 O O . HIS A 1 332 ? -13.978 -12.362 9.773 1.00 94.31 332 HIS A O 1
ATOM 2594 N N . PRO A 1 333 ? -12.952 -11.510 11.570 1.00 91.94 333 PRO A N 1
ATOM 2595 C CA . PRO A 1 333 ? -12.953 -12.772 12.320 1.00 91.94 333 PRO A CA 1
ATOM 2596 C C . PRO A 1 333 ? -14.358 -13.335 12.574 1.00 91.94 333 PRO A C 1
ATOM 2598 O O . PRO A 1 333 ? -14.529 -14.541 12.716 1.00 91.94 333 PRO A O 1
ATOM 2601 N N . LEU A 1 334 ? -15.378 -12.472 12.613 1.00 93.25 334 LEU A N 1
ATOM 2602 C CA . LEU A 1 334 ? -16.779 -12.887 12.773 1.00 93.25 334 LEU A CA 1
ATOM 2603 C C . LEU A 1 334 ? -17.519 -13.074 11.439 1.00 93.25 334 LEU A C 1
ATOM 2605 O O . LEU A 1 334 ? -18.686 -13.451 11.447 1.00 93.25 334 LEU A O 1
ATOM 2609 N N . ASN A 1 335 ? -16.877 -12.769 10.309 1.00 94.94 335 ASN A N 1
ATOM 2610 C CA . ASN A 1 335 ? -17.464 -12.915 8.977 1.00 94.94 335 ASN A CA 1
ATOM 2611 C C . ASN A 1 335 ? -16.383 -13.231 7.927 1.00 94.94 335 ASN A C 1
ATOM 2613 O O . ASN A 1 335 ? -16.222 -12.467 6.968 1.00 94.94 335 ASN A O 1
ATOM 2617 N N . PRO A 1 336 ? -15.595 -14.306 8.114 1.00 94.44 336 PRO A N 1
ATOM 2618 C CA . PRO A 1 336 ? -14.542 -14.641 7.169 1.00 94.44 336 PRO A CA 1
ATOM 2619 C C . PRO A 1 336 ? -15.151 -14.957 5.795 1.00 94.44 336 PRO A C 1
ATOM 2621 O O . PRO A 1 336 ? -16.286 -15.440 5.712 1.00 94.44 336 PRO A O 1
ATOM 2624 N N . PRO A 1 337 ? -14.428 -14.685 4.701 1.00 94.81 337 PRO A N 1
ATOM 2625 C CA . PRO A 1 337 ? -14.920 -15.000 3.369 1.00 94.81 337 PRO A CA 1
ATOM 2626 C C . PRO A 1 337 ? -15.025 -16.520 3.174 1.00 94.81 337 PRO A C 1
ATOM 2628 O O . PRO A 1 337 ? -14.198 -17.280 3.674 1.00 94.81 337 PRO A O 1
ATOM 2631 N N . ALA A 1 338 ? -16.024 -16.971 2.410 1.00 94.12 338 ALA A N 1
ATOM 2632 C CA . ALA A 1 338 ? -16.164 -18.390 2.065 1.00 94.12 338 ALA A CA 1
ATOM 2633 C C . ALA A 1 338 ? -15.025 -18.878 1.151 1.00 94.12 338 ALA A C 1
ATOM 2635 O O . ALA A 1 338 ? -14.585 -20.020 1.256 1.00 94.12 338 ALA A O 1
ATOM 2636 N N . ASN A 1 339 ? -14.544 -17.996 0.272 1.00 94.75 339 ASN A N 1
ATOM 2637 C CA . ASN A 1 339 ? -13.323 -18.170 -0.501 1.00 94.75 339 ASN A CA 1
ATOM 2638 C C . ASN A 1 339 ? -12.379 -17.013 -0.168 1.00 94.75 339 ASN A C 1
ATOM 2640 O O . ASN A 1 339 ? -12.699 -15.858 -0.437 1.00 94.75 339 ASN A O 1
ATOM 2644 N N . ALA A 1 340 ? -11.222 -17.328 0.405 1.00 93.19 340 ALA A N 1
ATOM 2645 C CA . ALA A 1 340 ? -10.279 -16.327 0.882 1.00 93.19 340 ALA A CA 1
ATOM 2646 C C . ALA A 1 340 ? -9.634 -15.493 -0.243 1.00 93.19 340 ALA A C 1
ATOM 2648 O O . ALA A 1 340 ? -9.241 -14.356 0.001 1.00 93.19 340 ALA A O 1
ATOM 2649 N N . GLU A 1 341 ? -9.609 -16.015 -1.473 1.00 94.88 341 GLU A N 1
ATOM 2650 C CA . GLU A 1 341 ? -9.125 -15.299 -2.662 1.00 94.88 341 GLU A CA 1
ATOM 2651 C C . GLU A 1 341 ? -10.233 -14.476 -3.347 1.00 94.88 341 GLU A C 1
ATOM 2653 O O . GLU A 1 341 ? -9.942 -13.659 -4.216 1.00 94.88 341 GLU A O 1
ATOM 2658 N N . GLU A 1 342 ? -11.499 -14.639 -2.937 1.00 93.56 342 GLU A N 1
ATOM 2659 C CA . GLU A 1 342 ? -12.654 -13.872 -3.434 1.00 93.56 342 GLU A CA 1
ATOM 2660 C C . GLU A 1 342 ? -13.442 -13.207 -2.288 1.00 93.56 342 GLU A C 1
ATOM 2662 O O . GLU A 1 342 ? -14.636 -13.483 -2.096 1.00 93.56 342 GLU A O 1
ATOM 2667 N N . PRO A 1 343 ? -12.800 -12.342 -1.480 1.00 93.38 343 PRO A N 1
ATOM 2668 C CA . PRO A 1 343 ? -13.485 -11.669 -0.390 1.00 93.38 343 PRO A CA 1
ATOM 2669 C C . PRO A 1 343 ? -14.506 -10.651 -0.912 1.00 93.38 343 PRO A C 1
ATOM 2671 O O . PRO A 1 343 ? -14.325 -10.015 -1.950 1.00 93.38 343 PRO A O 1
ATOM 2674 N N . GLN A 1 344 ? -15.567 -10.437 -0.137 1.00 91.81 344 GLN A N 1
ATOM 2675 C CA . GLN A 1 344 ? -16.430 -9.261 -0.259 1.00 91.81 344 GLN A CA 1
ATOM 2676 C C . GLN A 1 344 ? -16.006 -8.202 0.759 1.00 91.81 344 GLN A C 1
ATOM 2678 O O . GLN A 1 344 ? -15.397 -8.529 1.776 1.00 91.81 344 GLN A O 1
ATOM 2683 N N . TRP A 1 345 ? -16.380 -6.935 0.557 1.00 91.12 345 TRP A N 1
ATOM 2684 C CA . TRP A 1 345 ? -16.062 -5.870 1.521 1.00 91.12 345 TRP A CA 1
ATOM 2685 C C . TRP A 1 345 ? -16.554 -6.176 2.943 1.00 91.12 345 TRP A C 1
ATOM 2687 O O . TRP A 1 345 ? -15.843 -5.915 3.907 1.00 91.12 345 TRP A O 1
ATOM 2697 N N . SER A 1 346 ? -17.721 -6.812 3.085 1.00 92.12 346 SER A N 1
ATOM 2698 C CA . SER A 1 346 ? -18.253 -7.252 4.384 1.00 92.12 346 SER A CA 1
ATOM 2699 C C . SER A 1 346 ? -17.425 -8.328 5.078 1.00 92.12 346 SER A C 1
ATOM 2701 O O . SER A 1 346 ? -17.614 -8.564 6.270 1.00 92.12 346 SER A O 1
ATOM 2703 N N . ASN A 1 347 ? -16.537 -9.003 4.348 1.00 94.56 347 ASN A N 1
ATOM 2704 C CA . ASN A 1 347 ? -15.646 -10.014 4.898 1.00 94.56 347 ASN A CA 1
ATOM 2705 C C . ASN A 1 347 ? -14.338 -9.434 5.428 1.00 94.56 347 ASN A C 1
ATOM 2707 O O . ASN A 1 347 ? -13.466 -10.207 5.817 1.00 94.56 347 ASN A O 1
ATOM 2711 N N . LEU A 1 348 ? -14.164 -8.112 5.414 1.00 94.88 348 LEU A N 1
ATOM 2712 C CA . LEU A 1 348 ? -12.889 -7.470 5.702 1.00 94.88 348 LEU A CA 1
ATOM 2713 C C . LEU A 1 348 ? -12.988 -6.486 6.869 1.00 94.88 348 LEU A C 1
ATOM 2715 O O . LEU A 1 348 ? -14.021 -5.864 7.125 1.00 94.88 348 LEU A O 1
ATOM 2719 N N . SER A 1 349 ? -11.865 -6.344 7.563 1.00 94.12 349 SER A N 1
ATOM 2720 C CA . SER A 1 349 ? -11.674 -5.435 8.686 1.00 94.12 349 SER A CA 1
ATOM 2721 C C . SER A 1 349 ? -10.357 -4.685 8.512 1.00 94.12 349 SER A C 1
ATOM 2723 O O . SER A 1 349 ? -9.320 -5.314 8.319 1.00 94.12 349 SER A O 1
ATOM 2725 N N . SER A 1 350 ? -10.389 -3.359 8.608 1.00 91.81 350 SER A N 1
ATOM 2726 C CA . SER A 1 350 ? -9.232 -2.460 8.518 1.00 91.81 350 SER A CA 1
ATOM 2727 C C . SER A 1 350 ? -8.538 -2.204 9.860 1.00 91.81 350 SER A C 1
ATOM 2729 O O . SER A 1 350 ? -7.488 -1.569 9.903 1.00 91.81 350 SER A O 1
ATOM 2731 N N . ILE A 1 351 ? -9.110 -2.691 10.965 1.00 88.25 351 ILE A N 1
ATOM 2732 C CA . ILE A 1 351 ? -8.639 -2.377 12.323 1.00 88.25 351 ILE A CA 1
ATOM 2733 C C . ILE A 1 351 ? -7.917 -3.526 13.037 1.00 88.25 351 ILE A C 1
ATOM 2735 O O . ILE A 1 351 ? -7.441 -3.339 14.153 1.00 88.25 351 ILE A O 1
ATOM 2739 N N . VAL A 1 352 ? -7.835 -4.717 12.440 1.00 90.00 352 VAL A N 1
ATOM 2740 C CA . VAL A 1 352 ? -7.323 -5.928 13.123 1.00 90.00 352 VAL A CA 1
ATOM 2741 C C . VAL A 1 352 ? -5.855 -6.239 12.828 1.00 90.00 352 VAL A C 1
ATOM 2743 O O . VAL A 1 352 ? -5.283 -7.088 13.509 1.00 90.00 352 VAL A O 1
ATOM 2746 N N . GLY A 1 353 ? -5.247 -5.551 11.856 1.00 91.56 353 GLY A N 1
ATOM 2747 C CA . GLY A 1 353 ? -3.908 -5.874 11.361 1.00 91.56 353 GLY A CA 1
ATOM 2748 C C . GLY A 1 353 ? -3.934 -7.017 10.340 1.00 91.56 353 GLY A C 1
ATOM 2749 O O . GLY A 1 353 ? -4.769 -7.920 10.424 1.00 91.56 353 GLY A O 1
ATOM 2750 N N . ALA A 1 354 ? -3.015 -6.997 9.375 1.00 92.31 354 ALA A N 1
ATOM 2751 C CA . ALA A 1 354 ? -2.865 -8.031 8.352 1.00 92.31 354 ALA A CA 1
ATOM 2752 C C . ALA A 1 354 ? -2.214 -9.298 8.936 1.00 92.31 354 ALA A C 1
ATOM 2754 O O . ALA A 1 354 ? -1.045 -9.587 8.706 1.00 92.31 354 ALA A O 1
ATOM 2755 N N . GLN A 1 355 ? -2.989 -10.068 9.704 1.00 91.00 355 GLN A N 1
ATOM 2756 C CA . GLN A 1 355 ? -2.544 -11.263 10.444 1.00 91.00 355 GLN A CA 1
ATOM 2757 C C . GLN A 1 355 ? -1.939 -12.375 9.571 1.00 91.00 355 GLN A C 1
ATOM 2759 O O . GLN A 1 355 ? -1.280 -13.270 10.092 1.00 91.00 355 GLN A O 1
ATOM 2764 N N . TYR A 1 356 ? -2.165 -12.326 8.259 1.00 91.69 356 TYR A N 1
ATOM 2765 C CA . TYR A 1 356 ? -1.678 -13.317 7.302 1.00 91.69 356 TYR A CA 1
ATOM 2766 C C . TYR A 1 356 ? -0.605 -12.767 6.361 1.00 91.69 356 TYR A C 1
ATOM 2768 O O . TYR A 1 356 ? -0.190 -13.486 5.460 1.00 91.69 356 TYR A O 1
ATOM 2776 N N . PHE A 1 357 ? -0.153 -11.522 6.553 1.00 93.62 357 PHE A N 1
ATOM 2777 C CA . PHE A 1 357 ? 0.858 -10.899 5.700 1.00 93.62 357 PHE A CA 1
ATOM 2778 C C . PHE A 1 357 ? 2.151 -11.724 5.673 1.00 93.62 357 PHE A C 1
ATOM 2780 O O . PHE A 1 357 ? 2.639 -12.146 6.725 1.00 93.62 357 PHE A O 1
ATOM 2787 N N . LEU A 1 358 ? 2.717 -11.935 4.481 1.00 92.56 358 LEU A N 1
ATOM 2788 C CA . LEU A 1 358 ? 3.978 -12.653 4.300 1.00 92.56 358 LEU A CA 1
ATOM 2789 C C . LEU A 1 358 ? 5.026 -11.715 3.696 1.00 92.56 358 LEU A C 1
ATOM 2791 O O . LEU A 1 358 ? 5.076 -11.510 2.478 1.00 92.56 358 LEU A O 1
ATOM 2795 N N . THR A 1 359 ? 5.917 -11.187 4.541 1.00 88.31 359 THR A N 1
ATOM 2796 C CA . THR A 1 359 ? 6.976 -10.253 4.118 1.00 88.31 359 THR A CA 1
ATOM 2797 C C . THR A 1 359 ? 7.853 -10.847 3.018 1.00 88.31 359 THR A C 1
ATOM 2799 O O . THR A 1 359 ? 8.130 -10.180 2.025 1.00 88.31 359 THR A O 1
ATOM 2802 N N . GLY A 1 360 ? 8.241 -12.122 3.136 1.00 86.00 360 GLY A N 1
ATOM 2803 C CA . GLY A 1 360 ? 9.037 -12.803 2.111 1.00 86.00 360 GLY A CA 1
ATOM 2804 C C . GLY A 1 360 ? 8.322 -12.941 0.769 1.00 86.00 360 GLY A C 1
ATOM 2805 O O . GLY A 1 360 ? 8.958 -12.804 -0.270 1.00 86.00 360 GLY A O 1
ATOM 2806 N N . GLY A 1 361 ? 7.005 -13.146 0.778 1.00 84.94 361 GLY A N 1
ATOM 2807 C CA . GLY A 1 361 ? 6.222 -13.223 -0.449 1.00 84.94 361 GLY A CA 1
ATOM 2808 C C . GLY A 1 361 ? 6.112 -11.867 -1.146 1.00 84.94 361 GLY A C 1
ATOM 2809 O O . GLY A 1 361 ? 6.299 -11.783 -2.356 1.00 84.94 361 GLY A O 1
ATOM 2810 N N . THR A 1 362 ? 5.839 -10.804 -0.391 1.00 85.31 362 THR A N 1
ATOM 2811 C CA . THR A 1 362 ? 5.597 -9.469 -0.956 1.00 85.31 362 THR A CA 1
ATOM 2812 C C . THR A 1 362 ? 6.906 -8.719 -1.229 1.00 85.31 362 THR A C 1
ATOM 2814 O O . THR A 1 362 ? 7.204 -8.352 -2.369 1.00 85.31 362 THR A O 1
ATOM 2817 N N . ILE A 1 363 ? 7.726 -8.530 -0.192 1.00 85.00 363 ILE A N 1
ATOM 2818 C CA . ILE A 1 363 ? 8.979 -7.764 -0.250 1.00 85.00 363 ILE A CA 1
ATOM 2819 C C . ILE A 1 363 ? 10.122 -8.604 -0.823 1.00 85.00 363 ILE A C 1
ATOM 2821 O O . ILE A 1 363 ? 10.989 -8.075 -1.494 1.00 85.00 363 ILE A O 1
ATOM 2825 N N . GLY A 1 364 ? 10.130 -9.917 -0.612 1.00 85.12 364 GLY A N 1
ATOM 2826 C CA . GLY A 1 364 ? 11.146 -10.819 -1.169 1.00 85.12 364 GLY A CA 1
ATOM 2827 C C . GLY A 1 364 ? 10.737 -11.478 -2.483 1.00 85.12 364 GLY A C 1
ATOM 2828 O O . GLY A 1 364 ? 11.326 -12.498 -2.840 1.00 85.12 364 GLY A O 1
ATOM 2829 N N . SER A 1 365 ? 9.725 -10.943 -3.176 1.00 83.69 365 SER A N 1
ATOM 2830 C CA . SER A 1 365 ? 9.022 -11.588 -4.300 1.00 83.69 365 SER A CA 1
ATOM 2831 C C . SER A 1 365 ? 9.920 -12.070 -5.442 1.00 83.69 365 SER A C 1
ATOM 2833 O O . SER A 1 365 ? 9.509 -12.930 -6.223 1.00 83.69 365 SER A O 1
ATOM 2835 N N . ARG A 1 366 ? 11.141 -11.539 -5.544 1.00 85.44 366 ARG A N 1
ATOM 2836 C CA . ARG A 1 366 ? 12.099 -11.836 -6.614 1.00 85.44 366 ARG A CA 1
ATOM 2837 C C . ARG A 1 366 ? 13.348 -12.577 -6.148 1.00 85.44 366 ARG A C 1
ATOM 2839 O O . ARG A 1 366 ? 14.207 -12.890 -6.972 1.00 85.44 366 ARG A O 1
ATOM 2846 N N . LEU A 1 367 ? 13.463 -12.850 -4.852 1.00 85.94 367 LEU A N 1
ATOM 2847 C CA . LEU A 1 367 ? 14.640 -13.482 -4.280 1.00 85.94 367 LEU A CA 1
ATOM 2848 C C . LEU A 1 367 ? 14.585 -15.001 -4.422 1.00 85.94 367 LEU A C 1
ATOM 2850 O O . LEU A 1 367 ? 13.623 -15.659 -4.025 1.00 85.94 367 LEU A O 1
ATOM 2854 N N . GLU A 1 368 ? 15.678 -15.578 -4.915 1.00 84.19 368 GLU A N 1
ATOM 2855 C CA . GLU A 1 368 ? 15.880 -17.021 -4.850 1.00 84.19 368 GLU A CA 1
ATOM 2856 C C . GLU A 1 368 ? 16.035 -17.482 -3.397 1.00 84.19 368 GLU A C 1
ATOM 2858 O O . GLU A 1 368 ? 16.657 -16.805 -2.577 1.00 84.19 368 GLU A O 1
ATOM 2863 N N . LYS A 1 369 ? 15.544 -18.686 -3.078 1.00 85.69 369 LYS A N 1
ATOM 2864 C CA . LYS A 1 369 ? 15.617 -19.246 -1.715 1.00 85.69 369 LYS A CA 1
ATOM 2865 C C . LYS A 1 369 ? 17.050 -19.419 -1.200 1.00 85.69 369 LYS A C 1
ATOM 2867 O O . LYS A 1 369 ? 17.257 -19.511 0.002 1.00 85.69 369 LYS A O 1
ATOM 2872 N N . THR A 1 370 ? 18.042 -19.489 -2.080 1.00 87.81 370 THR A N 1
ATOM 2873 C CA . THR A 1 370 ? 19.469 -19.561 -1.722 1.00 87.81 370 THR A CA 1
ATOM 2874 C C . THR A 1 370 ? 20.041 -18.211 -1.272 1.00 87.81 370 THR A C 1
ATOM 2876 O O . THR A 1 370 ? 21.127 -18.174 -0.696 1.00 87.81 370 THR A O 1
ATOM 2879 N N . ASN A 1 371 ? 19.332 -17.103 -1.510 1.00 85.56 371 ASN A N 1
ATOM 2880 C CA . ASN A 1 371 ? 19.756 -15.757 -1.144 1.00 85.56 371 ASN A CA 1
ATOM 2881 C C . ASN A 1 371 ? 19.594 -15.510 0.368 1.00 85.56 371 ASN A C 1
ATOM 2883 O O . ASN A 1 371 ? 18.559 -15.827 0.954 1.00 85.56 371 ASN A O 1
ATOM 2887 N N . PHE A 1 372 ? 20.592 -14.881 0.997 1.00 85.75 372 PHE A N 1
ATOM 2888 C CA . PHE A 1 372 ? 20.543 -14.520 2.418 1.00 85.75 372 PHE A CA 1
ATOM 2889 C C . PHE A 1 372 ? 19.334 -13.641 2.775 1.00 85.75 372 PHE A C 1
ATOM 2891 O O . PHE A 1 372 ? 18.664 -13.914 3.766 1.00 85.75 372 PHE A O 1
ATOM 2898 N N . LEU A 1 373 ? 19.008 -12.634 1.957 1.00 83.75 373 LEU A N 1
ATOM 2899 C CA . LEU A 1 373 ? 17.846 -11.769 2.178 1.00 83.75 373 LEU A CA 1
ATOM 2900 C C . LEU A 1 373 ? 16.533 -12.561 2.106 1.00 83.75 373 LEU A C 1
ATOM 2902 O O . LEU A 1 373 ? 15.606 -12.263 2.850 1.00 83.75 373 LEU A O 1
ATOM 2906 N N . SER A 1 374 ? 16.467 -13.619 1.286 1.00 87.44 374 SER A N 1
ATOM 2907 C CA . SER A 1 374 ? 15.305 -14.519 1.254 1.00 87.44 374 SER A CA 1
ATOM 2908 C C . SER A 1 374 ? 15.143 -15.244 2.591 1.00 87.44 374 SER A C 1
ATOM 2910 O O . SER A 1 374 ? 14.047 -15.290 3.141 1.00 87.44 374 SER A O 1
ATOM 2912 N N . GLN A 1 375 ? 16.245 -15.746 3.157 1.00 88.50 375 GLN A N 1
ATOM 2913 C CA . GLN A 1 375 ? 16.252 -16.420 4.460 1.00 88.50 375 GLN A CA 1
ATOM 2914 C C . GLN A 1 375 ? 15.938 -15.460 5.615 1.00 88.50 375 GLN A C 1
ATOM 2916 O O . GLN A 1 375 ? 15.178 -15.810 6.515 1.00 88.50 375 GLN A O 1
ATOM 2921 N N . TYR A 1 376 ? 16.472 -14.236 5.570 1.00 87.81 376 TYR A N 1
ATOM 2922 C CA . TYR A 1 376 ? 16.146 -13.177 6.525 1.00 87.81 376 TYR A CA 1
ATOM 2923 C C . TYR A 1 376 ? 14.643 -12.872 6.507 1.00 87.81 376 TYR A C 1
ATOM 2925 O O . TYR A 1 376 ? 13.988 -12.944 7.544 1.00 87.81 376 TYR A O 1
ATOM 2933 N N . LEU A 1 377 ? 14.068 -12.630 5.328 1.00 88.19 377 LEU A N 1
ATOM 2934 C CA . LEU A 1 377 ? 12.638 -12.357 5.190 1.00 88.19 377 LEU A CA 1
ATOM 2935 C C . LEU A 1 377 ? 11.767 -13.547 5.610 1.00 88.19 377 LEU A C 1
ATOM 2937 O O . LEU A 1 377 ? 10.731 -13.354 6.237 1.00 88.19 377 LEU A O 1
ATOM 2941 N N . ALA A 1 378 ? 12.194 -14.774 5.302 1.00 88.38 378 ALA A N 1
ATOM 2942 C CA . ALA A 1 378 ? 11.495 -15.998 5.689 1.00 88.38 378 ALA A CA 1
ATOM 2943 C C . ALA A 1 378 ? 11.556 -16.295 7.199 1.00 88.38 378 ALA A C 1
ATOM 2945 O O . ALA A 1 378 ? 10.789 -17.124 7.683 1.00 88.38 378 ALA A O 1
ATOM 2946 N N . SER A 1 379 ? 12.457 -15.646 7.946 1.00 90.44 379 SER A N 1
ATOM 2947 C CA . SER A 1 379 ? 12.524 -15.781 9.407 1.00 90.44 379 SER A CA 1
ATOM 2948 C C . SER A 1 379 ? 11.436 -14.987 10.143 1.00 90.44 379 SER A C 1
ATOM 2950 O O . SER A 1 379 ? 11.140 -15.288 11.302 1.00 90.44 379 SER A O 1
ATOM 2952 N N . GLN A 1 380 ? 10.825 -14.001 9.474 1.00 90.56 380 GLN A N 1
ATOM 2953 C CA . GLN A 1 380 ? 9.700 -13.241 10.014 1.00 90.56 380 GLN A CA 1
ATOM 2954 C C . GLN A 1 380 ? 8.451 -14.130 10.065 1.00 90.56 380 GLN A C 1
ATOM 2956 O O . GLN A 1 380 ? 8.187 -14.909 9.147 1.00 90.56 380 GLN A O 1
ATOM 2961 N N . GLN A 1 381 ? 7.692 -14.042 11.156 1.00 90.94 381 GLN A N 1
ATOM 2962 C CA . GLN A 1 381 ? 6.479 -14.841 11.318 1.00 90.94 381 GLN A CA 1
ATOM 2963 C C . GLN A 1 381 ? 5.351 -14.294 10.424 1.00 90.94 381 GLN A C 1
ATOM 2965 O O . GLN A 1 381 ? 5.286 -13.090 10.184 1.00 90.94 381 GLN A O 1
ATOM 2970 N N . PRO A 1 382 ? 4.421 -15.138 9.946 1.00 91.62 382 PRO A N 1
ATOM 2971 C CA . PRO A 1 382 ? 3.218 -14.645 9.285 1.00 91.62 382 PRO A CA 1
ATOM 2972 C C . PRO A 1 382 ? 2.486 -13.607 10.147 1.00 91.62 382 PRO A C 1
ATOM 2974 O O . PRO A 1 382 ? 2.329 -13.792 11.356 1.00 91.62 382 PRO A O 1
ATOM 2977 N N . GLY A 1 383 ? 2.056 -12.510 9.526 1.00 91.94 383 GLY A N 1
ATOM 2978 C CA . GLY A 1 383 ? 1.391 -11.402 10.212 1.00 91.94 383 GLY A CA 1
ATOM 2979 C C . GLY A 1 383 ? 2.322 -10.446 10.960 1.00 91.94 383 GLY A C 1
ATOM 2980 O O . GLY A 1 383 ? 1.832 -9.540 11.645 1.00 91.94 383 GLY A O 1
ATOM 2981 N N . THR A 1 384 ? 3.641 -10.614 10.830 1.00 91.12 384 THR A N 1
ATOM 2982 C CA . THR A 1 384 ? 4.630 -9.646 11.304 1.00 91.12 384 THR A CA 1
ATOM 2983 C C . THR A 1 384 ? 5.313 -8.941 10.141 1.00 91.12 384 TH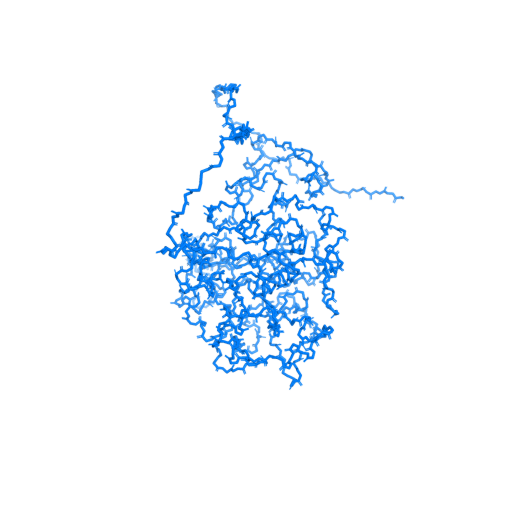R A C 1
ATOM 2985 O O . THR A 1 384 ? 5.412 -9.467 9.035 1.00 91.12 384 THR A O 1
ATOM 2988 N N . ILE A 1 385 ? 5.783 -7.723 10.389 1.00 88.31 385 ILE A N 1
ATOM 2989 C CA . ILE A 1 385 ? 6.659 -7.005 9.467 1.00 88.31 385 ILE A CA 1
ATOM 2990 C C . ILE A 1 385 ? 7.746 -6.303 10.260 1.00 88.31 385 ILE A C 1
ATOM 2992 O O . ILE A 1 385 ? 7.512 -5.789 11.357 1.00 88.31 385 ILE A O 1
ATOM 2996 N N . ASP A 1 386 ? 8.938 -6.278 9.688 1.00 85.12 386 ASP A N 1
ATOM 2997 C CA . ASP A 1 386 ? 9.979 -5.357 10.102 1.00 85.12 386 ASP A CA 1
ATOM 2998 C C . ASP A 1 386 ? 10.002 -4.155 9.149 1.00 85.12 386 ASP A C 1
ATOM 3000 O O . ASP A 1 386 ? 10.495 -4.249 8.023 1.00 85.12 386 ASP A O 1
ATOM 3004 N N . THR A 1 387 ? 9.427 -3.026 9.575 1.00 78.00 387 THR A N 1
ATOM 3005 C CA . THR A 1 387 ? 9.453 -1.797 8.769 1.00 78.00 387 THR A CA 1
ATOM 3006 C C . THR A 1 387 ? 10.800 -1.084 8.826 1.00 78.00 387 THR A C 1
ATOM 3008 O O . THR A 1 387 ? 11.052 -0.248 7.966 1.00 78.00 387 THR A O 1
ATOM 3011 N N . SER A 1 388 ? 11.666 -1.362 9.813 1.00 73.31 388 SER A N 1
ATOM 3012 C CA . SER A 1 388 ? 12.995 -0.737 9.860 1.00 73.31 388 SER A CA 1
ATOM 3013 C C . SER A 1 388 ? 13.982 -1.410 8.913 1.00 73.31 388 SER A C 1
ATOM 3015 O O . SER A 1 388 ? 15.008 -0.812 8.597 1.00 73.31 388 SER A O 1
ATOM 3017 N N . MET A 1 389 ? 13.644 -2.578 8.354 1.00 75.50 389 MET A N 1
ATOM 3018 C CA . MET A 1 389 ? 14.416 -3.243 7.300 1.00 75.50 389 MET A CA 1
ATOM 3019 C C . MET A 1 389 ? 14.804 -2.297 6.147 1.00 75.50 389 MET A C 1
ATOM 3021 O O . MET A 1 389 ? 15.925 -2.377 5.641 1.00 75.50 389 MET A O 1
ATOM 3025 N N . THR A 1 390 ? 13.917 -1.383 5.737 1.00 71.62 390 THR A N 1
ATOM 3026 C CA . THR A 1 390 ? 14.178 -0.441 4.632 1.00 71.62 390 THR A CA 1
ATOM 3027 C C . THR A 1 390 ? 15.231 0.608 4.990 1.00 71.62 390 THR A C 1
ATOM 3029 O O . THR A 1 390 ? 16.104 0.891 4.172 1.00 71.62 390 THR A O 1
ATOM 3032 N N . ALA A 1 391 ? 15.206 1.126 6.221 1.00 69.88 391 ALA A N 1
ATOM 3033 C CA . ALA A 1 391 ? 16.216 2.041 6.769 1.00 69.88 391 ALA A CA 1
ATOM 3034 C C . ALA A 1 391 ? 17.485 1.320 7.275 1.00 69.88 391 ALA A C 1
ATOM 3036 O O . ALA A 1 391 ? 18.531 1.944 7.470 1.00 69.88 391 ALA A O 1
ATOM 3037 N N . THR A 1 392 ? 17.380 0.004 7.462 1.00 72.56 392 THR A N 1
ATOM 3038 C CA . THR A 1 392 ? 18.419 -0.950 7.849 1.00 72.56 392 THR A CA 1
ATOM 3039 C C . THR A 1 392 ? 19.157 -0.563 9.125 1.00 72.56 392 THR A C 1
ATOM 3041 O O . THR A 1 392 ? 20.316 -0.149 9.109 1.00 72.56 392 THR A O 1
ATOM 3044 N N . ASP A 1 393 ? 18.480 -0.739 10.257 1.00 74.38 393 ASP A N 1
ATOM 3045 C CA . ASP A 1 393 ? 19.072 -0.646 11.600 1.00 74.38 393 ASP A CA 1
ATOM 3046 C C . ASP A 1 393 ? 19.848 -1.915 12.017 1.00 74.38 393 ASP A C 1
ATOM 3048 O O . ASP A 1 393 ? 20.405 -1.965 13.113 1.00 74.38 393 ASP A O 1
ATOM 3052 N N . GLN A 1 394 ? 19.929 -2.915 11.127 1.00 77.06 394 GLN A N 1
ATOM 3053 C CA . GLN A 1 394 ? 20.557 -4.229 11.339 1.00 77.06 394 GLN A CA 1
ATOM 3054 C C . GLN A 1 394 ? 19.891 -5.070 12.435 1.00 77.06 394 GLN A C 1
ATOM 3056 O O . GLN A 1 394 ? 20.477 -6.037 12.931 1.00 77.06 394 GLN A O 1
ATOM 3061 N N . ILE A 1 395 ? 18.661 -4.726 12.807 1.00 80.00 395 ILE A N 1
ATOM 3062 C CA . ILE A 1 395 ? 17.854 -5.494 13.736 1.00 80.00 395 ILE A CA 1
ATOM 3063 C C . ILE A 1 395 ? 16.865 -6.321 12.906 1.00 80.00 395 ILE A C 1
ATOM 3065 O O . ILE A 1 395 ? 16.296 -5.855 11.928 1.00 80.00 395 ILE A O 1
ATOM 3069 N N . ASN A 1 396 ? 16.702 -7.596 13.260 1.00 82.19 396 ASN A N 1
ATOM 3070 C CA . ASN A 1 396 ? 15.589 -8.403 12.767 1.00 82.19 396 ASN A CA 1
ATOM 3071 C C . ASN A 1 396 ? 14.537 -8.464 13.870 1.00 82.19 396 ASN A C 1
ATOM 3073 O O . ASN A 1 396 ? 14.583 -9.356 14.719 1.00 82.19 396 ASN A O 1
ATOM 3077 N N . ASN A 1 397 ? 13.652 -7.474 13.913 1.00 82.94 397 ASN A N 1
ATOM 3078 C CA . ASN A 1 397 ? 12.658 -7.343 14.974 1.00 82.94 397 ASN A CA 1
ATOM 3079 C C . ASN A 1 397 ? 11.270 -7.114 14.386 1.00 82.94 397 ASN A C 1
ATOM 3081 O O . ASN A 1 397 ? 10.575 -6.152 14.718 1.00 82.94 397 ASN A O 1
ATOM 3085 N N . SER A 1 398 ? 10.862 -8.034 13.508 1.00 88.12 398 SER A N 1
ATOM 3086 C CA . SER A 1 398 ? 9.511 -8.026 12.961 1.00 88.12 398 SER A CA 1
ATOM 3087 C C . SER A 1 398 ? 8.486 -8.076 14.090 1.00 88.12 398 SER A C 1
ATOM 3089 O O . SER A 1 398 ? 8.565 -8.950 14.959 1.00 88.12 398 SER A O 1
ATOM 3091 N N . ASN A 1 399 ? 7.505 -7.183 14.049 1.00 86.88 399 ASN A N 1
ATOM 3092 C CA . ASN A 1 399 ? 6.449 -7.119 15.048 1.00 86.88 399 ASN A CA 1
ATOM 3093 C C . ASN A 1 399 ? 5.086 -7.358 14.401 1.00 86.88 399 ASN A C 1
ATOM 3095 O O . ASN A 1 399 ? 4.909 -7.129 13.203 1.00 86.88 399 ASN A O 1
ATOM 3099 N N . ALA A 1 400 ? 4.127 -7.832 15.191 1.00 89.44 400 ALA A N 1
ATOM 3100 C CA . ALA A 1 400 ? 2.755 -7.986 14.742 1.00 89.44 400 ALA A CA 1
ATOM 3101 C C . ALA A 1 400 ? 2.181 -6.624 14.332 1.00 89.44 400 ALA A C 1
ATOM 3103 O O . ALA A 1 400 ? 2.394 -5.611 15.005 1.00 89.44 400 ALA A O 1
ATOM 3104 N N . MET A 1 401 ? 1.421 -6.611 13.238 1.00 88.25 401 MET A N 1
ATOM 3105 C CA . MET A 1 401 ? 0.703 -5.414 12.803 1.00 88.25 401 MET A CA 1
ATOM 3106 C C . MET A 1 401 ? -0.251 -4.950 13.910 1.00 88.25 401 MET A C 1
ATOM 3108 O O . MET A 1 401 ? -1.132 -5.700 14.336 1.00 88.25 401 MET A O 1
ATOM 3112 N N . ASN A 1 402 ? -0.078 -3.716 14.394 1.00 83.94 402 ASN A N 1
ATOM 3113 C CA . ASN A 1 402 ? -0.876 -3.207 15.508 1.00 83.94 402 ASN A CA 1
ATOM 3114 C C . ASN A 1 402 ? -2.351 -3.080 15.113 1.00 83.94 402 ASN A C 1
ATOM 3116 O O . ASN A 1 402 ? -2.695 -2.478 14.092 1.00 83.94 402 ASN A O 1
ATOM 3120 N N . ALA A 1 403 ? -3.228 -3.592 15.970 1.00 84.06 403 ALA A N 1
ATOM 3121 C CA . ALA A 1 403 ? -4.659 -3.418 15.812 1.00 84.06 403 ALA A CA 1
ATOM 3122 C C . ALA A 1 403 ? -5.108 -2.027 16.301 1.00 84.06 403 ALA A C 1
ATOM 3124 O O . ALA A 1 403 ? -4.673 -1.545 17.351 1.00 84.06 403 ALA A O 1
ATOM 3125 N N . ILE A 1 404 ? -6.005 -1.391 15.546 1.00 82.50 404 ILE A N 1
ATOM 3126 C CA . ILE A 1 404 ? -6.482 -0.018 15.751 1.00 82.50 404 ILE A CA 1
ATOM 3127 C C . ILE A 1 404 ? -7.912 -0.059 16.306 1.00 82.50 404 ILE A C 1
ATOM 3129 O O . ILE A 1 404 ? -8.884 0.242 15.622 1.00 82.50 404 ILE A O 1
ATOM 3133 N N . PHE A 1 405 ? -8.055 -0.450 17.570 1.00 81.75 405 PHE A N 1
ATOM 3134 C CA . PHE A 1 405 ? -9.341 -0.466 18.273 1.00 81.75 405 PHE A CA 1
ATOM 3135 C C . PHE A 1 405 ? -9.207 0.028 19.717 1.00 81.75 405 PHE A C 1
ATOM 3137 O O . PHE A 1 405 ? -8.102 0.134 20.261 1.00 81.75 405 PHE A O 1
ATOM 3144 N N . GLU A 1 406 ? -10.350 0.320 20.348 1.00 81.62 406 GLU A N 1
ATOM 3145 C CA . GLU A 1 406 ? -10.437 0.803 21.737 1.00 81.62 406 GLU A CA 1
ATOM 3146 C C . GLU A 1 406 ? -9.660 2.110 21.984 1.00 81.62 406 GLU A C 1
ATOM 3148 O O . GLU A 1 406 ? -9.177 2.382 23.085 1.00 81.62 406 GLU A O 1
ATOM 3153 N N . MET A 1 407 ? -9.536 2.956 20.955 1.00 79.88 407 MET A N 1
ATOM 3154 C CA . MET A 1 407 ? -8.800 4.221 21.041 1.00 79.88 407 MET A CA 1
ATOM 3155 C C . MET A 1 407 ? -9.296 5.141 22.171 1.00 79.88 407 MET A C 1
ATOM 3157 O O . MET A 1 407 ? -8.449 5.630 22.923 1.00 79.88 407 MET A O 1
ATOM 3161 N N . PRO A 1 408 ? -10.615 5.336 22.392 1.00 82.75 408 PRO A N 1
ATOM 3162 C CA . PRO A 1 408 ? -11.097 6.122 23.529 1.00 82.75 408 PRO A CA 1
ATOM 3163 C C . PRO A 1 408 ? -10.646 5.565 24.886 1.00 82.75 408 PRO A C 1
ATOM 3165 O O . PRO A 1 408 ? -10.185 6.323 25.738 1.00 82.75 408 PRO A O 1
ATOM 3168 N N . ALA A 1 409 ? -10.706 4.244 25.081 1.00 87.88 409 ALA A N 1
ATOM 3169 C CA . ALA A 1 409 ? -10.270 3.603 26.320 1.00 87.88 409 ALA A CA 1
ATOM 3170 C C . ALA A 1 409 ? -8.751 3.731 26.531 1.00 87.88 409 ALA A C 1
ATOM 3172 O O . ALA A 1 409 ? -8.295 3.984 27.649 1.00 87.88 409 ALA A O 1
ATOM 3173 N N . ARG A 1 410 ? -7.957 3.619 25.457 1.00 85.56 410 ARG A N 1
ATOM 3174 C CA . ARG A 1 410 ? -6.500 3.831 25.489 1.00 85.56 410 ARG A CA 1
ATOM 3175 C C . ARG A 1 410 ? -6.145 5.272 25.853 1.00 85.56 410 ARG A C 1
ATOM 3177 O O . ARG A 1 410 ? -5.304 5.485 26.723 1.00 85.56 410 ARG A O 1
ATOM 3184 N N . VAL A 1 411 ? -6.823 6.255 25.257 1.00 83.19 411 VAL A N 1
ATOM 3185 C CA . VAL A 1 411 ? -6.647 7.679 25.591 1.00 83.19 411 VAL A CA 1
ATOM 3186 C C . VAL A 1 411 ? -7.067 7.962 27.034 1.00 83.19 411 VAL A C 1
ATOM 3188 O O . VAL A 1 411 ? -6.341 8.651 27.747 1.00 83.19 411 VAL A O 1
ATOM 3191 N N . ALA A 1 412 ? -8.183 7.396 27.504 1.00 87.75 412 ALA A N 1
ATOM 3192 C CA . ALA A 1 412 ? -8.621 7.531 28.894 1.00 87.75 412 ALA A CA 1
ATOM 3193 C C . ALA A 1 412 ? -7.593 6.945 29.875 1.00 87.75 412 ALA A C 1
ATOM 3195 O O . ALA A 1 412 ? -7.240 7.587 30.862 1.00 87.75 412 ALA A O 1
ATOM 3196 N N . ARG A 1 413 ? -7.037 5.764 29.573 1.00 87.25 413 ARG A N 1
ATOM 3197 C CA . ARG A 1 413 ? -5.951 5.166 30.363 1.00 87.25 413 ARG A CA 1
ATOM 3198 C C . ARG A 1 413 ? -4.686 6.027 30.343 1.00 87.25 413 ARG A C 1
ATOM 3200 O O . ARG A 1 413 ? -4.040 6.154 31.378 1.00 87.25 413 ARG A O 1
ATOM 3207 N N . ALA A 1 414 ? -4.346 6.647 29.212 1.00 86.69 414 ALA A N 1
ATOM 3208 C CA . ALA A 1 414 ? -3.189 7.539 29.106 1.00 86.69 414 ALA A CA 1
ATOM 3209 C C . ALA A 1 414 ? -3.258 8.714 30.099 1.00 86.69 414 ALA A C 1
ATOM 3211 O O . ALA A 1 414 ? -2.222 9.166 30.582 1.00 86.69 414 ALA A O 1
ATOM 3212 N N . GLN A 1 415 ? -4.465 9.172 30.461 1.00 86.06 415 GLN A N 1
ATOM 3213 C CA . GLN A 1 415 ? -4.669 10.224 31.468 1.00 86.06 415 GLN A CA 1
ATOM 3214 C C . GLN A 1 415 ? -4.240 9.820 32.886 1.00 86.06 415 GLN A C 1
ATOM 3216 O O . GLN A 1 415 ? -4.038 10.686 33.737 1.00 86.06 415 GLN A O 1
ATOM 3221 N N . LEU A 1 416 ? -4.063 8.526 33.148 1.00 88.81 416 LEU A N 1
ATOM 3222 C CA . LEU A 1 416 ? -3.584 8.017 34.433 1.00 88.81 416 LEU A CA 1
ATOM 3223 C C . LEU A 1 416 ? -2.055 7.905 34.487 1.00 88.81 416 LEU A C 1
ATOM 3225 O O . LEU A 1 416 ? -1.488 7.788 35.569 1.00 88.81 416 LEU A O 1
ATOM 3229 N N . ASN A 1 417 ? -1.387 7.956 33.334 1.00 84.00 417 ASN A N 1
ATOM 3230 C CA . ASN A 1 417 ? 0.064 7.851 33.248 1.00 84.00 417 ASN A CA 1
ATOM 3231 C C . ASN A 1 417 ? 0.724 9.234 33.387 1.00 84.00 417 ASN A C 1
ATOM 3233 O O . ASN A 1 417 ? 0.134 10.235 32.955 1.00 84.00 417 ASN A O 1
ATOM 3237 N N . PRO A 1 418 ? 1.957 9.304 33.929 1.00 85.62 418 PRO A N 1
ATOM 3238 C CA . PRO A 1 418 ? 2.784 10.503 33.838 1.00 85.62 418 PRO A CA 1
ATOM 3239 C C . PRO A 1 418 ? 2.945 10.949 32.381 1.00 85.62 418 PRO A C 1
ATOM 3241 O O . PRO A 1 418 ? 3.039 10.113 31.480 1.00 85.62 418 PRO A O 1
ATOM 3244 N N . ALA A 1 419 ? 2.961 12.261 32.154 1.00 85.94 419 ALA A N 1
ATOM 3245 C CA . ALA A 1 419 ? 3.304 12.802 30.847 1.00 85.94 419 ALA A CA 1
ATOM 3246 C C . ALA A 1 419 ? 4.821 12.686 30.616 1.00 85.94 419 ALA A C 1
ATOM 3248 O O . ALA A 1 419 ? 5.608 12.798 31.555 1.00 85.94 419 ALA A O 1
ATOM 3249 N N . GLU A 1 420 ? 5.224 12.457 29.369 1.00 84.81 420 GLU A N 1
ATOM 3250 C CA . GLU A 1 420 ? 6.624 12.369 28.963 1.00 84.81 420 GLU A CA 1
ATOM 3251 C C . GLU A 1 420 ? 7.061 13.652 28.260 1.00 84.81 420 GLU A C 1
ATOM 3253 O O . GLU A 1 420 ? 6.392 14.131 27.335 1.00 84.81 420 GLU A O 1
ATOM 3258 N N . VAL A 1 421 ? 8.201 14.194 28.692 1.00 86.06 421 VAL A N 1
ATOM 3259 C CA . VAL A 1 421 ? 8.805 15.398 28.115 1.00 86.06 421 VAL A CA 1
ATOM 3260 C C . VAL A 1 421 ? 9.253 15.113 26.684 1.00 86.06 421 VAL A C 1
ATOM 3262 O O . VAL A 1 421 ? 10.010 14.183 26.418 1.00 86.06 421 VAL A O 1
ATOM 3265 N N . GLN A 1 422 ? 8.793 15.940 25.757 1.00 84.56 422 GLN A N 1
ATOM 3266 C CA . GLN A 1 422 ? 9.019 15.794 24.329 1.00 84.56 422 GLN A CA 1
ATOM 3267 C C . GLN A 1 422 ? 10.263 16.554 23.882 1.00 84.56 422 GLN A C 1
ATOM 3269 O O . GLN A 1 422 ? 10.476 17.701 24.277 1.00 84.56 422 GLN A O 1
ATOM 3274 N N . GLY A 1 423 ? 11.054 15.954 22.992 1.00 81.31 423 GLY A N 1
ATOM 3275 C CA . GLY A 1 423 ? 12.154 16.650 22.322 1.00 81.31 423 GLY A CA 1
ATOM 3276 C C . GLY A 1 423 ? 11.660 17.684 21.290 1.00 81.31 423 GLY A C 1
ATOM 3277 O O . GLY A 1 423 ? 10.524 17.582 20.819 1.00 81.31 423 GLY A O 1
ATOM 3278 N N . PRO A 1 424 ? 12.506 18.645 20.866 1.00 81.31 424 PRO A N 1
ATOM 3279 C CA . PRO A 1 424 ? 12.113 19.711 19.934 1.00 81.31 424 PRO A CA 1
ATOM 3280 C C . PRO A 1 424 ? 11.507 19.213 18.612 1.00 81.31 424 PRO A 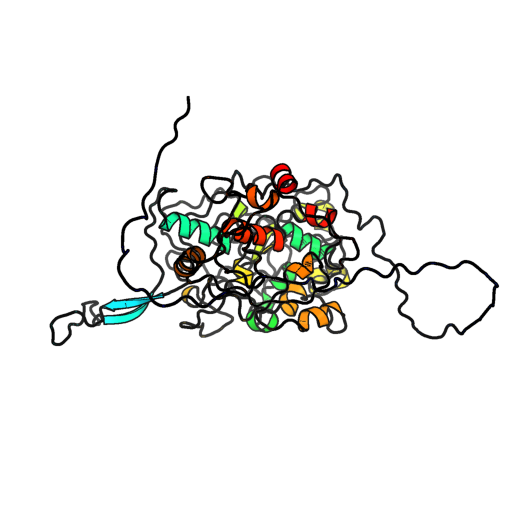C 1
ATOM 3282 O O . PRO A 1 424 ? 10.535 19.783 18.124 1.00 81.31 424 PRO A O 1
ATOM 3285 N N . ALA A 1 425 ? 12.031 18.115 18.053 1.00 78.94 425 ALA A N 1
ATOM 3286 C CA . ALA A 1 425 ? 11.508 17.524 16.821 1.00 78.94 425 ALA A CA 1
ATOM 3287 C C . ALA A 1 425 ? 10.056 17.037 16.985 1.00 78.94 425 ALA A C 1
ATOM 3289 O O . ALA A 1 425 ? 9.199 17.376 16.169 1.00 78.94 425 ALA A O 1
ATOM 3290 N N . ALA A 1 426 ? 9.759 16.319 18.075 1.00 79.06 426 ALA A N 1
ATOM 3291 C CA . ALA A 1 426 ? 8.412 15.840 18.381 1.00 79.06 426 ALA A CA 1
ATOM 3292 C C . ALA A 1 426 ? 7.449 17.001 18.673 1.00 79.06 426 ALA A C 1
ATOM 3294 O O . ALA A 1 426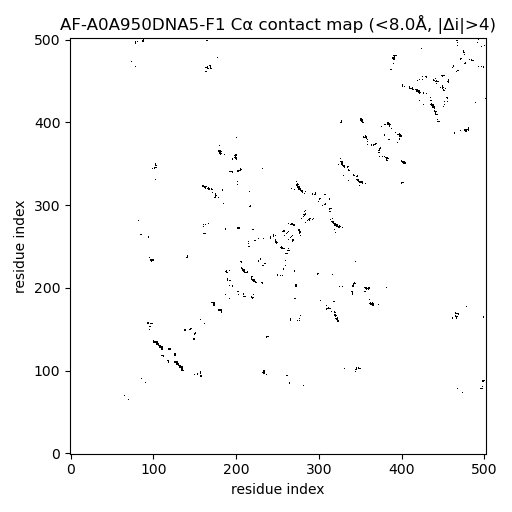 ? 6.326 16.999 18.167 1.00 79.06 426 ALA A O 1
ATOM 3295 N N . GLN A 1 427 ? 7.903 18.023 19.412 1.00 80.31 427 GLN A N 1
ATOM 3296 C CA . GLN A 1 427 ? 7.135 19.251 19.657 1.00 80.31 427 GLN A CA 1
ATOM 3297 C C . GLN A 1 427 ? 6.811 20.010 18.367 1.00 80.31 427 GLN A C 1
ATOM 3299 O O . GLN A 1 427 ? 5.774 20.666 18.290 1.00 80.31 427 GLN A O 1
ATOM 3304 N N . SER A 1 428 ? 7.676 19.911 17.352 1.00 79.50 428 SER A N 1
ATOM 3305 C CA . SER A 1 428 ? 7.444 20.559 16.066 1.00 79.50 428 SER A CA 1
ATOM 3306 C C . SER A 1 428 ? 6.256 19.958 15.315 1.00 79.50 428 SER A C 1
ATOM 3308 O O . SER A 1 428 ? 5.656 20.675 14.527 1.00 79.50 428 SER A O 1
ATOM 3310 N N . ILE A 1 429 ? 5.894 18.690 15.554 1.00 78.94 429 ILE A N 1
ATOM 3311 C CA . ILE A 1 429 ? 4.696 18.061 14.981 1.00 78.94 429 ILE A CA 1
ATOM 3312 C C . ILE A 1 429 ? 3.502 18.425 15.874 1.00 78.94 429 ILE A C 1
ATOM 3314 O O . ILE A 1 429 ? 3.441 17.950 17.017 1.00 78.94 429 ILE A O 1
ATOM 3318 N N . PRO A 1 430 ? 2.577 19.284 15.411 1.00 63.66 430 PRO A N 1
ATOM 3319 C CA . PRO A 1 430 ? 1.476 19.757 16.236 1.00 63.66 430 PRO A CA 1
ATOM 3320 C C . PRO A 1 430 ? 0.487 18.627 16.546 1.00 63.66 430 PRO A C 1
ATOM 3322 O O . PRO A 1 430 ? 0.123 17.841 15.678 1.00 63.66 430 PRO A O 1
ATOM 3325 N N . PHE A 1 431 ? 0.003 18.579 17.787 1.00 61.59 431 PHE A N 1
ATOM 3326 C CA . PHE A 1 431 ? -1.193 17.830 18.167 1.00 61.59 431 PHE A CA 1
ATOM 3327 C C . PHE A 1 431 ? -2.123 18.789 18.909 1.00 61.59 431 PHE A C 1
ATOM 3329 O O . PHE A 1 431 ? -1.843 19.180 20.038 1.00 61.59 431 PHE A O 1
ATOM 3336 N N . GLY A 1 432 ? -3.201 19.227 18.261 1.00 59.59 432 GLY A N 1
ATOM 3337 C CA . GLY A 1 432 ? -4.104 20.220 18.846 1.00 59.59 432 GLY A CA 1
ATOM 3338 C C . GLY A 1 432 ? -3.531 21.645 18.859 1.00 59.59 432 GLY A C 1
ATOM 3339 O O . GLY A 1 432 ? -2.863 22.068 17.918 1.00 59.59 432 GLY A O 1
ATOM 3340 N N . SER A 1 433 ? -3.864 22.426 19.892 1.00 47.66 433 SER A N 1
ATOM 3341 C CA . SER A 1 433 ? -3.732 23.893 19.887 1.00 47.66 433 SER A CA 1
ATOM 3342 C C . SER A 1 433 ? -2.411 24.454 20.429 1.00 47.66 433 SER A C 1
ATOM 3344 O O . SER A 1 433 ? -2.226 25.672 20.385 1.00 47.66 433 SER A O 1
ATOM 3346 N N . THR A 1 434 ? -1.469 23.623 20.889 1.00 50.50 434 THR A N 1
ATOM 3347 C CA . THR A 1 434 ? -0.165 24.082 21.402 1.00 50.50 434 THR A CA 1
ATOM 3348 C C . THR A 1 434 ? 0.953 23.064 21.180 1.00 50.50 434 THR A C 1
ATOM 3350 O O . THR A 1 434 ? 0.715 21.860 21.174 1.00 50.50 434 THR A O 1
ATOM 3353 N N . GLN A 1 435 ? 2.192 23.557 21.046 1.00 57.59 435 GLN A N 1
ATOM 3354 C CA . GLN A 1 435 ? 3.421 22.768 21.201 1.00 57.59 435 GLN A CA 1
ATOM 3355 C C . GLN A 1 435 ? 3.498 22.266 22.650 1.00 57.59 435 GLN A C 1
ATOM 3357 O O . GLN A 1 435 ? 4.120 22.889 23.506 1.00 57.59 435 GLN A O 1
ATOM 3362 N N . GLU A 1 436 ? 2.780 21.189 22.962 1.00 64.56 436 GLU A N 1
ATOM 3363 C CA . GLU A 1 436 ? 2.844 20.572 24.283 1.00 64.56 436 GLU A CA 1
ATOM 3364 C C . GLU A 1 436 ? 4.237 19.960 24.472 1.00 64.56 436 GLU A C 1
ATOM 3366 O O . GLU A 1 436 ? 4.623 19.022 23.767 1.00 64.56 436 GLU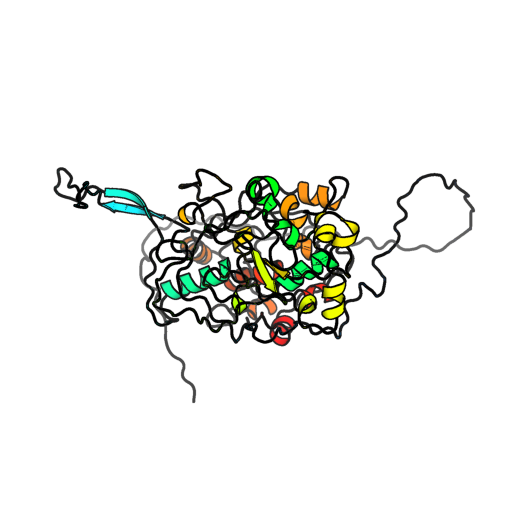 A O 1
ATOM 3371 N N . SER A 1 437 ? 5.003 20.522 25.411 1.00 74.81 437 SER A N 1
ATOM 3372 C CA . SER A 1 437 ? 6.328 20.030 25.796 1.00 74.81 437 SER A CA 1
ATOM 3373 C C . SER A 1 437 ? 6.270 18.712 26.561 1.00 74.81 437 SER A C 1
ATOM 3375 O O . SER A 1 437 ? 7.298 18.068 26.723 1.00 74.81 437 SER A O 1
ATOM 3377 N N . GLU A 1 438 ? 5.090 18.308 27.026 1.00 82.00 438 GLU A N 1
ATOM 3378 C CA . GLU A 1 438 ? 4.834 17.037 27.695 1.00 82.00 438 GLU A CA 1
ATOM 3379 C C . GLU A 1 438 ? 3.637 16.359 27.029 1.00 82.00 438 GLU A C 1
ATOM 3381 O O . GLU A 1 438 ? 2.620 17.007 26.794 1.00 82.00 438 GLU A O 1
ATOM 3386 N N . ARG A 1 439 ? 3.737 15.062 26.721 1.00 82.06 439 ARG A N 1
ATOM 3387 C CA . ARG A 1 439 ? 2.649 14.296 26.093 1.00 82.06 439 ARG A CA 1
ATOM 3388 C C . ARG A 1 439 ? 2.313 13.063 26.905 1.00 82.06 439 ARG A C 1
ATOM 3390 O O . ARG A 1 439 ? 3.186 12.388 27.440 1.00 82.06 439 ARG A O 1
ATOM 3397 N N . ARG A 1 440 ? 1.024 12.744 26.969 1.00 84.19 440 ARG A N 1
ATOM 3398 C CA . ARG A 1 440 ? 0.544 11.483 27.541 1.00 84.19 440 ARG A CA 1
ATOM 3399 C C . ARG A 1 440 ? 0.459 10.432 26.448 1.00 84.19 440 ARG A C 1
ATOM 3401 O O . ARG A 1 440 ? -0.061 10.704 25.367 1.00 84.19 440 ARG A O 1
ATOM 3408 N N . ILE A 1 441 ? 0.947 9.234 26.746 1.00 83.31 441 ILE A N 1
ATOM 3409 C CA . ILE A 1 441 ? 1.165 8.202 25.732 1.00 83.31 441 ILE A CA 1
ATOM 3410 C C . ILE A 1 441 ? 0.092 7.119 25.856 1.00 83.31 441 ILE A C 1
ATOM 3412 O O . ILE A 1 441 ? -0.022 6.493 26.918 1.00 83.31 441 ILE A O 1
ATOM 3416 N N . PRO A 1 442 ? -0.704 6.887 24.796 1.00 80.50 442 PRO A N 1
ATOM 3417 C CA . PRO A 1 442 ? -1.750 5.870 24.796 1.00 80.50 442 PRO A CA 1
ATOM 3418 C C . PRO A 1 442 ? -1.208 4.436 24.707 1.00 80.50 442 PRO A C 1
ATOM 3420 O O . PRO A 1 442 ? -1.970 3.499 24.951 1.00 80.50 442 PRO A O 1
ATOM 3423 N N . ARG A 1 443 ? 0.090 4.265 24.418 1.00 81.38 443 ARG A N 1
ATOM 3424 C CA . ARG A 1 443 ? 0.799 2.982 24.292 1.00 81.38 443 ARG A CA 1
ATOM 3425 C C . ARG A 1 443 ? 0.100 2.074 23.283 1.00 81.38 443 ARG A C 1
ATOM 3427 O O . ARG A 1 443 ? -0.245 0.927 23.567 1.00 81.38 443 ARG A O 1
ATOM 3434 N N . VAL A 1 444 ? -0.197 2.649 22.121 1.00 78.56 444 VAL A N 1
ATOM 3435 C CA . VAL A 1 444 ? -0.800 1.948 20.980 1.00 78.56 444 VAL A CA 1
ATOM 3436 C C . VAL A 1 444 ? 0.242 1.069 20.301 1.00 78.56 444 VAL A C 1
ATOM 3438 O O . VAL A 1 444 ? -0.081 -0.049 19.914 1.00 78.56 444 VAL A O 1
ATOM 3441 N N . LEU A 1 445 ? 1.476 1.563 20.179 1.00 80.31 445 LEU A N 1
ATOM 3442 C CA . LEU A 1 445 ? 2.557 0.891 19.466 1.00 80.31 445 LEU A CA 1
ATOM 3443 C C . LEU A 1 445 ? 3.453 0.165 20.475 1.00 80.31 445 LEU A C 1
ATOM 3445 O O . LEU A 1 445 ? 3.906 0.758 21.454 1.00 80.31 445 LEU A O 1
ATOM 3449 N N . MET A 1 446 ? 3.670 -1.135 20.257 1.00 74.12 446 MET A N 1
ATOM 3450 C CA . MET A 1 446 ? 4.359 -2.023 21.208 1.00 74.12 446 MET A CA 1
ATOM 3451 C C . MET A 1 446 ? 5.792 -1.572 21.542 1.00 74.12 446 MET A C 1
ATOM 3453 O O . MET A 1 446 ? 6.260 -1.791 22.656 1.00 74.12 446 MET A O 1
ATOM 3457 N N . ASP A 1 447 ? 6.470 -0.931 20.594 1.00 74.00 447 ASP A N 1
ATOM 3458 C CA . ASP A 1 447 ? 7.832 -0.397 20.706 1.00 74.00 447 ASP A CA 1
ATOM 3459 C C . ASP A 1 447 ? 7.901 0.967 21.419 1.00 74.00 447 ASP A C 1
ATOM 3461 O O . ASP A 1 447 ? 8.987 1.509 21.614 1.00 74.00 447 ASP A O 1
ATOM 3465 N N . GLY A 1 448 ? 6.757 1.541 21.809 1.00 79.38 448 GLY A N 1
ATOM 3466 C CA . GLY A 1 448 ? 6.685 2.868 22.419 1.00 79.38 448 GLY A CA 1
ATOM 3467 C C . GLY A 1 448 ? 6.928 4.003 21.429 1.00 79.38 448 GLY A C 1
ATOM 3468 O O . GLY A 1 448 ? 7.171 5.140 21.832 1.00 79.38 448 GLY A O 1
ATOM 3469 N N . ALA A 1 449 ? 6.857 3.742 20.126 1.00 79.81 449 ALA A N 1
ATOM 3470 C CA . ALA A 1 449 ? 7.069 4.778 19.126 1.00 79.81 449 ALA A CA 1
ATOM 3471 C C . ALA A 1 449 ? 5.884 5.747 18.966 1.00 79.81 449 ALA A C 1
ATOM 3473 O O . ALA A 1 449 ? 5.951 6.687 18.176 1.00 79.81 449 ALA A O 1
ATOM 3474 N N . ASP A 1 450 ? 4.814 5.566 19.744 1.00 81.88 450 ASP A N 1
ATOM 3475 C CA . ASP A 1 450 ? 3.803 6.591 19.993 1.00 81.88 450 ASP A CA 1
ATOM 3476 C C . ASP A 1 450 ? 4.170 7.556 21.133 1.00 81.88 450 ASP A C 1
ATOM 3478 O O . ASP A 1 450 ? 3.383 8.446 21.464 1.00 81.88 450 ASP A O 1
ATOM 3482 N N . SER A 1 451 ? 5.384 7.443 21.688 1.00 81.38 451 SER A N 1
ATOM 3483 C CA . SER A 1 451 ? 5.955 8.394 22.657 1.00 81.38 451 SER A CA 1
ATOM 3484 C C . SER A 1 451 ? 6.079 9.816 22.122 1.00 81.38 451 SER A C 1
ATOM 3486 O O . SER A 1 451 ? 5.999 10.772 22.891 1.00 81.38 451 SER A O 1
ATOM 3488 N N . ILE A 1 452 ? 6.160 9.965 20.799 1.00 79.50 452 ILE A N 1
ATOM 3489 C CA . ILE A 1 452 ? 6.087 11.250 20.101 1.00 79.50 452 ILE A CA 1
ATOM 3490 C C . ILE A 1 452 ? 4.649 11.779 19.977 1.00 79.50 452 ILE A C 1
ATOM 3492 O O . ILE A 1 452 ? 4.422 12.758 19.278 1.00 79.50 452 ILE A O 1
ATOM 3496 N N . GLY A 1 453 ? 3.661 11.173 20.638 1.00 77.44 453 GLY A N 1
ATOM 3497 C CA . GLY A 1 453 ? 2.247 11.544 20.569 1.00 77.44 453 GLY A CA 1
ATOM 3498 C C . GLY A 1 453 ? 1.493 10.868 19.422 1.00 77.44 453 GLY A C 1
ATOM 3499 O O . GLY A 1 453 ? 2.060 10.553 18.379 1.00 77.44 453 GLY A O 1
ATOM 3500 N N . LEU A 1 454 ? 0.180 10.679 19.606 1.00 76.44 454 LEU A N 1
ATOM 3501 C CA . LEU A 1 454 ? -0.661 9.863 18.721 1.00 76.44 454 LEU A CA 1
ATOM 3502 C C . LEU A 1 454 ? -0.632 10.314 17.253 1.00 76.44 454 LEU A C 1
ATOM 3504 O O . LEU A 1 454 ? -0.477 9.488 16.361 1.00 76.44 454 LEU A O 1
ATOM 3508 N N . PHE A 1 455 ? -0.769 11.613 16.988 1.00 79.00 455 PHE A N 1
ATOM 3509 C CA . PHE A 1 455 ? -0.786 12.112 15.612 1.00 79.00 455 PHE A CA 1
ATOM 3510 C C . PHE A 1 455 ? 0.567 11.962 14.918 1.00 79.00 455 PHE A C 1
ATOM 3512 O O . PHE A 1 455 ? 0.623 11.441 13.811 1.00 79.00 455 PHE A O 1
ATOM 3519 N N . ALA A 1 456 ? 1.666 12.317 15.588 1.00 79.62 456 ALA A N 1
ATOM 3520 C CA . ALA A 1 456 ? 3.002 12.112 15.036 1.00 79.62 456 ALA A CA 1
ATOM 3521 C C . ALA A 1 456 ? 3.289 10.620 14.793 1.00 79.62 456 ALA A C 1
ATOM 3523 O O . ALA A 1 456 ? 3.878 10.261 13.776 1.00 79.62 456 ALA A O 1
ATOM 3524 N N . ALA A 1 457 ? 2.810 9.749 15.685 1.00 81.56 457 ALA A N 1
ATOM 3525 C CA . ALA A 1 457 ? 2.907 8.303 15.544 1.00 81.56 457 ALA A CA 1
ATOM 3526 C C . ALA A 1 457 ? 2.150 7.762 14.321 1.00 81.56 457 ALA A C 1
ATOM 3528 O O . ALA A 1 457 ? 2.609 6.801 13.714 1.00 81.56 457 ALA A O 1
ATOM 3529 N N . LEU A 1 458 ? 1.023 8.378 13.947 1.00 81.62 458 LEU A N 1
ATOM 3530 C CA . LEU A 1 458 ? 0.289 8.054 12.720 1.00 81.62 458 LEU A CA 1
ATOM 3531 C C . LEU A 1 458 ? 0.998 8.612 11.479 1.00 81.62 458 LEU A C 1
ATOM 3533 O O . LEU A 1 458 ? 1.178 7.893 10.501 1.00 81.62 458 LEU A O 1
ATOM 3537 N N . CYS A 1 459 ? 1.460 9.865 11.524 1.00 81.69 459 CYS A N 1
ATOM 3538 C CA . CYS A 1 459 ? 2.167 10.492 10.405 1.00 81.69 459 CYS A CA 1
ATOM 3539 C C . CYS A 1 459 ? 3.481 9.774 10.063 1.00 81.69 459 CYS A C 1
ATOM 3541 O O . CYS A 1 459 ? 3.802 9.638 8.885 1.00 81.69 459 CYS A O 1
ATOM 3543 N N . ARG A 1 460 ? 4.223 9.269 11.064 1.00 83.75 460 ARG A N 1
ATOM 3544 C CA . ARG A 1 460 ? 5.503 8.566 10.839 1.00 83.75 460 ARG A CA 1
ATOM 3545 C C . ARG A 1 460 ? 5.360 7.351 9.922 1.00 83.75 460 ARG A C 1
ATOM 3547 O O . ARG A 1 460 ? 6.324 6.984 9.266 1.00 83.75 460 ARG A O 1
ATOM 3554 N N . VAL A 1 461 ? 4.186 6.711 9.897 1.00 84.25 461 VAL A N 1
ATOM 3555 C CA . VAL A 1 461 ? 3.975 5.483 9.122 1.00 84.25 461 VAL A CA 1
ATOM 3556 C C . VAL A 1 461 ? 4.145 5.756 7.631 1.00 84.25 461 VAL A C 1
ATOM 3558 O O . VAL A 1 461 ? 4.762 4.944 6.957 1.00 84.25 461 VAL A O 1
ATOM 3561 N N . TYR A 1 462 ? 3.698 6.918 7.141 1.00 87.00 462 TYR A N 1
ATOM 3562 C CA . TYR A 1 462 ? 3.904 7.313 5.746 1.00 87.00 462 TYR A CA 1
ATOM 3563 C C . TYR A 1 462 ? 5.387 7.453 5.404 1.00 87.00 462 TYR A C 1
ATOM 3565 O O . TYR A 1 462 ? 5.812 6.976 4.358 1.00 87.00 462 TYR A O 1
ATOM 3573 N N . LEU A 1 463 ? 6.188 8.031 6.308 1.00 86.81 463 LEU A N 1
ATOM 3574 C CA . LEU A 1 463 ? 7.643 8.051 6.140 1.00 86.81 463 LEU A CA 1
ATOM 3575 C C . LEU A 1 463 ? 8.176 6.620 6.076 1.00 86.81 463 LEU A C 1
ATOM 3577 O O . LEU A 1 463 ? 8.834 6.281 5.108 1.00 86.81 463 LEU A O 1
ATOM 3581 N N . ASN A 1 464 ? 7.797 5.759 7.031 1.00 83.31 464 ASN A N 1
ATOM 3582 C CA . ASN A 1 464 ? 8.239 4.361 7.113 1.00 83.31 464 ASN A CA 1
ATOM 3583 C C . ASN A 1 464 ? 7.899 3.495 5.883 1.00 83.31 464 ASN A C 1
ATOM 3585 O O . ASN A 1 464 ? 8.534 2.456 5.699 1.00 83.31 464 ASN A O 1
ATOM 3589 N N . VAL A 1 465 ? 6.915 3.879 5.066 1.00 85.06 465 VAL A N 1
ATOM 3590 C CA . VAL A 1 465 ? 6.567 3.155 3.831 1.00 85.06 465 VAL A CA 1
ATOM 3591 C C . VAL A 1 465 ? 7.120 3.804 2.561 1.00 85.06 465 VAL A C 1
ATOM 3593 O O . VAL A 1 465 ? 6.968 3.220 1.497 1.00 85.06 465 VAL A O 1
ATOM 3596 N N . GLY A 1 466 ? 7.831 4.933 2.665 1.00 87.88 466 GLY A N 1
ATOM 3597 C CA . GLY A 1 466 ? 8.555 5.530 1.538 1.00 87.88 466 GLY A CA 1
ATOM 3598 C C . GLY A 1 466 ? 8.141 6.946 1.150 1.00 87.88 466 GLY A C 1
ATOM 3599 O O . GLY A 1 466 ? 8.629 7.447 0.136 1.00 87.88 466 GLY A O 1
ATOM 3600 N N . LEU A 1 467 ? 7.284 7.623 1.923 1.00 89.06 467 LEU A N 1
ATOM 3601 C CA . LEU A 1 467 ? 7.015 9.041 1.681 1.00 89.06 467 LEU A CA 1
ATOM 3602 C C . LEU A 1 467 ? 8.330 9.823 1.776 1.00 89.06 467 LEU A C 1
ATOM 3604 O O . LEU A 1 467 ? 9.018 9.771 2.797 1.00 89.06 467 LEU A O 1
ATOM 3608 N N . PHE A 1 468 ? 8.633 10.589 0.726 1.00 87.44 468 PHE A N 1
ATOM 3609 C CA . PHE A 1 468 ? 9.840 11.413 0.626 1.00 87.44 468 PHE A CA 1
ATOM 3610 C C . PHE A 1 468 ? 11.147 10.603 0.756 1.00 87.44 468 PHE A C 1
ATOM 3612 O O . PHE A 1 468 ? 12.108 11.006 1.418 1.00 87.44 468 PHE A O 1
ATOM 3619 N N . HIS A 1 469 ? 11.184 9.433 0.111 1.00 85.50 469 HIS A N 1
ATOM 3620 C CA . HIS A 1 469 ? 12.317 8.507 0.164 1.00 85.50 469 HIS A CA 1
ATOM 3621 C C . HIS A 1 469 ? 13.645 9.067 -0.364 1.00 85.50 469 HIS A C 1
ATOM 3623 O O . HIS A 1 469 ? 14.704 8.525 -0.044 1.00 85.50 469 HIS A O 1
ATOM 3629 N N . ASP A 1 470 ? 13.627 10.124 -1.178 1.00 82.19 470 ASP A N 1
ATOM 3630 C CA . ASP A 1 470 ? 14.852 10.756 -1.668 1.00 82.19 470 ASP A CA 1
ATOM 3631 C C . ASP A 1 470 ? 15.728 11.259 -0.520 1.00 82.19 470 ASP A C 1
ATOM 3633 O O . ASP A 1 470 ? 16.955 11.141 -0.576 1.00 82.19 470 ASP A O 1
ATOM 3637 N N . GLU A 1 471 ? 15.116 11.758 0.556 1.00 83.00 471 GLU A N 1
ATOM 3638 C CA . GLU A 1 471 ? 15.861 12.161 1.746 1.00 83.00 471 GLU A CA 1
ATOM 3639 C C . GLU A 1 471 ? 16.412 10.948 2.506 1.00 83.00 471 GLU A C 1
ATOM 3641 O O . GLU A 1 471 ? 17.560 10.976 2.947 1.00 83.00 471 GLU A O 1
ATOM 3646 N N . TRP A 1 472 ? 15.685 9.825 2.560 1.00 80.44 472 TRP A N 1
ATOM 3647 C CA . TRP A 1 472 ? 16.220 8.584 3.133 1.00 80.44 472 TRP A CA 1
ATOM 3648 C C . TRP A 1 472 ? 17.462 8.118 2.391 1.00 80.44 472 TRP A C 1
ATOM 3650 O O . TRP A 1 472 ? 18.468 7.805 3.021 1.00 80.44 472 TRP A O 1
ATOM 3660 N N . ASN A 1 473 ? 17.409 8.128 1.062 1.00 78.62 473 ASN A N 1
ATOM 3661 C CA . ASN A 1 473 ? 18.521 7.711 0.216 1.00 78.62 473 ASN A CA 1
ATOM 3662 C C . ASN A 1 473 ? 19.730 8.667 0.309 1.00 78.62 473 ASN A C 1
ATOM 3664 O O . ASN A 1 473 ? 20.847 8.285 -0.044 1.00 78.62 473 ASN A O 1
ATOM 3668 N N . ARG A 1 474 ? 19.540 9.907 0.786 1.00 79.25 474 ARG A N 1
ATOM 3669 C CA . ARG A 1 474 ? 20.625 10.857 1.104 1.00 79.25 474 ARG A CA 1
ATOM 3670 C C . ARG A 1 474 ? 21.208 10.643 2.500 1.00 79.25 474 ARG A C 1
ATOM 3672 O O . ARG A 1 474 ? 22.412 10.841 2.708 1.00 79.25 474 ARG A O 1
ATOM 3679 N N . ASP A 1 475 ? 20.360 10.266 3.448 1.00 78.69 475 ASP A N 1
ATOM 3680 C CA . ASP A 1 475 ? 20.717 10.119 4.855 1.00 78.69 475 ASP A CA 1
ATOM 3681 C C . ASP A 1 475 ? 21.310 8.753 5.199 1.00 78.69 475 ASP A C 1
ATOM 3683 O O . ASP A 1 475 ? 22.127 8.656 6.120 1.00 78.69 475 ASP A O 1
ATOM 3687 N N . THR A 1 476 ? 20.939 7.706 4.461 1.00 76.62 476 THR A N 1
ATOM 3688 C CA . THR A 1 476 ? 21.411 6.338 4.678 1.00 76.62 476 THR A CA 1
ATOM 3689 C C . THR A 1 476 ? 21.439 5.513 3.385 1.00 76.62 476 THR A C 1
ATOM 3691 O O . THR A 1 476 ? 20.766 5.818 2.404 1.00 76.62 476 THR A O 1
ATOM 3694 N N . ASN A 1 477 ? 22.216 4.431 3.386 1.00 75.62 477 ASN A N 1
ATOM 3695 C CA . ASN A 1 477 ? 22.141 3.375 2.385 1.00 75.62 477 ASN A CA 1
ATOM 3696 C C . ASN A 1 477 ? 21.036 2.386 2.779 1.00 75.62 477 ASN A C 1
ATOM 3698 O O . ASN A 1 477 ? 21.246 1.516 3.630 1.00 75.62 477 ASN A O 1
ATOM 3702 N N . THR A 1 478 ? 19.869 2.542 2.164 1.00 75.00 478 THR A N 1
ATOM 3703 C CA . THR A 1 478 ? 18.690 1.700 2.386 1.00 75.00 478 THR A CA 1
ATOM 3704 C C . THR A 1 478 ? 18.947 0.233 1.993 1.00 75.00 478 THR A C 1
ATOM 3706 O O . THR A 1 478 ? 19.786 -0.080 1.145 1.00 75.00 478 THR A O 1
ATOM 3709 N N . ILE A 1 479 ? 18.235 -0.697 2.638 1.00 74.31 479 ILE A N 1
ATOM 3710 C CA . ILE A 1 479 ? 18.338 -2.173 2.520 1.00 74.31 479 ILE A CA 1
ATOM 3711 C C . ILE A 1 479 ? 19.620 -2.812 3.088 1.00 74.31 479 ILE A C 1
ATOM 3713 O O . ILE A 1 479 ? 19.534 -3.862 3.724 1.00 74.31 479 ILE A O 1
ATOM 3717 N N . ILE A 1 480 ? 20.804 -2.234 2.864 1.00 71.81 480 ILE A N 1
ATOM 3718 C CA . ILE A 1 480 ? 22.079 -2.855 3.273 1.00 71.81 480 ILE A CA 1
ATOM 3719 C C . ILE A 1 480 ? 22.699 -2.193 4.518 1.00 71.81 480 ILE A C 1
ATOM 3721 O O . ILE A 1 480 ? 23.333 -2.885 5.314 1.00 71.81 480 ILE A O 1
ATOM 3725 N N . GLY A 1 481 ? 22.508 -0.887 4.737 1.00 70.06 481 GLY A N 1
ATOM 3726 C CA . GLY A 1 481 ? 22.798 -0.240 6.026 1.00 70.06 481 GLY A CA 1
ATOM 3727 C C . GLY A 1 481 ? 24.273 -0.111 6.431 1.00 70.06 481 GLY A C 1
ATOM 3728 O O . GLY A 1 481 ? 24.578 -0.139 7.621 1.00 70.06 481 GLY A O 1
ATOM 3729 N N . PHE A 1 482 ? 25.210 0.032 5.485 1.00 71.38 482 PHE A N 1
ATOM 3730 C CA . PHE A 1 482 ? 26.653 0.180 5.783 1.00 71.38 482 PHE A CA 1
ATOM 3731 C C . PHE A 1 482 ? 27.136 1.620 6.010 1.00 71.38 482 PHE A C 1
ATOM 3733 O O . PHE A 1 482 ? 28.315 1.849 6.285 1.00 71.38 482 PHE A O 1
ATOM 3740 N N . THR A 1 483 ? 26.248 2.602 5.900 1.00 71.88 483 THR A N 1
ATOM 3741 C CA . THR A 1 483 ? 26.539 4.003 6.223 1.00 71.88 483 THR A CA 1
ATOM 3742 C C . THR A 1 483 ? 25.955 4.346 7.587 1.00 71.88 483 THR A C 1
ATOM 3744 O O . THR A 1 483 ? 24.826 3.938 7.857 1.00 71.88 483 THR A O 1
ATOM 3747 N N . PRO A 1 484 ? 26.651 5.131 8.432 1.00 78.06 484 PRO A N 1
ATOM 3748 C CA . PRO A 1 484 ? 26.043 5.658 9.647 1.00 78.06 484 PRO A CA 1
ATOM 3749 C C . PRO A 1 484 ? 24.740 6.388 9.312 1.00 78.06 484 PRO A C 1
ATOM 3751 O O . PRO A 1 484 ? 24.756 7.326 8.512 1.00 78.06 484 PRO A O 1
ATOM 3754 N N . GLN A 1 485 ? 23.635 5.943 9.909 1.00 76.31 485 GLN A N 1
ATOM 3755 C CA . GLN A 1 485 ? 22.328 6.559 9.706 1.00 76.31 485 GLN A CA 1
ATOM 3756 C C . GLN A 1 485 ? 22.356 8.014 10.182 1.00 76.31 485 GLN A C 1
ATOM 3758 O O . GLN A 1 485 ? 22.869 8.319 11.265 1.00 76.31 485 GLN A O 1
ATOM 3763 N N . LYS A 1 486 ? 21.785 8.911 9.378 1.00 82.06 486 LYS A N 1
ATOM 3764 C CA . LYS A 1 486 ? 21.538 10.300 9.767 1.00 82.06 486 LYS A CA 1
ATOM 3765 C C . LYS A 1 486 ? 20.069 10.501 10.143 1.00 82.06 486 LYS A C 1
ATOM 3767 O O . LYS A 1 486 ? 19.210 9.758 9.670 1.00 82.06 486 LYS A O 1
ATOM 3772 N N . PRO A 1 487 ? 19.758 11.486 11.004 1.00 80.31 487 PRO A N 1
ATOM 3773 C CA . PRO A 1 487 ? 18.377 11.788 11.344 1.00 80.31 487 PRO A CA 1
ATOM 3774 C C . PRO A 1 487 ? 17.612 12.336 10.137 1.00 80.31 487 PRO A C 1
ATOM 3776 O O . PRO A 1 487 ? 17.970 13.390 9.616 1.00 80.31 487 PRO A O 1
ATOM 3779 N N . PHE A 1 488 ? 16.499 11.691 9.798 1.00 81.31 488 PHE A N 1
ATOM 3780 C CA . PHE A 1 488 ? 15.542 12.201 8.822 1.00 81.31 488 PHE A CA 1
ATOM 3781 C C . PHE A 1 488 ? 14.806 13.417 9.402 1.00 81.31 488 PHE A C 1
ATOM 3783 O O . PHE A 1 488 ? 14.030 13.309 10.358 1.00 81.31 488 PHE A O 1
ATOM 3790 N N . THR A 1 489 ? 15.091 14.611 8.884 1.00 84.00 489 THR A N 1
ATOM 3791 C CA . THR A 1 489 ? 14.660 15.862 9.527 1.00 84.00 489 THR A CA 1
ATOM 3792 C C . THR A 1 489 ? 13.306 16.360 9.021 1.00 84.00 489 THR A C 1
ATOM 3794 O O . THR A 1 489 ? 13.108 16.639 7.840 1.00 84.00 489 THR A O 1
ATOM 3797 N N . ILE A 1 490 ? 12.369 16.582 9.951 1.00 82.00 490 ILE A N 1
ATOM 3798 C CA . ILE A 1 490 ? 11.008 17.075 9.654 1.00 82.00 490 ILE A CA 1
ATOM 3799 C C . ILE A 1 490 ? 11.041 18.416 8.902 1.00 82.00 490 ILE A C 1
ATOM 3801 O O . ILE A 1 490 ? 10.243 18.644 7.995 1.00 82.00 490 ILE A O 1
ATOM 3805 N N . ASP A 1 491 ? 11.983 19.301 9.233 1.00 82.31 491 ASP A N 1
ATOM 3806 C CA . ASP A 1 491 ? 12.123 20.597 8.559 1.00 82.31 491 ASP A CA 1
ATOM 3807 C C . ASP A 1 491 ? 12.615 20.477 7.113 1.00 82.31 491 ASP A C 1
ATOM 3809 O O . ASP A 1 491 ? 12.364 21.372 6.305 1.00 82.31 491 ASP A O 1
ATOM 3813 N N . VAL A 1 492 ? 13.325 19.403 6.758 1.00 84.12 492 VAL A N 1
ATOM 3814 C CA . VAL A 1 492 ? 13.639 19.111 5.354 1.00 84.12 492 VAL A CA 1
ATOM 3815 C C . VAL A 1 492 ? 12.384 18.613 4.646 1.00 84.12 492 VAL A C 1
ATOM 3817 O O . VAL A 1 492 ? 12.074 19.129 3.575 1.00 84.12 492 VAL A O 1
ATOM 3820 N N . CYS A 1 493 ? 11.605 17.734 5.283 1.00 83.31 493 CYS A N 1
ATOM 3821 C CA . CYS A 1 493 ? 10.334 17.241 4.741 1.00 83.31 493 CYS A CA 1
ATOM 3822 C C . CYS A 1 493 ? 9.374 18.395 4.432 1.00 83.31 493 CYS A C 1
ATOM 3824 O O . CYS A 1 493 ? 8.897 18.526 3.314 1.00 83.31 493 CYS A O 1
ATOM 3826 N N . ARG A 1 494 ? 9.156 19.305 5.390 1.00 82.31 494 ARG A N 1
ATOM 3827 C CA . ARG A 1 494 ? 8.265 20.470 5.224 1.00 82.31 494 ARG A CA 1
ATOM 3828 C C . ARG A 1 494 ? 8.667 21.401 4.087 1.00 82.31 494 ARG A C 1
ATOM 3830 O O . ARG A 1 494 ? 7.810 22.055 3.498 1.00 82.31 494 ARG A O 1
ATOM 3837 N N . ARG A 1 495 ? 9.974 21.548 3.859 1.00 82.06 495 ARG A N 1
ATOM 3838 C CA . ARG A 1 495 ? 10.510 22.472 2.854 1.00 82.06 495 ARG A CA 1
ATOM 3839 C C . ARG A 1 495 ? 10.519 21.871 1.459 1.00 82.06 495 ARG A C 1
ATOM 3841 O O . ARG A 1 495 ? 10.383 22.628 0.505 1.00 82.06 495 ARG A O 1
ATOM 3848 N N . ASN A 1 496 ? 10.720 20.560 1.356 1.00 82.81 496 ASN A N 1
ATOM 3849 C CA . ASN A 1 496 ? 11.098 19.929 0.096 1.00 82.81 496 ASN A CA 1
ATOM 3850 C C . ASN A 1 496 ? 10.147 18.824 -0.362 1.00 82.81 496 ASN A C 1
ATOM 3852 O O . ASN A 1 496 ? 10.189 18.499 -1.541 1.00 82.81 496 ASN A O 1
ATOM 3856 N N . SER A 1 497 ? 9.304 18.274 0.517 1.00 84.69 497 SER A N 1
ATOM 3857 C CA . SER A 1 497 ? 8.337 17.261 0.109 1.00 84.69 497 SER A CA 1
ATOM 3858 C C . SER A 1 497 ? 7.028 17.889 -0.367 1.00 84.69 497 SER A C 1
ATOM 3860 O O . SER A 1 497 ? 6.419 18.709 0.326 1.00 84.69 497 SER A O 1
ATOM 3862 N N . LEU A 1 498 ? 6.548 17.447 -1.527 1.00 82.38 498 LEU A N 1
ATOM 3863 C CA . LEU A 1 498 ? 5.231 17.769 -2.071 1.00 82.38 498 LEU A CA 1
ATOM 3864 C C . LEU A 1 498 ? 4.096 17.110 -1.279 1.00 82.38 498 LEU A C 1
ATOM 3866 O O . LEU A 1 498 ? 2.961 17.592 -1.330 1.00 82.38 498 LEU A O 1
ATOM 3870 N N . TYR A 1 499 ? 4.390 16.032 -0.548 1.00 83.25 499 TYR A N 1
ATOM 3871 C CA . TYR A 1 499 ? 3.403 15.213 0.159 1.00 83.25 499 TYR A CA 1
ATOM 3872 C C . TYR A 1 499 ? 3.424 15.404 1.683 1.00 83.25 499 TYR A C 1
ATOM 3874 O O . TYR A 1 499 ? 2.450 15.054 2.349 1.00 83.25 499 TYR A O 1
ATOM 3882 N N . TRP A 1 500 ? 4.474 16.015 2.248 1.00 83.19 500 TRP A N 1
ATOM 3883 C CA . TRP A 1 500 ? 4.575 16.278 3.688 1.00 83.19 500 TRP A CA 1
ATOM 3884 C C . TRP A 1 500 ? 4.341 17.748 4.058 1.00 83.19 500 TRP A C 1
ATOM 3886 O O . TRP A 1 500 ? 5.207 18.607 3.886 1.00 83.19 500 TRP A O 1
ATOM 3896 N N . ARG A 1 501 ? 3.196 18.037 4.686 1.00 70.12 501 ARG A N 1
ATOM 3897 C CA . ARG A 1 501 ? 2.933 19.314 5.373 1.00 70.12 501 ARG A CA 1
ATOM 3898 C C . ARG A 1 501 ? 2.248 19.072 6.712 1.00 70.12 501 ARG A C 1
ATOM 3900 O O . ARG A 1 501 ? 1.029 19.166 6.821 1.00 70.12 501 ARG A O 1
ATOM 3907 N N . VAL A 1 502 ? 3.064 18.742 7.712 1.00 59.28 502 VAL A N 1
ATOM 3908 C CA . VAL A 1 502 ? 2.645 18.516 9.103 1.00 59.28 502 VAL A CA 1
ATOM 3909 C C . VAL A 1 502 ? 3.046 19.674 9.997 1.00 59.28 502 VAL A C 1
ATOM 3911 O O . VAL A 1 502 ? 4.215 20.120 9.885 1.00 59.28 502 VAL A O 1
#

Solvent-accessible surface area (backbone atoms only — not comparable to full-atom values): 29789 Å² total; per-residue (Å²): 141,86,78,92,88,89,81,92,88,90,85,88,85,86,92,79,88,82,90,82,84,91,78,86,82,84,84,89,87,82,84,81,84,72,92,70,82,81,82,78,80,85,81,88,80,88,79,95,74,92,75,90,75,83,97,81,69,93,66,85,76,84,72,84,84,70,82,52,73,99,67,56,75,60,90,80,55,72,63,57,82,85,56,91,82,49,53,38,54,89,61,58,73,72,58,81,40,44,44,64,42,50,27,53,54,39,82,39,81,41,67,37,56,45,100,83,70,42,72,38,59,42,99,85,70,44,68,34,70,41,81,41,79,37,53,63,84,65,82,61,66,85,62,95,48,95,84,41,65,44,44,52,50,34,31,52,49,45,42,46,41,44,38,27,58,67,8,17,60,38,46,42,46,32,22,35,67,44,84,39,30,28,42,61,68,66,70,46,29,11,79,50,43,84,43,31,40,81,63,24,27,42,50,50,30,60,68,44,36,73,24,91,55,64,44,80,85,54,40,36,45,35,36,72,72,62,81,79,43,103,88,51,82,54,50,72,68,35,92,66,76,65,66,80,76,63,71,65,58,56,49,99,86,67,52,64,64,69,70,82,75,63,62,47,59,68,37,29,26,67,33,38,39,49,21,37,23,34,36,80,23,56,58,28,72,75,34,98,55,7,68,59,24,55,71,64,58,49,44,65,43,51,77,73,30,69,69,56,47,36,34,63,81,57,53,51,68,52,27,42,18,53,16,56,25,49,50,18,36,30,69,20,90,92,40,58,42,95,43,77,57,65,34,50,52,62,15,27,20,65,40,66,10,14,61,57,23,29,50,30,36,54,56,26,58,57,46,52,80,88,38,67,68,31,50,57,35,59,68,46,54,71,13,24,50,50,64,54,45,53,66,21,82,83,65,92,70,51,38,66,43,67,54,69,66,64,59,68,60,32,50,58,54,16,73,75,47,77,61,44,79,48,54,72,73,43,33,62,47,66,64,83,95,51,68,54,55,53,37,53,45,50,68,74,39,93,86,48,66,25,66,55,24,69,62,50,39,58,57,48,51,49,47,63,67,20,29,58,36,57,56,50,60,72,36,26,43,58,64,74,33,88,44,79,76,51,85,86,51,66,73,54,37,55,74,53,32,59,60,42,84,113

Secondary structure (DSSP, 8-state):
------------S----------PPPPP----------------------------S--------SSSGGGS--TTS-SS---TTPPPTTT-----S-TTTTSS-EEEEEE-B-TTSPBPB-TTSSBPEEEEEEPPP----SS--TT-HHHHHHHHHHHHHH--TTTHHHHHHHHHHSTT---HHHHT-GGGGGGHHHHH-PPBPTTEE---S--GGG----EESS---TTSSS---S-----TTS---B-TT-PBPPP-SS-HHHH-EE-SBTTEEEEE-HHHHTSTTHHHHHHH--HHHHHH-HHHHH-TT---SEEEEE-THHHH-EE-TTS--SSTTS--GGGEESSS--TT--HHHHTTTT--TTSHHHHHHHTSPTTEE-STTTT--S----EEPPP---HHHHHHHHTTSPPEEPPHHHHHS-BTTB--SEE-----STTSTTTT-HHHHHHHHHHHHTTTHHHHHHHS-TTT--SPPPP--HHHHHHH-SS---

Sequence (502 aa):
MSMRLVPRYLLLCALAGQVLFAQDSPTPGAPYPGANGGKTTVQTGGPTGNIAGDQTKPGYQYVDKFSGPAWAVDPKHPVDFEWPGRSSINDFRPEPRDVFHMMDQVVTEVAKVSTENKPLLGADGKPMMERKLTPLQFNITDTYDPSNPDQQAVFGRNTWMLWCGGDEDFWDWLAQKGYGVNDLLQVIDSRRRDSRLHDFGLINQPGLKRSDTPGPWGLYLDTLERKIGVEGNYSPAFGSTYDPGAQAYKDPQGRTLKNDGVNPLVYGYPSGVIGMRLFPNPNFFIGPDAKNAQARWNAEAFYNDHAYATDPRTVRPFTVGVSCALCHVSTHPLNPPANAEEPQWSNLSSIVGAQYFLTGGTIGSRLEKTNFLSQYLASQQPGTIDTSMTATDQINNSNAMNAIFEMPARVARAQLNPAEVQGPAAQSIPFGSTQESERRIPRVLMDGADSIGLFAALCRVYLNVGLFHDEWNRDTNTIIGFTPQKPFTIDVCRRNSLYWRV

Foldseek 3Di:
DDDDDDDDDDDDDDDDDDDDDDDDDDDDDDDDDDPDDDDDDDDDDDDDDDDDDDDDDPDPPPDCPQPDPVLDQDPPPQLDDDDPPFAFQVRDDFDQFLLLQLAPWDWDKDFDADPVRHFDADPVRHGDIDTDTHGDDAPGDQDDDPVRVSSVVSRVVRCQFFFQLRQLVVLLCCQQPVQVQAHQLLLLQLVCLQCSCPQFLWAFQAQWHRDPAQDPLRGGFTHGPDPCDCVDGGHPNHPDDLPPVLPFDAHPVRDGQDAPSDRCSGRAGDRRTGFKHKDFDCCCPPDPCNVVLVVLRDNVCCNPPSCSSRHSSNRDRIGMGGHNQRFQKDFDPVQADPRRSNDDSNRMHRFATSQQGQQCVHRRVRPDCPDPVSVLSNVADGQWDDLCLFLCPVDSDTDHRFGHDPVVVLVVVLVVDFWAADDPQLLVPDDPDHSPRTHRASCRDVVSCCNSPDVVSVVVVSVSSRNSVSLSSVQADTNPGPDPGDDPGLVCCCVRGSSDDD